Protein AF-0000000065868081 (afdb_homodimer)

Radius of gyration: 32.49 Å; Cα contacts (8 Å, |Δi|>4): 1751; chains: 2; bounding box: 80×86×56 Å

pLDDT: mean 94.83, std 5.91, range [45.38, 98.88]

InterPro domains:
  IPR001001 DNA polymerase III, beta sliding clamp [PTHR30478] (1-368)
  IPR001001 DNA polymerase III, beta sliding clamp [SM00480] (17-368)
  IPR022634 DNA polymerase III, beta sliding clamp, N-terminal [PF00712] (1-121)
  IPR022635 DNA polymerase III, beta sliding clamp, C-terminal [PF02768] (246-369)
  IPR022637 DNA polymerase III, beta sliding clamp, central [PF02767] (131-239)
  IPR046938 DNA clamp superfamily [SSF55979] (1-121)
  IPR046938 DNA clamp superfamily [SSF55979] (128-241)
  IPR046938 DNA clamp superfamily [SSF55979] (245-369)

Sequence (746 aa):
MKLFLEKSRFLRFLENTTKIIESNNSNYELRGAYFQVRQDKIILISSNEDISIKNEYLLDGIKNKTEGESDFLVLNSLLKNIIKKCSDSIILEKEKNTLKIFSDLQSYEINLLDHERFPDIKFGLNNSQLQLKTEQFKQALKNVVFAADLSNAQELLLNSVNLSLKNNILTLVATNRARIAMQKIKTEDSQEFNLTINSKVVKELISLSMSNTLILSPGTFELKIKSGNLEIKTKVIEIPYMNVENVFPNKFNFVIHIDKKELLSLIDKVSIVNDEKNGNKILIEYNPSKKEKKLKLSSYWPDLGFSEVFSDNFEVESEILLKFFINANYLKESINVFDGMISIFITENKDRMVISSETNLNNKQLIAALRGHMKLFLEKSRFLRFLENTTKIIESNNSNYELRGAYFQVRQDKIILISSNEDISIKNEYLLDGIKNKTEGESDFLVLNSLLKNIIKKCSDSIILEKEKNTLKIFSDLQSYEINLLDHERFPDIKFGLNNSQLQLKTEQFKQALKNVVFAADLSNAQELLLNSVNLSLKNNILTLVATNRARIAMQKIKTEDSQEFNLTINSKVVKELISLSMSNTLILSPGTFELKIKSGNLEIKTKVIEIPYMNVENVFPNKFNFVIHIDKKELLSLIDKVSIVNDEKNGNKILIEYNPSKKEKKLKLSSYWPDLGFSEVFSDNFEVESEILLKFFINANYLKESINVFDGMISIFITENKDRMVISSETNLNNKQLIAALRGH

Secondary structure (DSSP, 8-state):
-EEEEEHHHHHHHHHHHHTT--TT-SSGGGGEEEEEE-SSEEEEEEE-SSEEEEEEEE--SSSSEEES-EEEEEEHHHHHHHHHHS-SEEEEEEETTEEEEEETTEEEEEEEE-GGGS-----S--S--EEEEHHHHHHHHHHHHTTS-SS-TT-GGGGEEEEEEETTEEEEEEE-SSEEEEEEEE-S----EEEEEEHHHHHHHHHS---SEEEEEE-SSEEEEEETTEEEEEE---SPPP--TT-S----SEEEEEEHHHHHHHHHHH--S--GGGTTEEEEEE-TTSSS--EEEEEEETTTEEEEEEE--EEE---S-EEEEEEHHHHHHHHTT--SEEEEEE-TTS-EEEEE-TT-TTEEEEEEPP---/-EEEEEHHHHHHHHHHHHTT--TT-SSGGGGEEEEEE-SSEEEEEEE-SSEEEEEEEE--SSSSEEES-EEEEEEHHHHHHHHHHS-SEEEEEEETTEEEEEETTEEEEEEEE-GGGS-----S--S--EEEEHHHHHHHHHHHHTTS-SS-TT-GGGGEEEEEEETTEEEEEEE-SSEEEEEEEE-S----EEEEEEHHHHHHHHHS---SEEEEEE-SSEEEEEETTEEEEEE---SPPP--TT-S----SEEEEEEHHHHHHHHHHH--S--GGGTTEEEEEE-TTSSS--EEEEEEETTTEEEEEEE---EE---S-EEEEEEHHHHHHHHTT--SEEEEEE-TTS-EEEEE-GGGTTEEEEEEPP---

Foldseek 3Di:
DKKKAFLPVVLLVLCLQAVVQDCPQPPNLLQKWKWWDDFFWIWIWHDSPQKIKIFIGGAPCPRTGDDDTDIFIARSVVVSVVSVPADGMWMWDDDDQWIWIDHDPDIDIDGTDDNVPPDDDDFDADDDKFKDFLVVVLLQLLLALVQADCPDVPVQLSQKWKWWDAPQKTKIWHHNPQKIKIFIDGGPDHDTDIWIGGSVVSVSSSPHDFARMKMWHDDQFWIWMDGPRMIMIGGTDNDGHDDCPPVDDDAFQKKKKAWLVVVLVLLVQQQPDDCVVQLQKKKWWFALPDPQTWIWIKDADPPPGMDIDIDPGMDIPHNDIDIFIFRSVLVNSNSVSFGTMKMWTAHPVRFKIKIDDPRRRRIIMMGGTDDDD/DKKKAFLPVVLLVLCQQAVPQDCPQPPNLLQKWKWWDDFFWIWIWHDSPQKIKIFIGGAPCPRTGDDDTDIFIARSVVVSVVSVPADGMWMWDDDDQWIWIDHDPDIDIGGTDDNVPPDDDDFDADDDKFKDFLVLVLLQLLLALVQADPPDVPVQLRQKWKWWDAPQKTKIWHHNPQKIKIFIDGGPDHDTDIWIGGSVVSVSSSPHDFARMKMWHDDQFWIWMDGPRMIMIGGTDNDGHDDCPPVDDDAFQKKKKAWLVVVLVLLVQQQPDDCVVQLQKKKWWFALPDPQGWIKIKDADPPPGMDIDIDPGMDIPHNDIDIFIFRSVLVNSNSVSFGTMKMWTAHPVRFKIKIDDPRRRRIIMMGTTDDDD

Nearest PDB structures (foldseek):
  7azc-assembly2_C  TM=9.317E-01  e=1.656E-27  Escherichia coli 2-427-07_S4_C3
  7azd-assembly2_B  TM=9.111E-01  e=5.475E-27  Escherichia coli 2-427-07_S4_C3
  7azl-assembly2_C  TM=9.181E-01  e=1.809E-26  Escherichia coli 2-427-07_S4_C3
  4k3l-assembly1_A  TM=9.179E-01  e=2.647E-26  Escherichia coli K-12
  6p81-assembly1_A  TM=9.180E-01  e=1.427E-25  Saccharomyces cerevisiae S288C

Organism: Mycoplasmopsis pulmonis (strain UAB CTIP) (NCBI:txid272635)

Solvent-accessible surface area (backbone atoms only — not comparable to full-atom values): 38746 Å² total; per-residue (Å²): 65,36,37,37,35,44,35,71,66,48,50,53,55,48,51,56,48,45,62,69,45,39,89,79,45,87,54,63,62,38,30,22,39,36,37,40,39,41,85,56,30,35,38,41,36,26,32,62,84,52,43,34,34,37,34,58,46,77,39,80,66,72,64,24,35,53,53,61,59,49,71,47,17,33,50,35,71,60,50,52,49,48,58,71,61,43,52,62,50,35,35,42,33,53,51,95,63,31,38,34,36,40,26,91,57,34,38,35,37,33,47,47,51,67,50,83,71,41,81,89,76,85,77,74,74,49,88,47,72,44,79,43,51,33,67,60,52,40,49,44,49,65,57,14,51,79,34,22,32,82,83,46,75,84,45,56,75,29,23,16,33,35,42,33,31,51,92,24,30,36,37,36,37,13,27,51,84,54,31,38,18,33,29,52,42,86,50,92,50,77,61,72,52,77,48,29,33,46,39,70,58,49,52,52,59,56,71,46,84,69,43,71,42,31,34,41,14,61,54,95,60,30,36,21,37,39,24,83,61,34,35,36,41,30,52,41,52,82,66,80,72,80,87,62,90,78,64,70,81,90,61,64,63,38,43,38,38,37,38,42,68,60,52,48,50,49,51,55,58,30,54,68,64,91,37,71,92,64,50,36,48,30,38,38,37,35,45,64,84,42,89,73,68,40,43,34,37,29,25,72,40,88,94,42,36,38,27,37,29,54,44,74,75,64,48,67,81,46,83,56,77,42,76,43,36,30,39,47,65,63,52,50,61,56,51,64,69,54,54,59,54,31,40,39,35,26,29,73,84,55,47,39,36,38,40,39,28,84,75,40,73,50,37,44,30,37,38,43,45,48,83,76,128,65,36,36,35,36,44,35,72,66,47,50,53,53,49,50,56,49,45,63,71,45,40,89,78,45,87,54,62,60,38,33,22,39,36,39,39,38,41,83,54,32,34,38,42,37,27,30,61,84,53,42,34,33,37,35,58,46,78,39,80,67,72,64,25,36,54,54,60,60,50,73,47,16,32,50,34,72,60,50,52,49,48,58,71,60,44,52,63,50,38,36,42,34,54,51,96,63,30,39,35,36,41,26,90,58,32,38,36,37,35,49,46,50,67,50,84,70,41,80,87,74,85,78,74,75,50,87,46,72,42,80,43,50,32,67,60,53,40,48,42,48,65,55,14,50,78,33,22,32,83,83,45,78,83,44,55,75,30,24,16,33,37,43,32,30,51,91,25,31,38,37,36,37,12,25,49,82,52,31,38,18,33,29,53,43,85,49,92,49,77,62,71,52,78,47,29,32,47,40,70,58,49,53,51,57,57,71,47,84,68,42,72,40,32,34,43,14,61,52,94,60,30,39,20,37,40,22,83,61,34,36,36,42,30,53,41,52,83,66,81,72,78,87,62,90,79,64,69,81,89,61,64,62,37,43,37,38,36,39,43,68,60,52,47,50,48,51,55,58,30,52,68,65,90,37,71,90,65,51,37,49,30,37,40,35,34,45,64,83,42,87,71,69,40,42,35,37,30,25,73,40,88,94,41,35,38,27,37,30,53,44,75,76,62,45,69,81,45,85,56,76,42,76,43,36,32,40,48,65,62,52,49,60,56,50,62,70,54,55,58,54,30,39,40,35,26,29,74,84,57,49,40,38,38,39,38,30,84,74,40,74,50,38,44,31,36,39,45,44,46,84,76,128

Structure (mmCIF, N/CA/C/O backbone):
data_AF-0000000065868081-model_v1
#
loop_
_entity.id
_entity.type
_entity.pdbx_description
1 polymer 'Beta sliding clamp'
#
loop_
_atom_site.group_PDB
_atom_site.id
_atom_site.type_symbol
_atom_site.label_atom_id
_atom_site.label_alt_id
_atom_site.label_comp_id
_atom_site.label_asym_id
_atom_site.label_entity_id
_atom_site.label_seq_id
_atom_site.pdbx_PDB_ins_code
_atom_site.Cartn_x
_atom_site.Cartn_y
_atom_site.Cartn_z
_atom_site.occupancy
_atom_site.B_iso_or_equiv
_atom_site.auth_seq_id
_atom_site.auth_comp_id
_atom_site.auth_asym_id
_atom_site.auth_atom_id
_atom_site.pdbx_PDB_model_num
ATOM 1 N N . MET A 1 1 ? -33.312 -23.031 -2.191 1 93.5 1 MET A N 1
ATOM 2 C CA . MET A 1 1 ? -33.344 -21.688 -2.748 1 93.5 1 MET A CA 1
ATOM 3 C C . MET A 1 1 ? -32.281 -21.516 -3.836 1 93.5 1 MET A C 1
ATOM 5 O O . MET A 1 1 ? -31.156 -22 -3.689 1 93.5 1 MET A O 1
ATOM 9 N N . LYS A 1 2 ? -32.719 -20.766 -4.969 1 96.88 2 LYS A N 1
ATOM 10 C CA . LYS A 1 2 ? -31.812 -20.453 -6.055 1 96.88 2 LYS A CA 1
ATOM 11 C C . LYS A 1 2 ? -31.875 -18.969 -6.414 1 96.88 2 LYS A C 1
ATOM 13 O O . LYS A 1 2 ? -32.969 -18.438 -6.652 1 96.88 2 LYS A O 1
ATOM 18 N N . LEU A 1 3 ? -30.75 -18.344 -6.379 1 97.88 3 LEU A N 1
ATOM 19 C CA . LEU A 1 3 ? -30.641 -16.922 -6.684 1 97.88 3 LEU A CA 1
ATOM 20 C C . LEU A 1 3 ? -29.844 -16.703 -7.965 1 97.88 3 LEU A C 1
ATOM 22 O O . LEU A 1 3 ? -28.781 -17.281 -8.148 1 97.88 3 LEU A O 1
ATOM 26 N N . PHE A 1 4 ? -30.359 -15.969 -8.875 1 98 4 PHE A N 1
ATOM 27 C CA . PHE A 1 4 ? -29.688 -15.539 -10.094 1 98 4 PHE A CA 1
ATOM 28 C C . PHE A 1 4 ? -29.312 -14.062 -10.008 1 98 4 PHE A C 1
ATOM 30 O O . PHE A 1 4 ? -30.156 -13.211 -9.734 1 98 4 PHE A O 1
ATOM 37 N N . LEU A 1 5 ? -28.031 -13.766 -10.258 1 98.25 5 LEU A N 1
ATOM 38 C CA . LEU A 1 5 ? -27.562 -12.406 -10.031 1 98.25 5 LEU A CA 1
ATOM 39 C C . LEU A 1 5 ? -26.609 -11.961 -11.141 1 98.25 5 LEU A C 1
ATOM 41 O O . LEU A 1 5 ? -25.828 -12.766 -11.648 1 98.25 5 LEU A O 1
ATOM 45 N N . GLU A 1 6 ? -26.672 -10.719 -11.422 1 97.5 6 GLU A N 1
ATOM 46 C CA . GLU A 1 6 ? -25.641 -10.07 -12.227 1 97.5 6 GLU A CA 1
ATOM 47 C C . GLU A 1 6 ? -24.453 -9.633 -11.375 1 97.5 6 GLU A C 1
ATOM 49 O O . GLU A 1 6 ? -24.641 -8.961 -10.352 1 97.5 6 GLU A O 1
ATOM 54 N N . LYS A 1 7 ? -23.266 -9.891 -11.805 1 97.12 7 LYS A N 1
ATOM 55 C CA . LYS A 1 7 ? -22.062 -9.805 -11 1 97.12 7 LYS A CA 1
ATOM 56 C C . LYS A 1 7 ? -21.797 -8.367 -10.562 1 97.12 7 LYS A C 1
ATOM 58 O O . LYS A 1 7 ? -21.625 -8.094 -9.367 1 97.12 7 LYS A O 1
ATOM 63 N N . SER A 1 8 ? -21.703 -7.41 -11.477 1 97.12 8 SER A N 1
ATOM 64 C CA . SER A 1 8 ? -21.234 -6.055 -11.211 1 97.12 8 SER A CA 1
ATOM 65 C C . SER A 1 8 ? -22.094 -5.383 -10.133 1 97.12 8 SER A C 1
ATOM 67 O O . SER A 1 8 ? -21.547 -4.883 -9.141 1 97.12 8 SER A O 1
ATOM 69 N N . ARG A 1 9 ? -23.391 -5.434 -10.32 1 96.62 9 ARG A N 1
ATOM 70 C CA . ARG A 1 9 ? -24.297 -4.809 -9.367 1 96.62 9 ARG A CA 1
ATOM 71 C C . ARG A 1 9 ? -24.266 -5.512 -8.016 1 96.62 9 ARG A C 1
ATOM 73 O O . ARG A 1 9 ? -24.234 -4.859 -6.973 1 96.62 9 ARG A O 1
ATOM 80 N N . PHE A 1 10 ? -24.234 -6.75 -8.07 1 98.19 10 PHE A N 1
ATOM 81 C CA . PHE A 1 10 ? -24.25 -7.527 -6.84 1 98.19 10 PHE A CA 1
ATOM 82 C C . PHE A 1 10 ? -22.969 -7.328 -6.051 1 98.19 10 PHE A C 1
ATOM 84 O O . PHE A 1 10 ? -23 -7.191 -4.824 1 98.19 10 PHE A O 1
ATOM 91 N N . LEU A 1 11 ? -21.875 -7.375 -6.734 1 98.5 11 LEU A N 1
ATOM 92 C CA . LEU A 1 11 ? -20.594 -7.195 -6.066 1 98.5 11 LEU A CA 1
ATOM 93 C C . LEU A 1 11 ? -20.531 -5.84 -5.371 1 98.5 11 LEU A C 1
ATOM 95 O O . LEU A 1 11 ? -20.047 -5.742 -4.238 1 98.5 11 LEU A O 1
ATOM 99 N N . ARG A 1 12 ? -20.953 -4.801 -5.988 1 97.69 12 ARG A N 1
ATOM 100 C CA . ARG A 1 12 ? -20.969 -3.473 -5.387 1 97.69 12 ARG A CA 1
ATOM 101 C C . ARG A 1 12 ? -21.828 -3.461 -4.125 1 97.69 12 ARG A C 1
ATOM 103 O O . ARG A 1 12 ? -21.438 -2.887 -3.105 1 97.69 12 ARG A O 1
ATOM 110 N N . PHE A 1 13 ? -23.016 -4.078 -4.262 1 98.19 13 PHE A N 1
ATOM 111 C CA . PHE A 1 13 ? -23.953 -4.215 -3.156 1 98.19 13 PHE A CA 1
ATOM 112 C C . PHE A 1 13 ? -23.312 -4.965 -1.994 1 98.19 13 PHE A C 1
ATOM 114 O O . PHE A 1 13 ? -23.359 -4.504 -0.853 1 98.19 13 PHE A O 1
ATOM 121 N N . LEU A 1 14 ? -22.656 -6.039 -2.322 1 98.75 14 LEU A N 1
ATOM 122 C CA . LEU A 1 14 ? -22.016 -6.891 -1.329 1 98.75 14 LEU A CA 1
ATOM 123 C C . LEU A 1 14 ? -20.875 -6.148 -0.63 1 98.75 14 LEU A C 1
ATOM 125 O O . LEU A 1 14 ? -20.828 -6.113 0.601 1 98.75 14 LEU A O 1
ATOM 129 N N . GLU A 1 15 ? -20.031 -5.527 -1.381 1 98.56 15 GLU A N 1
ATOM 130 C CA . GLU A 1 15 ? -18.859 -4.848 -0.843 1 98.56 15 GLU A CA 1
ATOM 131 C C . GLU A 1 15 ? -19.25 -3.68 0.054 1 98.56 15 GLU A C 1
ATOM 133 O O . GLU A 1 15 ? -18.641 -3.457 1.102 1 98.56 15 GLU A O 1
ATOM 138 N N . ASN A 1 16 ? -20.203 -2.943 -0.333 1 98.38 16 ASN A N 1
ATOM 139 C CA . ASN A 1 16 ? -20.641 -1.79 0.451 1 98.38 16 ASN A CA 1
ATOM 140 C C . ASN A 1 16 ? -21.266 -2.215 1.777 1 98.38 16 ASN A C 1
ATOM 142 O O . ASN A 1 16 ? -21.078 -1.547 2.797 1 98.38 16 ASN A O 1
ATOM 146 N N . THR A 1 17 ? -21.984 -3.322 1.735 1 98.69 17 THR A N 1
ATOM 147 C CA . THR A 1 17 ? -22.734 -3.744 2.912 1 98.69 17 THR A CA 1
ATOM 148 C C . THR A 1 17 ? -21.828 -4.477 3.898 1 98.69 17 THR A C 1
ATOM 150 O O . THR A 1 17 ? -22.094 -4.473 5.105 1 98.69 17 THR A O 1
ATOM 153 N N . THR A 1 18 ? -20.797 -5.051 3.373 1 98.5 18 THR A N 1
ATOM 154 C CA . THR A 1 18 ? -20 -5.91 4.234 1 98.5 18 THR A CA 1
ATOM 155 C C . THR A 1 18 ? -18.656 -5.25 4.559 1 98.5 18 THR A C 1
ATOM 157 O O . THR A 1 18 ? -17.781 -5.883 5.141 1 98.5 18 THR A O 1
ATOM 160 N N . LYS A 1 19 ? -18.453 -4.047 4.258 1 96.44 19 LYS A N 1
ATOM 161 C CA . LYS A 1 19 ? -17.203 -3.305 4.395 1 96.44 19 LYS A CA 1
ATOM 162 C C . LYS A 1 19 ? -16.766 -3.238 5.855 1 96.44 19 LYS A C 1
ATOM 164 O O . LYS A 1 19 ? -15.57 -3.158 6.141 1 96.44 19 LYS A O 1
ATOM 169 N N . ILE A 1 20 ? -17.609 -3.32 6.75 1 98.12 20 ILE A N 1
ATOM 170 C CA . ILE A 1 20 ? -17.312 -3.092 8.164 1 98.12 20 ILE A CA 1
ATOM 171 C C . ILE A 1 20 ? -16.938 -4.41 8.828 1 98.12 20 ILE A C 1
ATOM 173 O O . ILE A 1 20 ? -16.531 -4.426 10 1 98.12 20 ILE A O 1
ATOM 177 N N . ILE A 1 21 ? -17.109 -5.512 8.133 1 98.44 21 ILE A N 1
ATOM 178 C CA . ILE A 1 21 ? -16.828 -6.82 8.711 1 98.44 21 ILE A CA 1
ATOM 179 C C . ILE A 1 21 ? -15.328 -6.969 8.969 1 98.44 21 ILE A C 1
ATOM 181 O O . ILE A 1 21 ? -14.516 -6.691 8.078 1 98.44 21 ILE A O 1
ATOM 185 N N . GLU A 1 22 ? -15.016 -7.398 10.133 1 96.56 22 GLU A N 1
ATOM 186 C CA . GLU A 1 22 ? -13.625 -7.664 10.508 1 96.56 22 GLU A CA 1
ATOM 187 C C . GLU A 1 22 ? -13.305 -9.148 10.406 1 96.56 22 GLU A C 1
ATOM 189 O O . GLU A 1 22 ? -13.922 -9.977 11.078 1 96.56 22 GLU A O 1
ATOM 194 N N . SER A 1 23 ? -12.32 -9.461 9.703 1 94.06 23 SER A N 1
ATOM 195 C CA . SER A 1 23 ? -11.984 -10.859 9.445 1 94.06 23 SER A CA 1
ATOM 196 C C . SER A 1 23 ? -11.477 -11.547 10.703 1 94.06 23 SER A C 1
ATOM 198 O O . SER A 1 23 ? -11.523 -12.781 10.805 1 94.06 23 SER A O 1
ATOM 200 N N . ASN A 1 24 ? -11.023 -10.828 11.641 1 94.94 24 ASN A N 1
ATOM 201 C CA . ASN A 1 24 ? -10.461 -11.406 12.859 1 94.94 24 ASN A CA 1
ATOM 202 C C . ASN A 1 24 ? -11.391 -11.195 14.055 1 94.94 24 ASN A C 1
ATOM 204 O O . ASN A 1 24 ? -10.945 -11.25 15.203 1 94.94 24 ASN A O 1
ATOM 208 N N . ASN A 1 25 ? -12.625 -10.961 13.812 1 96.31 25 ASN A N 1
ATOM 209 C CA . ASN A 1 25 ? -13.578 -10.82 14.906 1 96.31 25 ASN A CA 1
ATOM 210 C C . ASN A 1 25 ? -13.625 -12.07 15.773 1 96.31 25 ASN A C 1
ATOM 212 O O . ASN A 1 25 ? -13.625 -13.195 15.266 1 96.31 25 ASN A O 1
ATOM 216 N N . SER A 1 26 ? -13.633 -11.891 17.125 1 96 26 SER A N 1
ATOM 217 C CA . SER A 1 26 ? -13.664 -13.023 18.047 1 96 26 SER A CA 1
ATOM 218 C C . SER A 1 26 ? -14.977 -13.797 17.922 1 96 26 SER A C 1
ATOM 220 O O . SER A 1 26 ? -15 -15.008 18.125 1 96 26 SER A O 1
ATOM 222 N N . ASN A 1 27 ? -16.016 -13.023 17.703 1 96.81 27 ASN A N 1
ATOM 223 C CA . ASN A 1 27 ? -17.281 -13.664 17.375 1 96.81 27 ASN A CA 1
ATOM 224 C C . ASN A 1 27 ? -17.312 -14.141 15.922 1 96.81 27 ASN A C 1
ATOM 226 O O . ASN A 1 27 ? -17.469 -13.336 15.008 1 96.81 27 ASN A O 1
ATOM 230 N N . TYR A 1 28 ? -17.219 -15.359 15.734 1 96.75 28 TYR A N 1
ATOM 231 C CA . TYR A 1 28 ? -17.016 -15.945 14.414 1 96.75 28 TYR A CA 1
ATOM 232 C C . TYR A 1 28 ? -18.188 -15.633 13.5 1 96.75 28 TYR A C 1
ATOM 234 O O . TYR A 1 28 ? -18 -15.398 12.297 1 96.75 28 TYR A O 1
ATOM 242 N N . GLU A 1 29 ? -19.391 -15.656 13.992 1 97.88 29 GLU A N 1
ATOM 243 C CA . GLU A 1 29 ? -20.578 -15.398 13.188 1 97.88 29 GLU A CA 1
ATOM 244 C C . GLU A 1 29 ? -20.578 -13.977 12.625 1 97.88 29 GLU A C 1
ATOM 246 O O . GLU A 1 29 ? -21.172 -13.711 11.578 1 97.88 29 GLU A O 1
ATOM 251 N N . LEU A 1 30 ? -19.812 -13.109 13.312 1 98.44 30 LEU A N 1
ATOM 252 C CA . LEU A 1 30 ? -19.766 -11.719 12.875 1 98.44 30 LEU A CA 1
ATOM 253 C C . LEU A 1 30 ? -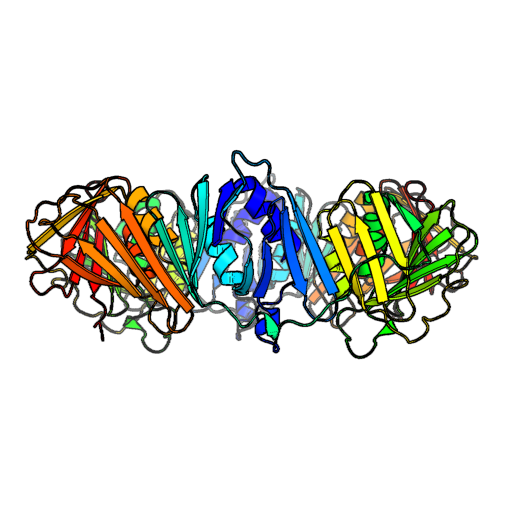18.766 -11.547 11.734 1 98.44 30 LEU A C 1
ATOM 255 O O . LEU A 1 30 ? -18.672 -10.469 11.133 1 98.44 30 LEU A O 1
ATOM 259 N N . ARG A 1 31 ? -18.109 -12.586 11.414 1 98.44 31 ARG A N 1
ATOM 260 C CA . ARG A 1 31 ? -17.234 -12.594 10.234 1 98.44 31 ARG A CA 1
ATOM 261 C C . ARG A 1 31 ? -18.031 -12.891 8.969 1 98.44 31 ARG A C 1
ATOM 263 O O . ARG A 1 31 ? -17.5 -12.805 7.863 1 98.44 31 ARG A O 1
ATOM 270 N N . GLY A 1 32 ? -19.266 -13.156 9.156 1 98.56 32 GLY A N 1
ATOM 271 C CA . GLY A 1 32 ? -20.109 -13.57 8.047 1 98.56 32 GLY A CA 1
ATOM 272 C C . GLY A 1 32 ? -21.016 -12.469 7.543 1 98.56 32 GLY A C 1
ATOM 273 O O . GLY A 1 32 ? -21.188 -11.445 8.211 1 98.56 32 GLY A O 1
ATOM 274 N N . ALA A 1 33 ? -21.547 -12.672 6.41 1 98.75 33 ALA A N 1
ATOM 275 C CA . ALA A 1 33 ? -22.625 -11.883 5.797 1 98.75 33 ALA A CA 1
ATOM 276 C C . ALA A 1 33 ? -23.969 -12.602 5.922 1 98.75 33 ALA A C 1
ATOM 278 O O . ALA A 1 33 ? -24.125 -13.719 5.438 1 98.75 33 ALA A O 1
ATOM 279 N N . TYR A 1 34 ? -24.906 -11.984 6.535 1 98.88 34 TYR A N 1
ATOM 280 C CA . TYR A 1 34 ? -26.203 -12.602 6.793 1 98.88 34 TYR A CA 1
ATOM 281 C C . TYR A 1 34 ? -27.219 -12.227 5.707 1 98.88 34 TYR A C 1
ATOM 283 O O . TYR A 1 34 ? -27.625 -11.07 5.605 1 98.88 34 TYR A O 1
ATOM 291 N N . PHE A 1 35 ? -27.672 -13.25 4.996 1 98.75 35 PHE A N 1
ATOM 292 C CA . PHE A 1 35 ? -28.609 -13.07 3.889 1 98.75 35 PHE A CA 1
ATOM 293 C C . PHE A 1 35 ? -30.016 -13.484 4.297 1 98.75 35 PHE A C 1
ATOM 295 O O . PHE A 1 35 ? -30.203 -14.531 4.914 1 98.75 35 PHE A O 1
ATOM 302 N N . GLN A 1 36 ? -30.922 -12.625 3.971 1 98.62 36 GLN A N 1
ATOM 303 C CA . GLN A 1 36 ? -32.344 -12.953 3.969 1 98.62 36 GLN A CA 1
ATOM 304 C C . GLN A 1 36 ? -32.938 -12.766 2.58 1 98.62 36 GLN A C 1
ATOM 306 O O . GLN A 1 36 ? -33.219 -11.641 2.162 1 98.62 36 GLN A O 1
ATOM 311 N N . VAL A 1 37 ? -33.156 -13.914 1.891 1 98.38 37 VAL A N 1
ATOM 312 C CA . VAL A 1 37 ? -33.656 -13.875 0.521 1 98.38 37 VAL A CA 1
ATOM 313 C C . VAL A 1 37 ? -35.188 -13.953 0.529 1 98.38 37 VAL A C 1
ATOM 315 O O . VAL A 1 37 ? -35.781 -14.875 1.11 1 98.38 37 VAL A O 1
ATOM 318 N N . ARG A 1 38 ? -35.781 -12.969 -0.036 1 97.88 38 ARG A N 1
ATOM 319 C CA . ARG A 1 38 ? -37.219 -12.898 -0.219 1 97.88 38 ARG A CA 1
ATOM 320 C C . ARG A 1 38 ? -37.594 -12.883 -1.699 1 97.88 38 ARG A C 1
ATOM 322 O O . ARG A 1 38 ? -36.719 -12.852 -2.561 1 97.88 38 ARG A O 1
ATOM 329 N N . GLN A 1 39 ? -38.844 -12.836 -2.016 1 95.81 39 GLN A N 1
ATOM 330 C CA . GLN A 1 39 ? -39.312 -12.969 -3.391 1 95.81 39 GLN A CA 1
ATOM 331 C C . GLN A 1 39 ? -38.875 -11.781 -4.238 1 95.81 39 GLN A C 1
ATOM 333 O O . GLN A 1 39 ? -38.5 -11.945 -5.402 1 95.81 39 GLN A O 1
ATOM 338 N N . ASP A 1 40 ? -38.812 -10.633 -3.59 1 96.5 40 ASP A N 1
ATOM 339 C CA . ASP A 1 40 ? -38.625 -9.445 -4.406 1 96.5 40 ASP A CA 1
ATOM 340 C C . ASP A 1 40 ? -37.312 -8.75 -4.047 1 96.5 40 ASP A C 1
ATOM 342 O O . ASP A 1 40 ? -36.906 -7.781 -4.699 1 96.5 40 ASP A O 1
ATOM 346 N N . LYS A 1 41 ? -36.625 -9.273 -3.043 1 98.19 41 LYS A N 1
ATOM 347 C CA . LYS A 1 41 ? -35.406 -8.578 -2.641 1 98.19 41 LYS A CA 1
ATOM 348 C C . LYS A 1 41 ? -34.5 -9.492 -1.832 1 98.19 41 LYS A C 1
ATOM 350 O O . LYS A 1 41 ? -34.938 -10.547 -1.356 1 98.19 41 LYS A O 1
ATOM 355 N N . ILE A 1 42 ? -33.312 -9.133 -1.73 1 98.62 42 ILE A N 1
ATOM 356 C CA . ILE A 1 42 ? -32.344 -9.695 -0.798 1 98.62 42 ILE A CA 1
ATOM 357 C C . ILE A 1 42 ? -32.031 -8.695 0.313 1 98.62 42 ILE A C 1
ATOM 359 O O . ILE A 1 42 ? -31.75 -7.523 0.042 1 98.62 42 ILE A O 1
ATOM 363 N N . ILE A 1 43 ? -32.156 -9.086 1.536 1 98.75 43 ILE A N 1
ATOM 364 C CA . ILE A 1 43 ? -31.719 -8.297 2.682 1 98.75 43 ILE A CA 1
ATOM 365 C C . ILE A 1 43 ? -30.359 -8.812 3.18 1 98.75 43 ILE A C 1
ATOM 367 O O . ILE A 1 43 ? -30.219 -10 3.482 1 98.75 43 ILE A O 1
ATOM 371 N N . LEU A 1 44 ? -29.422 -7.996 3.197 1 98.88 44 LEU A N 1
ATOM 372 C CA . LEU A 1 44 ? -28.094 -8.336 3.67 1 98.88 44 LEU A CA 1
ATOM 373 C C . LEU A 1 44 ? -27.734 -7.547 4.926 1 98.88 44 LEU A C 1
ATOM 375 O O . LEU A 1 44 ? -27.938 -6.328 4.973 1 98.88 44 LEU A O 1
ATOM 379 N N . ILE A 1 45 ? -27.234 -8.234 5.953 1 98.88 45 ILE A N 1
ATOM 380 C CA . ILE A 1 45 ? -26.906 -7.598 7.223 1 98.88 45 ILE A CA 1
ATOM 381 C C . ILE A 1 45 ? -25.469 -7.941 7.621 1 98.88 45 ILE A C 1
ATOM 383 O O . ILE A 1 45 ? -25.031 -9.086 7.488 1 98.88 45 ILE A O 1
ATOM 387 N N . SER A 1 46 ? -24.719 -7.016 8.039 1 98.75 46 SER A N 1
ATOM 388 C CA . SER A 1 46 ? -23.375 -7.18 8.594 1 98.75 46 SER A CA 1
ATOM 389 C C . SER A 1 46 ? -23.219 -6.387 9.883 1 98.75 46 SER A C 1
ATOM 391 O O . SER A 1 46 ? -23.969 -5.445 10.141 1 98.75 46 SER A O 1
ATOM 393 N N . SER A 1 47 ? -22.25 -6.809 10.695 1 98.5 47 SER A N 1
ATOM 394 C CA . SER A 1 47 ? -22.031 -6.133 11.969 1 98.5 47 SER A CA 1
ATOM 395 C C . SER A 1 47 ? -20.625 -6.398 12.5 1 98.5 47 SER A C 1
ATOM 397 O O . SER A 1 47 ? -20.031 -7.441 12.219 1 98.5 47 SER A O 1
ATOM 399 N N . ASN A 1 48 ? -20.078 -5.445 13.195 1 97.38 48 ASN A N 1
ATOM 400 C CA . ASN A 1 48 ? -18.859 -5.684 13.977 1 97.38 48 ASN A CA 1
ATOM 401 C C . ASN A 1 48 ? -19.062 -5.34 15.445 1 97.38 48 ASN A C 1
ATOM 403 O O . ASN A 1 48 ? -18.109 -5.074 16.172 1 97.38 48 ASN A O 1
ATOM 407 N N . GLU A 1 49 ? -20.359 -5.309 15.82 1 95.19 49 GLU A N 1
ATOM 408 C CA . GLU A 1 49 ? -20.797 -5.027 17.188 1 95.19 49 GLU A CA 1
ATOM 409 C C . GLU A 1 49 ? -20.922 -3.525 17.422 1 95.19 49 GLU A C 1
ATOM 411 O O . GLU A 1 49 ? -21.906 -3.068 18.016 1 95.19 49 GLU A O 1
ATOM 416 N N . ASP A 1 50 ? -20.031 -2.705 16.953 1 95.94 50 ASP A N 1
ATOM 417 C CA . ASP A 1 50 ? -20.094 -1.257 17.125 1 95.94 50 ASP A CA 1
ATOM 418 C C . ASP A 1 50 ? -20.984 -0.607 16.078 1 95.94 50 ASP A C 1
ATOM 420 O O . ASP A 1 50 ? -21.672 0.382 16.359 1 95.94 50 ASP A O 1
ATOM 424 N N . ILE A 1 51 ? -20.953 -1.135 14.93 1 98.19 51 ILE A N 1
ATOM 425 C CA . ILE A 1 51 ? -21.781 -0.65 13.82 1 98.19 51 ILE A CA 1
ATOM 426 C C . ILE A 1 51 ? -22.406 -1.833 13.086 1 98.19 51 ILE A C 1
ATOM 428 O O . ILE A 1 51 ? -21.766 -2.867 12.898 1 98.19 51 ILE A O 1
ATOM 432 N N . SER A 1 52 ? -23.641 -1.715 12.695 1 98.69 52 SER A N 1
ATOM 433 C CA . SER A 1 52 ? -24.391 -2.709 11.922 1 98.69 52 SER A CA 1
ATOM 434 C C . SER A 1 52 ? -25.031 -2.084 10.688 1 98.69 52 SER A C 1
ATOM 436 O O . SER A 1 52 ? -25.531 -0.959 10.75 1 98.69 52 SER A O 1
ATOM 438 N N . ILE A 1 53 ? -25.047 -2.791 9.625 1 98.81 53 ILE A N 1
ATOM 439 C CA . ILE A 1 53 ? -25.562 -2.289 8.367 1 98.81 53 ILE A CA 1
ATOM 440 C C . ILE A 1 53 ? -26.578 -3.279 7.797 1 98.81 53 ILE A C 1
ATOM 442 O O . ILE A 1 53 ? -26.344 -4.492 7.809 1 98.81 53 ILE A O 1
ATOM 446 N N . LYS A 1 54 ? -27.656 -2.828 7.418 1 98.81 54 LYS A N 1
ATOM 447 C CA . LYS A 1 54 ? -28.672 -3.561 6.656 1 98.81 54 LYS A CA 1
ATOM 448 C C . LYS A 1 54 ? -28.922 -2.902 5.301 1 98.81 54 LYS A C 1
ATOM 450 O O . LYS A 1 54 ? -29.156 -1.696 5.227 1 98.81 54 LYS A O 1
ATOM 455 N N . ASN A 1 55 ? -28.844 -3.594 4.293 1 98.69 55 ASN A N 1
ATOM 456 C CA . ASN A 1 55 ? -29.078 -3.104 2.939 1 98.69 55 ASN A CA 1
ATOM 457 C C . ASN A 1 55 ? -30.016 -4.031 2.16 1 98.69 55 ASN A C 1
ATOM 459 O O . ASN A 1 55 ? -30.125 -5.211 2.486 1 98.69 55 ASN A O 1
ATOM 463 N N . GLU A 1 56 ? -30.641 -3.465 1.18 1 98.44 56 GLU A N 1
ATOM 464 C CA . GLU A 1 56 ? -31.578 -4.25 0.387 1 98.44 56 GLU A CA 1
ATOM 465 C C . GLU A 1 56 ? -31.234 -4.211 -1.096 1 98.44 56 GLU A C 1
ATOM 467 O O . GLU A 1 56 ? -30.906 -3.148 -1.635 1 98.44 56 GLU A O 1
ATOM 472 N N . TYR A 1 57 ? -31.203 -5.344 -1.677 1 98.19 57 TYR A N 1
ATOM 473 C CA . TYR A 1 57 ? -30.984 -5.539 -3.107 1 98.19 57 TYR A CA 1
ATOM 474 C C . TYR A 1 57 ? -32.281 -5.969 -3.795 1 98.19 57 TYR A C 1
ATOM 476 O O . TYR A 1 57 ? -32.75 -7.102 -3.623 1 98.19 57 TYR A O 1
ATOM 484 N N . LEU A 1 58 ? -32.812 -5.055 -4.602 1 97.44 58 LEU A N 1
ATOM 485 C CA . LEU A 1 58 ? -34.094 -5.348 -5.258 1 97.44 58 LEU A CA 1
ATOM 486 C C . LEU A 1 58 ? -33.875 -6.285 -6.445 1 97.44 58 LEU A C 1
ATOM 488 O O . LEU A 1 58 ? -32.938 -6.105 -7.227 1 97.44 58 LEU A O 1
ATOM 492 N N . LEU A 1 59 ? -34.75 -7.254 -6.566 1 97.69 59 LEU A N 1
ATOM 493 C CA . LEU A 1 59 ? -34.719 -8.211 -7.668 1 97.69 59 LEU A CA 1
ATOM 494 C C . LEU A 1 59 ? -35.656 -7.781 -8.789 1 97.69 59 LEU A C 1
ATOM 496 O O . LEU A 1 59 ? -36.844 -7.559 -8.555 1 97.69 59 LEU A O 1
ATOM 500 N N . ASP A 1 60 ? -35.156 -7.66 -10.031 1 94.56 60 ASP A N 1
ATOM 501 C CA . ASP A 1 60 ? -35.969 -7.168 -11.148 1 94.56 60 ASP A CA 1
ATOM 502 C C . ASP A 1 60 ? -36.75 -8.297 -11.805 1 94.56 60 ASP A C 1
ATOM 504 O O . ASP A 1 60 ? -37.562 -8.062 -12.703 1 94.56 60 ASP A O 1
ATOM 508 N N . GLY A 1 61 ? -36.469 -9.531 -11.469 1 93.75 61 GLY A N 1
ATOM 509 C CA . GLY A 1 61 ? -37.188 -10.68 -12.008 1 93.75 61 GLY A CA 1
ATOM 510 C C . GLY A 1 61 ? -36.656 -11.125 -13.359 1 93.75 61 GLY A C 1
ATOM 511 O O . GLY A 1 61 ? -37.219 -12.039 -13.977 1 93.75 61 GLY A O 1
ATOM 512 N N . ILE A 1 62 ? -35.625 -10.516 -13.844 1 93.62 62 ILE A N 1
ATOM 513 C CA . ILE A 1 62 ? -35.062 -10.828 -15.148 1 93.62 62 ILE A CA 1
ATOM 514 C C . ILE A 1 62 ? -33.625 -11.32 -14.984 1 93.62 62 ILE A C 1
ATOM 516 O O . ILE A 1 62 ? -33.344 -12.523 -15.047 1 93.62 62 ILE A O 1
ATOM 520 N N . LYS A 1 63 ? -32.781 -10.398 -14.672 1 93.31 63 LYS A N 1
ATOM 521 C CA . LYS A 1 63 ? -31.391 -10.758 -14.484 1 93.31 63 LYS A CA 1
ATOM 522 C C . LYS A 1 63 ? -31.109 -11.141 -13.031 1 93.31 63 LYS A C 1
ATOM 524 O O . LYS A 1 63 ? -30.203 -11.922 -12.758 1 93.31 63 LYS A O 1
ATOM 529 N N . ASN A 1 64 ? -31.859 -10.539 -12.227 1 97.06 64 ASN A N 1
ATOM 530 C CA . ASN A 1 64 ? -31.812 -10.812 -10.797 1 97.06 64 ASN A CA 1
ATOM 531 C C . ASN A 1 64 ? -33.125 -11.383 -10.289 1 97.06 64 ASN A C 1
ATOM 533 O O . ASN A 1 64 ? -34.125 -10.68 -10.234 1 97.06 64 ASN A O 1
ATOM 537 N N . LYS A 1 65 ? -33.094 -12.594 -9.961 1 97.31 65 LYS A N 1
ATOM 538 C CA . LYS A 1 65 ? -34.344 -13.258 -9.547 1 97.31 65 LYS A CA 1
ATOM 539 C C . LYS A 1 65 ? -34.062 -14.422 -8.609 1 97.31 65 LYS A C 1
ATOM 541 O O . LYS A 1 65 ? -32.906 -14.852 -8.477 1 97.31 65 LYS A O 1
ATOM 546 N N . THR A 1 66 ? -35.094 -14.922 -7.93 1 97.56 66 THR A N 1
ATOM 547 C CA . THR A 1 66 ? -34.938 -16.031 -6.992 1 97.56 66 THR A CA 1
ATOM 548 C C . THR A 1 66 ? -36 -17.078 -7.211 1 97.56 66 THR A C 1
ATOM 550 O O . THR A 1 66 ? -37.125 -16.766 -7.656 1 97.56 66 THR A O 1
ATOM 553 N N . GLU A 1 67 ? -35.562 -18.266 -7.035 1 97.38 67 GLU A N 1
ATOM 554 C CA . GLU A 1 67 ? -36.5 -19.391 -6.895 1 97.38 67 GLU A CA 1
ATOM 555 C C . GLU A 1 67 ? -36.531 -19.875 -5.449 1 97.38 67 GLU A C 1
ATOM 557 O O . GLU A 1 67 ? -35.719 -20.688 -5.039 1 97.38 67 GLU A O 1
ATOM 562 N N . GLY A 1 68 ? -37.469 -19.328 -4.691 1 96.19 68 GLY A N 1
ATOM 563 C CA . GLY A 1 68 ? -37.625 -19.688 -3.289 1 96.19 68 GLY A CA 1
ATOM 564 C C . GLY A 1 68 ? -36.969 -18.672 -2.355 1 96.19 68 GLY A C 1
ATOM 565 O O . GLY A 1 68 ? -36.219 -17.828 -2.789 1 96.19 68 GLY A O 1
ATOM 566 N N . GLU A 1 69 ? -37.344 -18.75 -1.068 1 97.19 69 GLU A N 1
ATOM 567 C CA . GLU A 1 69 ? -36.812 -17.891 -0.019 1 97.19 69 GLU A CA 1
ATOM 568 C C . GLU A 1 69 ? -35.906 -18.672 0.948 1 97.19 69 GLU A C 1
ATOM 570 O O . GLU A 1 69 ? -36.031 -19.891 1.073 1 97.19 69 GLU A O 1
ATOM 575 N N . SER A 1 70 ? -34.969 -17.969 1.575 1 97.19 70 SER A N 1
ATOM 576 C CA . SER A 1 70 ? -34.125 -18.625 2.566 1 97.19 70 SER A CA 1
ATOM 577 C C . SER A 1 70 ? -33.25 -17.609 3.303 1 97.19 70 SER A C 1
ATOM 579 O O . SER A 1 70 ? -33 -16.516 2.787 1 97.19 70 SER A O 1
ATOM 581 N N . ASP A 1 71 ? -32.906 -17.953 4.531 1 97.75 71 ASP A N 1
ATOM 582 C CA . ASP A 1 71 ? -31.906 -17.234 5.301 1 97.75 71 ASP A CA 1
ATOM 583 C C . ASP A 1 71 ? -30.625 -18.031 5.43 1 97.75 71 ASP A C 1
ATOM 585 O O . ASP A 1 71 ? -30.656 -19.25 5.641 1 97.75 71 ASP A O 1
ATOM 589 N N . PHE A 1 72 ? -29.516 -17.375 5.289 1 98.38 72 PHE A N 1
ATOM 590 C CA . PHE A 1 72 ? -28.266 -18.094 5.512 1 98.38 72 PHE A CA 1
ATOM 591 C C . PHE A 1 72 ? -27.156 -17.125 5.867 1 98.38 72 PHE A C 1
ATOM 593 O O . PHE A 1 72 ? -27.266 -15.922 5.641 1 98.38 72 PHE A O 1
ATOM 600 N N . LEU A 1 73 ? -26.141 -17.625 6.531 1 98.56 73 LEU A N 1
ATOM 601 C CA . LEU A 1 73 ? -24.938 -16.906 6.961 1 98.56 73 LEU A CA 1
ATOM 602 C C . LEU A 1 73 ? -23.688 -17.531 6.352 1 98.56 73 LEU A C 1
ATOM 604 O O . LEU A 1 73 ? -23.469 -18.75 6.461 1 98.56 73 LEU A O 1
ATOM 608 N N . VAL A 1 74 ? -22.953 -16.656 5.684 1 98.44 74 VAL A N 1
ATOM 609 C CA . VAL A 1 74 ? -21.797 -17.203 4.984 1 98.44 74 VAL A CA 1
ATOM 610 C C . VAL A 1 74 ? -20.562 -16.344 5.277 1 98.44 74 VAL A C 1
ATOM 612 O O . VAL A 1 74 ? -20.656 -15.125 5.406 1 98.44 74 VAL A O 1
ATOM 615 N N . LEU A 1 75 ? -19.422 -16.984 5.363 1 98 75 LEU A N 1
ATOM 616 C CA . LEU A 1 75 ? -18.172 -16.25 5.586 1 98 75 LEU A CA 1
ATOM 617 C C . LEU A 1 75 ? -17.953 -15.211 4.488 1 98 75 LEU A C 1
ATOM 619 O O . LEU A 1 75 ? -17.891 -15.555 3.307 1 98 75 LEU A O 1
ATOM 623 N N . ASN A 1 76 ? -17.781 -13.977 4.914 1 98.19 76 ASN A N 1
ATOM 624 C CA . ASN A 1 76 ? -17.75 -12.867 3.963 1 98.19 76 ASN A CA 1
ATOM 625 C C . ASN A 1 76 ? -16.5 -12.93 3.088 1 98.19 76 ASN A C 1
ATOM 627 O O . ASN A 1 76 ? -16.578 -12.719 1.876 1 98.19 76 ASN A O 1
ATOM 631 N N . SER A 1 77 ? -15.352 -13.109 3.711 1 96.62 77 SER A N 1
ATOM 632 C CA . SER A 1 77 ? -14.094 -13.133 2.977 1 96.62 77 SER A CA 1
ATOM 633 C C . SER A 1 77 ? -14.133 -14.141 1.837 1 96.62 77 SER A C 1
ATOM 635 O O . SER A 1 77 ? -13.703 -13.844 0.719 1 96.62 77 SER A O 1
ATOM 637 N N . LEU A 1 78 ? -14.688 -15.258 2.09 1 96.81 78 LEU A N 1
ATOM 638 C CA . LEU A 1 78 ? -14.781 -16.312 1.09 1 96.81 78 LEU A CA 1
ATOM 639 C C . LEU A 1 78 ? -15.734 -15.93 -0.03 1 96.81 78 LEU A C 1
ATOM 641 O O . LEU A 1 78 ? -15.391 -16.031 -1.21 1 96.81 78 LEU A O 1
ATOM 645 N N . LEU A 1 79 ? -16.875 -15.508 0.349 1 98.25 79 LEU A N 1
ATOM 646 C CA . LEU A 1 79 ? -17.891 -15.148 -0.632 1 98.25 79 LEU A CA 1
ATOM 647 C C . LEU A 1 79 ? -17.391 -14.031 -1.54 1 98.25 79 LEU A C 1
ATOM 649 O O . LEU A 1 79 ? -17.516 -14.109 -2.764 1 98.25 79 LEU A O 1
ATOM 653 N N . LYS A 1 80 ? -16.906 -13.062 -0.931 1 97.75 80 LYS A N 1
ATOM 654 C CA . LYS A 1 80 ? -16.422 -11.906 -1.686 1 97.75 80 LYS A CA 1
ATOM 655 C C . LYS A 1 80 ? -15.359 -12.32 -2.697 1 97.75 80 LYS A C 1
ATOM 657 O O . LYS A 1 80 ? -15.406 -11.914 -3.857 1 97.75 80 LYS A O 1
ATOM 662 N N . ASN A 1 81 ? -14.414 -13.078 -2.273 1 97 81 ASN A N 1
ATOM 663 C CA . ASN A 1 81 ? -13.344 -13.531 -3.156 1 97 81 ASN A CA 1
ATOM 664 C C . ASN A 1 81 ? -13.891 -14.344 -4.328 1 97 81 ASN A C 1
ATOM 666 O O . ASN A 1 81 ? -13.398 -14.227 -5.453 1 97 81 ASN A O 1
ATOM 670 N N . ILE A 1 82 ? -14.844 -15.156 -4.047 1 98.06 82 ILE A N 1
ATOM 671 C CA . ILE A 1 82 ? -15.445 -15.992 -5.082 1 98.06 82 ILE A CA 1
ATOM 672 C C . ILE A 1 82 ? -16.172 -15.117 -6.094 1 98.06 82 ILE A C 1
ATOM 674 O O . ILE A 1 82 ? -15.977 -15.258 -7.301 1 98.06 82 ILE A O 1
ATOM 678 N N . ILE A 1 83 ? -16.984 -14.242 -5.582 1 98.31 83 ILE A N 1
ATOM 679 C CA . ILE A 1 83 ? -17.797 -13.398 -6.453 1 98.31 83 ILE A CA 1
ATOM 680 C C . ILE A 1 83 ? -16.875 -12.562 -7.352 1 98.31 83 ILE A C 1
ATOM 682 O O . ILE A 1 83 ? -17.172 -12.359 -8.531 1 98.31 83 ILE A O 1
ATOM 686 N N . LYS A 1 84 ? -15.828 -12.07 -6.852 1 97.56 84 LYS A N 1
ATOM 687 C CA . LYS A 1 84 ? -14.875 -11.273 -7.621 1 97.56 84 LYS A CA 1
ATOM 688 C C . LYS A 1 84 ? -14.328 -12.062 -8.805 1 97.56 84 LYS A C 1
ATOM 690 O O . LYS A 1 84 ? -13.992 -11.484 -9.844 1 97.56 84 LYS A O 1
ATOM 695 N N . LYS A 1 85 ? -14.234 -13.336 -8.688 1 96.19 85 LYS A N 1
ATOM 696 C CA . LYS A 1 85 ? -13.625 -14.18 -9.711 1 96.19 85 LYS A CA 1
ATOM 697 C C . LYS A 1 85 ? -14.68 -14.695 -10.695 1 96.19 85 LYS A C 1
ATOM 699 O O . LYS A 1 85 ? -14.336 -15.289 -11.719 1 96.19 85 LYS A O 1
ATOM 704 N N . CYS A 1 86 ? -15.867 -14.492 -10.406 1 96.56 86 CYS A N 1
ATOM 705 C CA . CYS A 1 86 ? -16.953 -14.984 -11.234 1 96.56 86 CYS A CA 1
ATOM 706 C C . CYS A 1 86 ? -17.094 -14.156 -12.508 1 96.56 86 CYS A C 1
ATOM 708 O O . CYS A 1 86 ? -16.547 -13.055 -12.602 1 96.56 86 CYS A O 1
ATOM 710 N N . SER A 1 87 ? -17.781 -14.797 -13.422 1 94.69 87 SER A N 1
ATOM 711 C CA . SER A 1 87 ? -18.156 -14.094 -14.633 1 94.69 87 SER A CA 1
ATOM 712 C C . SER A 1 87 ? -19.422 -13.258 -14.414 1 94.69 87 SER A C 1
ATOM 714 O O . SER A 1 87 ? -19.859 -13.086 -13.273 1 94.69 87 SER A O 1
ATOM 716 N N . ASP A 1 88 ? -20 -12.797 -15.414 1 95.62 88 ASP A N 1
ATOM 717 C CA . ASP A 1 88 ? -21.062 -11.797 -15.359 1 95.62 88 ASP A CA 1
ATOM 718 C C . ASP A 1 88 ? -22.312 -12.375 -14.719 1 95.62 88 ASP A C 1
ATOM 720 O O . ASP A 1 88 ? -23.062 -11.656 -14.047 1 95.62 88 ASP A O 1
ATOM 724 N N . SER A 1 89 ? -22.547 -13.656 -14.914 1 97 89 SER A N 1
ATOM 725 C CA . SER A 1 89 ? -23.75 -14.297 -14.367 1 97 89 SER A CA 1
ATOM 726 C C . SER A 1 89 ? -23.391 -15.242 -13.227 1 97 89 SER A C 1
ATOM 728 O O . SER A 1 89 ? -22.516 -16.094 -13.367 1 97 89 SER A O 1
ATOM 730 N N . ILE A 1 90 ? -24.156 -15.109 -12.117 1 98.31 90 ILE A N 1
ATOM 731 C CA . ILE A 1 90 ? -23.875 -15.898 -10.922 1 98.31 90 ILE A CA 1
ATOM 732 C C . ILE A 1 90 ? -25.141 -16.594 -10.453 1 98.31 90 ILE A C 1
ATOM 734 O O . ILE A 1 90 ? -26.219 -15.992 -10.445 1 98.31 90 ILE A O 1
ATOM 738 N N . ILE A 1 91 ? -25.016 -17.797 -10.062 1 98.25 91 ILE A N 1
ATOM 739 C CA . ILE A 1 91 ? -26.109 -18.547 -9.461 1 98.25 91 ILE A CA 1
ATOM 740 C C . ILE A 1 91 ? -25.719 -19 -8.055 1 98.25 91 ILE A C 1
ATOM 742 O O . ILE A 1 91 ? -24.688 -19.641 -7.875 1 98.25 91 ILE A O 1
ATOM 746 N N . LEU A 1 92 ? -26.484 -18.625 -7.062 1 98.5 92 LEU A N 1
ATOM 747 C CA . LEU A 1 92 ? -26.312 -19.109 -5.695 1 98.5 92 LEU A CA 1
ATOM 748 C C . LEU A 1 92 ? -27.422 -20.109 -5.336 1 98.5 92 LEU A C 1
ATOM 750 O O . LEU A 1 92 ? -28.609 -19.781 -5.441 1 98.5 92 LEU A O 1
ATOM 754 N N . GLU A 1 93 ? -26.969 -21.234 -4.922 1 98.25 93 GLU A N 1
ATOM 755 C CA . GLU A 1 93 ? -27.922 -22.281 -4.531 1 98.25 93 GLU A CA 1
ATOM 756 C C . GLU A 1 93 ? -27.656 -22.766 -3.111 1 98.25 93 GLU A C 1
ATOM 758 O O . GLU A 1 93 ? -26.578 -23.312 -2.83 1 98.25 93 GLU A O 1
ATOM 763 N N . LYS A 1 94 ? -28.578 -22.531 -2.26 1 97.56 94 LYS A N 1
ATOM 764 C CA . LYS A 1 94 ? -28.453 -23.016 -0.888 1 97.56 94 LYS A CA 1
ATOM 765 C C . LYS A 1 94 ? -29 -24.438 -0.755 1 97.56 94 LYS A C 1
ATOM 767 O O . LYS A 1 94 ? -30.141 -24.719 -1.136 1 97.56 94 LYS A O 1
ATOM 772 N N . GLU A 1 95 ? -28.141 -25.328 -0.272 1 91.94 95 GLU A N 1
ATOM 773 C CA . GLU A 1 95 ? -28.5 -26.703 0.018 1 91.94 95 GLU A CA 1
ATOM 774 C C . GLU A 1 95 ? -28.109 -27.094 1.439 1 91.94 95 GLU A C 1
ATOM 776 O O . GLU A 1 95 ? -26.938 -27.344 1.719 1 91.94 95 GLU A O 1
ATOM 781 N N . LYS A 1 96 ? -29.125 -27.219 2.293 1 90.94 96 LYS A N 1
ATOM 782 C CA . LYS A 1 96 ? -28.906 -27.594 3.688 1 90.94 96 LYS A CA 1
ATOM 783 C C . LYS A 1 96 ? -27.875 -26.672 4.344 1 90.94 96 LYS A C 1
ATOM 785 O O . LYS A 1 96 ? -28.172 -25.5 4.594 1 90.94 96 LYS A O 1
ATOM 790 N N . ASN A 1 97 ? -26.672 -27.188 4.523 1 94.81 97 ASN A N 1
ATOM 791 C CA . ASN A 1 97 ? -25.688 -26.391 5.258 1 94.81 97 ASN A CA 1
ATOM 792 C C . ASN A 1 97 ? -24.562 -25.906 4.348 1 94.81 97 ASN A C 1
ATOM 794 O O . ASN A 1 97 ? -23.484 -25.547 4.824 1 94.81 97 ASN A O 1
ATOM 798 N N . THR A 1 98 ? -24.875 -25.859 3.02 1 97.62 98 THR A N 1
ATOM 799 C CA . THR A 1 98 ? -23.859 -25.406 2.076 1 97.62 98 THR A CA 1
ATOM 800 C C . THR A 1 98 ? -24.469 -24.422 1.073 1 97.62 98 THR A C 1
ATOM 802 O O . THR A 1 98 ? -25.688 -24.391 0.883 1 97.62 98 THR A O 1
ATOM 805 N N . LEU A 1 99 ? -23.656 -23.594 0.57 1 98.31 99 LEU A N 1
ATOM 806 C CA . LEU A 1 99 ? -23.984 -22.688 -0.534 1 98.31 99 LEU A CA 1
ATOM 807 C C . LEU A 1 99 ? -23.188 -23.047 -1.778 1 98.31 99 LEU A C 1
ATOM 809 O O . LEU A 1 99 ? -21.953 -23.047 -1.745 1 98.31 99 LEU A O 1
ATOM 813 N N . LYS A 1 100 ? -23.844 -23.406 -2.76 1 98.44 100 LYS A N 1
ATOM 814 C CA . LYS A 1 100 ? -23.203 -23.656 -4.043 1 98.44 100 LYS A CA 1
ATOM 815 C C . LYS A 1 100 ? -23.25 -22.422 -4.941 1 98.44 100 LYS A C 1
ATOM 817 O O . LYS A 1 100 ? -24.266 -21.734 -5.016 1 98.44 100 LYS A O 1
ATOM 822 N N . ILE A 1 101 ? -22.203 -22.141 -5.547 1 98.5 101 ILE A N 1
ATOM 823 C CA . ILE A 1 101 ? -22.094 -20.984 -6.434 1 98.5 101 ILE A CA 1
ATOM 824 C C . ILE A 1 101 ? -21.656 -21.438 -7.824 1 98.5 101 ILE A C 1
ATOM 826 O O . ILE A 1 101 ? -20.672 -22.172 -7.969 1 98.5 101 ILE A O 1
ATOM 830 N N . PHE A 1 102 ? -22.375 -21.031 -8.805 1 98.12 102 PHE A N 1
ATOM 831 C CA . PHE A 1 102 ? -22.078 -21.391 -10.188 1 98.12 102 PHE A CA 1
ATOM 832 C C . PHE A 1 102 ? -21.891 -20.156 -11.047 1 98.12 102 PHE A C 1
ATOM 834 O O . PHE A 1 102 ? -22.625 -19.172 -10.906 1 98.12 102 PHE A O 1
ATOM 841 N N . SER A 1 103 ? -20.953 -20.172 -11.922 1 97.31 103 SER A N 1
ATOM 842 C CA . SER A 1 103 ? -20.703 -19.125 -12.906 1 97.31 103 SER A CA 1
ATOM 843 C C . SER A 1 103 ? -19.938 -19.672 -14.109 1 97.31 103 SER A C 1
ATOM 845 O O . SER A 1 103 ? -18.734 -19.922 -14.023 1 97.31 103 SER A O 1
ATOM 847 N N . ASP A 1 104 ? -20.562 -19.781 -15.242 1 93.94 104 ASP A N 1
ATOM 848 C CA . ASP A 1 104 ? -19.938 -20.344 -16.438 1 93.94 104 ASP A CA 1
ATOM 849 C C . ASP A 1 104 ? -19.328 -21.719 -16.156 1 93.94 104 ASP A C 1
ATOM 851 O O . ASP A 1 104 ? -20.031 -22.656 -15.812 1 93.94 104 ASP A O 1
ATOM 855 N N . LEU A 1 105 ? -17.984 -21.844 -16.25 1 95.19 105 LEU A N 1
ATOM 856 C CA . LEU A 1 105 ? -17.312 -23.125 -16.078 1 95.19 105 LEU A CA 1
ATOM 857 C C . LEU A 1 105 ? -16.625 -23.203 -14.727 1 95.19 105 LEU A C 1
ATOM 859 O O . LEU A 1 105 ? -15.523 -23.75 -14.609 1 95.19 105 LEU A O 1
ATOM 863 N N . GLN A 1 106 ? -17.266 -22.547 -13.75 1 97.06 106 GLN A N 1
ATOM 864 C CA . GLN A 1 106 ? -16.766 -22.562 -12.383 1 97.06 106 GLN A CA 1
ATOM 865 C C . GLN A 1 106 ? -17.859 -22.922 -11.391 1 97.06 106 GLN A C 1
ATOM 867 O O . GLN A 1 106 ? -19.016 -22.516 -11.555 1 97.06 106 GLN A O 1
ATOM 872 N N . SER A 1 107 ? -17.469 -23.625 -10.398 1 97.88 107 SER A N 1
ATOM 873 C CA . SER A 1 107 ? -18.391 -24 -9.336 1 97.88 107 SER A CA 1
ATOM 874 C C . SER A 1 107 ? -17.688 -24.016 -7.98 1 97.88 107 SER A C 1
ATOM 876 O O . SER A 1 107 ? -16.531 -24.438 -7.871 1 97.88 107 SER A O 1
ATOM 878 N N . TYR A 1 108 ? -18.375 -23.547 -7.012 1 98.12 108 TYR A N 1
ATOM 879 C CA . TYR A 1 108 ? -17.891 -23.5 -5.641 1 98.12 108 TYR A CA 1
ATOM 880 C C . TYR A 1 108 ? -18.938 -24.047 -4.672 1 98.12 108 TYR A C 1
ATOM 882 O O . TYR A 1 108 ? -20.141 -23.938 -4.918 1 98.12 108 TYR A O 1
ATOM 890 N N . GLU A 1 109 ? -18.516 -24.641 -3.676 1 97.94 109 GLU A N 1
ATOM 891 C CA . GLU A 1 109 ? -19.359 -25.031 -2.553 1 97.94 109 GLU A CA 1
ATOM 892 C C . GLU A 1 109 ? -18.734 -24.625 -1.223 1 97.94 109 GLU A C 1
ATOM 894 O O . GLU A 1 109 ? -17.609 -25.016 -0.903 1 97.94 109 GLU A O 1
ATOM 899 N N . ILE A 1 110 ? -19.469 -23.875 -0.466 1 97.69 110 ILE A N 1
ATOM 900 C CA . ILE A 1 110 ? -18.906 -23.391 0.789 1 97.69 110 ILE A CA 1
ATOM 901 C C . ILE A 1 110 ? -19.859 -23.719 1.94 1 97.69 110 ILE A C 1
ATOM 903 O O . ILE A 1 110 ? -21.078 -23.719 1.768 1 97.69 110 ILE A O 1
ATOM 907 N N . ASN A 1 111 ? -19.297 -23.969 3.076 1 97.94 111 ASN A N 1
ATOM 908 C CA . ASN A 1 111 ? -20.078 -24.25 4.273 1 97.94 111 ASN A CA 1
ATOM 909 C C . ASN A 1 111 ? -20.688 -22.984 4.867 1 97.94 111 ASN A C 1
ATOM 911 O O . ASN A 1 111 ? -20.031 -21.938 4.906 1 97.94 111 ASN A O 1
ATOM 915 N N . LEU A 1 112 ? -21.859 -23.156 5.328 1 98.25 112 LEU A N 1
ATOM 916 C CA . LEU A 1 112 ? -22.547 -22.016 5.922 1 98.25 112 LEU A CA 1
ATOM 917 C C . LEU A 1 112 ? -22.297 -21.953 7.422 1 98.25 112 LEU A C 1
ATOM 919 O O . LEU A 1 112 ? -22.016 -22.969 8.055 1 98.25 112 LEU A O 1
ATOM 923 N N . LEU A 1 113 ? -22.344 -20.781 7.902 1 97.62 113 LEU A N 1
ATOM 924 C CA . LEU A 1 113 ? -22.344 -20.562 9.344 1 97.62 113 LEU A CA 1
ATOM 925 C C . LEU A 1 113 ? -23.75 -20.656 9.906 1 97.62 113 LEU A C 1
ATOM 927 O O . LEU A 1 113 ? -24.734 -20.703 9.156 1 97.62 113 LEU A O 1
ATOM 931 N N . ASP A 1 114 ? -23.828 -20.75 11.219 1 97 114 ASP A N 1
ATOM 932 C CA . ASP A 1 114 ? -25.141 -20.812 11.875 1 97 114 ASP A CA 1
ATOM 933 C C . ASP A 1 114 ? -25.766 -19.422 11.961 1 97 114 ASP A C 1
ATOM 935 O O . ASP A 1 114 ? -25.422 -18.641 12.852 1 97 114 ASP A O 1
ATOM 939 N N . HIS A 1 115 ? -26.719 -19.203 11.117 1 96.56 115 HIS A N 1
ATOM 940 C CA . HIS A 1 115 ? -27.297 -17.859 11.062 1 96.56 115 HIS A CA 1
ATOM 941 C C . HIS A 1 115 ? -28.141 -17.578 12.305 1 96.56 115 HIS A C 1
ATOM 943 O O . HIS A 1 115 ? -28.438 -16.422 12.609 1 96.56 115 HIS A O 1
ATOM 949 N N . GLU A 1 116 ? -28.516 -18.547 13.039 1 96.75 116 GLU A N 1
ATOM 950 C CA . GLU A 1 116 ? -29.312 -18.359 14.258 1 96.75 116 GLU A CA 1
ATOM 951 C C . GLU A 1 116 ? -28.469 -17.734 15.367 1 96.75 116 GLU A C 1
ATOM 953 O O . GLU A 1 116 ? -29 -17.188 16.328 1 96.75 116 GLU A O 1
ATOM 958 N N . ARG A 1 117 ? -27.219 -17.891 15.172 1 97.19 117 ARG A N 1
ATOM 959 C CA . ARG A 1 117 ? -26.312 -17.344 16.188 1 97.19 117 ARG A CA 1
ATOM 960 C C . ARG A 1 117 ? -25.922 -15.906 15.852 1 97.19 117 ARG A C 1
ATOM 962 O O . ARG A 1 117 ? -25.234 -15.25 16.625 1 97.19 117 ARG A O 1
ATOM 969 N N . PHE A 1 118 ? -26.266 -15.484 14.758 1 98.19 118 PHE A N 1
ATOM 970 C CA . PHE A 1 118 ? -26.062 -14.078 14.422 1 98.19 118 PHE A CA 1
ATOM 971 C C . PHE A 1 118 ? -26.938 -13.188 15.289 1 98.19 118 PHE A C 1
ATOM 973 O O . PHE A 1 118 ? -28.109 -13.484 15.523 1 98.19 118 PHE A O 1
ATOM 980 N N . PRO A 1 119 ? -26.406 -12.141 15.766 1 97.19 119 PRO A N 1
ATOM 981 C CA . PRO A 1 119 ? -27.172 -11.297 16.688 1 97.19 119 PRO A CA 1
ATOM 982 C C . PRO A 1 119 ? -28.422 -10.711 16.031 1 97.19 119 PRO A C 1
ATOM 984 O O . PRO A 1 119 ? -28.406 -10.383 14.836 1 97.19 119 PRO A O 1
ATOM 987 N N . ASP A 1 120 ? -29.406 -10.633 16.828 1 96.5 120 ASP A N 1
ATOM 988 C CA . ASP A 1 120 ? -30.609 -9.945 16.375 1 96.5 120 ASP A CA 1
ATOM 989 C C . ASP A 1 120 ? -30.453 -8.43 16.5 1 96.5 120 ASP A C 1
ATOM 991 O O . ASP A 1 120 ? -30.391 -7.887 17.594 1 96.5 120 ASP A O 1
ATOM 995 N N . ILE A 1 121 ? -30.438 -7.801 15.43 1 97.19 121 ILE A N 1
ATOM 996 C CA . ILE A 1 121 ? -30.219 -6.359 15.398 1 97.19 121 ILE A CA 1
ATOM 997 C C . ILE A 1 121 ? -31.5 -5.645 14.984 1 97.19 121 ILE A C 1
ATOM 999 O O . ILE A 1 121 ? -32.094 -5.969 13.945 1 97.19 121 ILE A O 1
ATOM 1003 N N . LYS A 1 122 ? -31.875 -4.719 15.719 1 95.88 122 LYS A N 1
ATOM 1004 C CA . LYS A 1 122 ? -33.094 -3.957 15.438 1 95.88 122 LYS A CA 1
ATOM 1005 C C . LYS A 1 122 ? -32.781 -2.689 14.648 1 95.88 122 LYS A C 1
ATOM 1007 O O . LYS A 1 122 ? -32.125 -1.773 15.164 1 95.88 122 LYS A O 1
ATOM 1012 N N . PHE A 1 123 ? -33.281 -2.73 13.469 1 96.88 123 PHE A N 1
ATOM 1013 C CA . PHE A 1 123 ? -33.125 -1.546 12.633 1 96.88 123 PHE A CA 1
ATOM 1014 C C . PHE A 1 123 ? -34.375 -0.697 12.672 1 96.88 123 PHE A C 1
ATOM 1016 O O . PHE A 1 123 ? -35.281 -0.95 13.484 1 96.88 123 PHE A O 1
ATOM 1023 N N . GLY A 1 124 ? -34.406 0.337 11.781 1 93.12 124 GLY A N 1
ATOM 1024 C CA . GLY A 1 124 ? -35.531 1.259 11.789 1 93.12 124 GLY A CA 1
ATOM 1025 C C . GLY A 1 124 ? -35.188 2.611 12.391 1 93.12 124 GLY A C 1
ATOM 1026 O O . GLY A 1 124 ? -34.094 2.799 12.93 1 93.12 124 GLY A O 1
ATOM 1027 N N . LEU A 1 125 ? -36.125 3.492 12.273 1 92.62 125 LEU A N 1
ATOM 1028 C CA . LEU A 1 125 ? -35.875 4.852 12.734 1 92.62 125 LEU A CA 1
ATOM 1029 C C . LEU A 1 125 ? -36.531 5.082 14.102 1 92.62 125 LEU A C 1
ATOM 1031 O O . LEU A 1 125 ? -37.594 4.52 14.391 1 92.62 125 LEU A O 1
ATOM 1035 N N . ASN A 1 126 ? -35.875 5.812 14.82 1 90.56 126 ASN A N 1
ATOM 1036 C CA . ASN A 1 126 ? -36.438 6.281 16.078 1 90.56 126 ASN A CA 1
ATOM 1037 C C . ASN A 1 126 ? -37.406 7.453 15.852 1 90.56 126 ASN A C 1
ATOM 1039 O O . ASN A 1 126 ? -37.719 7.777 14.711 1 90.56 126 ASN A O 1
ATOM 1043 N N . ASN A 1 127 ? -37.812 7.977 16.969 1 87.69 127 ASN A N 1
ATOM 1044 C CA . ASN A 1 127 ? -38.781 9.07 16.875 1 87.69 127 ASN A CA 1
ATOM 1045 C C . ASN A 1 127 ? -38.125 10.352 16.359 1 87.69 127 ASN A C 1
ATOM 1047 O O . ASN A 1 127 ? -38.688 11.016 15.477 1 87.69 127 ASN A O 1
ATOM 1051 N N . SER A 1 128 ? -37.062 10.656 16.922 1 89.81 128 SER A N 1
ATOM 1052 C CA . SER A 1 128 ? -36.344 11.844 16.5 1 89.81 128 SER A CA 1
ATOM 1053 C C . SER A 1 128 ? -35.594 11.609 15.18 1 89.81 128 SER A C 1
ATOM 1055 O O . SER A 1 128 ? -34.906 10.609 15.016 1 89.81 128 SER A O 1
ATOM 1057 N N . GLN A 1 129 ? -35.875 12.586 14.25 1 93.94 129 GLN A N 1
ATOM 1058 C CA . GLN A 1 129 ? -35.281 12.406 12.93 1 93.94 129 GLN A CA 1
ATOM 1059 C C . GLN A 1 129 ? -34.781 13.734 12.383 1 93.94 129 GLN A C 1
ATOM 1061 O O . GLN A 1 129 ? -35.406 14.773 12.539 1 93.94 129 GLN A O 1
ATOM 1066 N N . LEU A 1 130 ? -33.656 13.664 11.812 1 95.69 130 LEU A N 1
ATOM 1067 C CA . LEU A 1 130 ? -33.031 14.805 11.141 1 95.69 130 LEU A CA 1
ATOM 1068 C C . LEU A 1 130 ? -32.625 14.438 9.711 1 95.69 130 LEU A C 1
ATOM 1070 O O . LEU A 1 130 ? -31.844 13.508 9.508 1 95.69 130 LEU A O 1
ATOM 1074 N N . GLN A 1 131 ? -33.125 15.125 8.766 1 95.69 131 GLN A N 1
ATOM 1075 C CA . GLN A 1 131 ? -32.75 14.883 7.371 1 95.69 131 GLN A CA 1
ATOM 1076 C C . GLN A 1 131 ? -31.594 15.766 6.938 1 95.69 131 GLN A C 1
ATOM 1078 O O . GLN A 1 131 ? -31.578 16.969 7.219 1 95.69 131 GLN A O 1
ATOM 1083 N N . LEU A 1 132 ? -30.688 15.188 6.281 1 96.56 132 LEU A N 1
ATOM 1084 C CA . LEU A 1 132 ? -29.516 15.906 5.797 1 96.56 132 LEU A CA 1
ATOM 1085 C C . LEU A 1 132 ? -29.141 15.438 4.395 1 96.56 132 LEU A C 1
ATOM 1087 O O . LEU A 1 132 ? -29.531 14.352 3.967 1 96.56 132 LEU A O 1
ATOM 1091 N N . LYS A 1 133 ? -28.422 16.312 3.707 1 97.62 133 LYS A N 1
ATOM 1092 C CA . LYS A 1 133 ? -27.703 15.844 2.525 1 97.62 133 LYS A CA 1
ATOM 1093 C C . LYS A 1 133 ? -26.516 14.977 2.914 1 97.62 133 LYS A C 1
ATOM 1095 O O . LYS A 1 133 ? -25.719 15.352 3.773 1 97.62 133 LYS A O 1
ATOM 1100 N N . THR A 1 134 ? -26.312 13.844 2.248 1 98.31 134 THR A N 1
ATOM 1101 C CA . THR A 1 134 ? -25.297 12.859 2.594 1 98.31 134 THR A CA 1
ATOM 1102 C C . THR A 1 134 ? -23.891 13.461 2.455 1 98.31 134 THR A C 1
ATOM 1104 O O . THR A 1 134 ? -23.062 13.312 3.346 1 98.31 134 THR A O 1
ATOM 1107 N N . GLU A 1 135 ? -23.672 14.117 1.376 1 97.75 135 GLU A N 1
ATOM 1108 C CA . GLU A 1 135 ? -22.359 14.695 1.116 1 97.75 135 GLU A CA 1
ATOM 1109 C C . GLU A 1 135 ? -21.969 15.695 2.203 1 97.75 135 GLU A C 1
ATOM 1111 O O . GLU A 1 135 ? -20.812 15.727 2.645 1 97.75 135 GLU A O 1
ATOM 1116 N N . GLN A 1 136 ? -22.938 16.469 2.615 1 97.12 136 GLN A N 1
ATOM 1117 C CA . GLN A 1 136 ? -22.688 17.453 3.652 1 97.12 136 GLN A CA 1
ATOM 1118 C C . GLN A 1 136 ? -22.328 16.797 4.98 1 97.12 136 GLN A C 1
ATOM 1120 O O . GLN A 1 136 ? -21.391 17.219 5.656 1 97.12 136 GLN A O 1
ATOM 1125 N N . PHE A 1 137 ? -23.062 15.836 5.273 1 98.12 137 PHE A N 1
ATOM 1126 C CA . PHE A 1 137 ? -22.828 15.117 6.523 1 98.12 137 PHE A CA 1
ATOM 1127 C C . PHE A 1 137 ? -21.484 14.422 6.512 1 98.12 137 PHE A C 1
ATOM 1129 O O . PHE A 1 137 ? -20.703 14.555 7.453 1 98.12 137 PHE A O 1
ATOM 1136 N N . LYS A 1 138 ? -21.172 13.719 5.508 1 98.25 138 LYS A N 1
ATOM 1137 C CA . LYS A 1 138 ? -19.906 13 5.395 1 98.25 138 LYS A CA 1
ATOM 1138 C C . LYS A 1 138 ? -18.734 13.961 5.418 1 98.25 138 LYS A C 1
ATOM 1140 O O . LYS A 1 138 ? -17.719 13.688 6.062 1 98.25 138 LYS A O 1
ATOM 1145 N N . GLN A 1 139 ? -18.875 15 4.676 1 97.75 139 GLN A N 1
ATOM 1146 C CA . GLN A 1 139 ? -17.812 16 4.668 1 97.75 139 GLN A CA 1
ATOM 1147 C C . GLN A 1 139 ? -17.578 16.562 6.066 1 97.75 139 GLN A C 1
ATOM 1149 O O . GLN A 1 139 ? -16.422 16.797 6.461 1 97.75 139 GLN A O 1
ATOM 1154 N N . ALA A 1 140 ? -18.656 16.828 6.742 1 98.38 140 ALA A N 1
ATOM 1155 C CA . ALA A 1 140 ? -18.531 17.344 8.109 1 98.38 140 ALA A CA 1
ATOM 1156 C C . ALA A 1 140 ? -17.781 16.359 8.992 1 98.38 140 ALA A C 1
ATOM 1158 O O . ALA A 1 140 ? -16.906 16.766 9.781 1 98.38 140 ALA A O 1
ATOM 1159 N N . LEU A 1 141 ? -18.109 15.102 8.852 1 98.62 141 LEU A N 1
ATOM 1160 C CA . LEU A 1 141 ? -17.391 14.078 9.609 1 98.62 141 LEU A CA 1
ATOM 1161 C C . LEU A 1 141 ? -15.914 14.078 9.266 1 98.62 141 LEU A C 1
ATOM 1163 O O . LEU A 1 141 ? -15.062 14.031 10.156 1 98.62 141 LEU A O 1
ATOM 1167 N N . LYS A 1 142 ? -15.625 14.148 8.008 1 98.06 142 LYS A N 1
ATOM 1168 C CA . LYS A 1 142 ? -14.242 14.148 7.527 1 98.06 142 LYS A CA 1
ATOM 1169 C C . LYS A 1 142 ? -13.477 15.352 8.062 1 98.06 142 LYS A C 1
ATOM 1171 O O . LYS A 1 142 ? -12.273 15.258 8.328 1 98.06 142 LYS A O 1
ATOM 1176 N N . ASN A 1 143 ? -14.172 16.391 8.219 1 98.06 143 ASN A N 1
ATOM 1177 C CA . ASN A 1 143 ? -13.547 17.672 8.57 1 98.06 143 ASN A CA 1
ATOM 1178 C C . ASN A 1 143 ? -13.195 17.719 10.062 1 98.06 143 ASN A C 1
ATOM 1180 O O . ASN A 1 143 ? -12.562 18.672 10.516 1 98.06 143 ASN A O 1
ATOM 1184 N N . VAL A 1 144 ? -13.57 16.656 10.836 1 97.81 144 VAL A N 1
ATOM 1185 C CA . VAL A 1 144 ? -13.312 16.812 12.258 1 97.81 144 VAL A CA 1
ATOM 1186 C C . VAL A 1 144 ? -12.672 15.531 12.805 1 97.81 144 VAL A C 1
ATOM 1188 O O . VAL A 1 144 ? -11.93 15.578 13.797 1 97.81 144 VAL A O 1
ATOM 1191 N N . VAL A 1 145 ? -12.914 14.398 12.203 1 97.56 145 VAL A N 1
ATOM 1192 C CA . VAL A 1 145 ? -12.594 13.102 12.797 1 97.56 145 VAL A CA 1
ATOM 1193 C C . VAL A 1 145 ? -11.094 12.984 13.023 1 97.56 145 VAL A C 1
ATOM 1195 O O . VAL A 1 145 ? -10.641 12.312 13.953 1 97.56 145 VAL A O 1
ATOM 1198 N N . PHE A 1 146 ? -10.273 13.586 12.266 1 96.69 146 PHE A N 1
ATOM 1199 C CA . PHE A 1 146 ? -8.828 13.477 12.359 1 96.69 146 PHE A CA 1
ATOM 1200 C C . PHE A 1 146 ? -8.328 14.062 13.672 1 96.69 146 PHE A C 1
ATOM 1202 O O . PHE A 1 146 ? -7.195 13.797 14.094 1 96.69 146 PHE A O 1
ATOM 1209 N N . ALA A 1 147 ? -9.07 14.906 14.32 1 96.44 147 ALA A N 1
ATOM 1210 C CA . ALA A 1 147 ? -8.633 15.578 15.547 1 96.44 147 ALA A CA 1
ATOM 1211 C C . ALA A 1 147 ? -8.805 14.672 16.766 1 96.44 147 ALA A C 1
ATOM 1213 O O . ALA A 1 147 ? -8.32 14.984 17.844 1 96.44 147 ALA A O 1
ATOM 1214 N N . ALA A 1 148 ? -9.484 13.562 16.516 1 94.62 148 ALA A N 1
ATOM 1215 C CA . ALA A 1 148 ? -9.641 12.594 17.609 1 94.62 148 ALA A CA 1
ATOM 1216 C C . ALA A 1 148 ? -8.352 11.805 17.812 1 94.62 148 ALA A C 1
ATOM 1218 O O . ALA A 1 148 ? -7.555 11.641 16.891 1 94.62 148 ALA A O 1
ATOM 1219 N N . ASP A 1 149 ? -8.125 11.336 19.016 1 86.38 149 ASP A N 1
ATOM 1220 C CA . ASP A 1 149 ? -6.945 10.555 19.359 1 86.38 149 ASP A CA 1
ATOM 1221 C C . ASP A 1 149 ? -7.16 9.07 19.047 1 86.38 149 ASP A C 1
ATOM 1223 O O . ASP A 1 149 ? -7.777 8.352 19.828 1 86.38 149 ASP A O 1
ATOM 1227 N N . LEU A 1 150 ? -6.59 8.594 18.016 1 76.31 150 LEU A N 1
ATOM 1228 C CA . LEU A 1 150 ? -6.832 7.223 17.594 1 76.31 150 LEU A CA 1
ATOM 1229 C C . LEU A 1 150 ? -5.984 6.242 18.391 1 76.31 150 LEU A C 1
ATOM 1231 O O . LEU A 1 150 ? -6.297 5.051 18.453 1 76.31 150 LEU A O 1
ATOM 1235 N N . SER A 1 151 ? -5.008 6.75 19 1 72.38 151 SER A N 1
ATOM 1236 C CA . SER A 1 151 ? -4 5.879 19.594 1 72.38 151 SER A CA 1
ATOM 1237 C C . SER A 1 151 ? -4.387 5.484 21.016 1 72.38 151 SER A C 1
ATOM 1239 O O . SER A 1 151 ? -3.924 4.465 21.531 1 72.38 151 SER A O 1
ATOM 1241 N N . ASN A 1 152 ? -5.18 6.297 21.656 1 70.06 152 ASN A N 1
ATOM 1242 C CA . ASN A 1 152 ? -5.5 6.012 23.047 1 70.06 152 ASN A CA 1
ATOM 1243 C C . ASN A 1 152 ? -6.922 5.48 23.203 1 70.06 152 ASN A C 1
ATOM 1245 O O . ASN A 1 152 ? -7.836 6.234 23.531 1 70.06 152 ASN A O 1
ATOM 1249 N N . ALA A 1 153 ? -7.086 4.27 23.203 1 65.62 153 ALA A N 1
ATOM 1250 C CA . ALA A 1 153 ? -8.391 3.621 23.25 1 65.62 153 ALA A CA 1
ATOM 1251 C C . ALA A 1 153 ? -9.039 3.77 24.625 1 65.62 153 ALA A C 1
ATOM 1253 O O . ALA A 1 153 ? -10.266 3.721 24.734 1 65.62 153 ALA A O 1
ATOM 1254 N N . GLN A 1 154 ? -8.258 4.074 25.609 1 71.5 154 GLN A N 1
ATOM 1255 C CA . GLN A 1 154 ? -8.766 4.133 26.969 1 71.5 154 GLN A CA 1
ATOM 1256 C C . GLN A 1 154 ? -9.492 5.449 27.234 1 71.5 154 GLN A C 1
ATOM 1258 O O . GLN A 1 154 ? -10.398 5.508 28.062 1 71.5 154 GLN A O 1
ATOM 1263 N N . GLU A 1 155 ? -9.016 6.406 26.469 1 80 155 GLU A N 1
ATOM 1264 C CA . GLU A 1 155 ? -9.711 7.684 26.609 1 80 155 GLU A CA 1
ATOM 1265 C C . GLU A 1 155 ? -10.852 7.801 25.609 1 80 155 GLU A C 1
ATOM 1267 O O . GLU A 1 155 ? -10.719 8.477 24.578 1 80 155 GLU A O 1
ATOM 1272 N N . LEU A 1 156 ? -11.977 7.309 25.969 1 80.06 156 LEU A N 1
ATOM 1273 C CA . LEU A 1 156 ? -13.102 7.117 25.062 1 80.06 156 LEU A CA 1
ATOM 1274 C C . LEU A 1 156 ? -13.547 8.445 24.453 1 80.06 156 LEU A C 1
ATOM 1276 O O . LEU A 1 156 ? -13.812 8.531 23.25 1 80.06 156 LEU A O 1
ATOM 1280 N N . LEU A 1 157 ? -13.5 9.445 25.297 1 85.12 157 LEU A N 1
ATOM 1281 C CA . LEU A 1 157 ? -14.039 10.719 24.828 1 85.12 157 LEU A CA 1
ATOM 1282 C C . LEU A 1 157 ? -13.086 11.398 23.859 1 85.12 157 LEU A C 1
ATOM 1284 O O . LEU A 1 157 ? -13.516 12.141 22.969 1 85.12 157 LEU A O 1
ATOM 1288 N N . LEU A 1 158 ? -11.852 11.047 24 1 90.06 158 LEU A N 1
ATOM 1289 C CA . LEU A 1 158 ? -10.859 11.664 23.125 1 90.06 158 LEU A CA 1
ATOM 1290 C C . LEU A 1 158 ? -10.758 10.914 21.797 1 90.06 158 LEU A C 1
ATOM 1292 O O . LEU A 1 158 ? -10.203 11.43 20.828 1 90.06 158 LEU A O 1
ATOM 1296 N N . ASN A 1 159 ? -11.258 9.82 21.719 1 93.81 159 ASN A N 1
ATOM 1297 C CA . ASN A 1 159 ? -11.273 9.016 20.516 1 93.81 159 ASN A CA 1
ATOM 1298 C C . ASN A 1 159 ? -12.664 8.961 19.891 1 93.81 159 ASN A C 1
ATOM 1300 O O . ASN A 1 159 ? -13.133 7.891 19.484 1 93.81 159 ASN A O 1
ATOM 1304 N N . SER A 1 160 ? -13.289 10.086 19.828 1 95.81 160 SER A N 1
ATOM 1305 C CA . SER A 1 160 ? -14.672 10.117 19.375 1 95.81 160 SER A CA 1
ATOM 1306 C C . SER A 1 160 ? -15.016 11.445 18.703 1 95.81 160 SER A C 1
ATOM 1308 O O . SER A 1 160 ? -14.219 12.383 18.75 1 95.81 160 SER A O 1
ATOM 1310 N N . VAL A 1 161 ? -16.172 11.438 18.094 1 96.94 161 VAL A N 1
ATOM 1311 C CA . VAL A 1 161 ? -16.75 12.648 17.516 1 96.94 161 VAL A CA 1
ATOM 1312 C C . VAL A 1 161 ? -18.094 12.93 18.172 1 96.94 161 VAL A C 1
ATOM 1314 O O . VAL A 1 161 ? -18.953 12.039 18.281 1 96.94 161 VAL A O 1
ATOM 1317 N N . ASN A 1 162 ? -18.266 14.109 18.609 1 96.94 162 ASN A N 1
ATOM 1318 C CA . ASN A 1 162 ? -19.516 14.531 19.203 1 96.94 162 ASN A CA 1
ATOM 1319 C C . ASN A 1 162 ? -20.438 15.188 18.172 1 96.94 162 ASN A C 1
ATOM 1321 O O . ASN A 1 162 ? -19.984 16 17.359 1 96.94 162 ASN A O 1
ATOM 1325 N N . LEU A 1 163 ? -21.656 14.805 18.172 1 96.62 163 LEU A N 1
ATOM 1326 C CA . LEU A 1 163 ? -22.719 15.398 17.375 1 96.62 163 LEU A CA 1
ATOM 1327 C C . LEU A 1 163 ? -23.797 16.031 18.266 1 96.62 163 LEU A C 1
ATOM 1329 O O . LEU A 1 163 ? -24.469 15.32 19 1 96.62 163 LEU A O 1
ATOM 1333 N N . SER A 1 164 ? -23.969 17.312 18.109 1 95.31 164 SER A N 1
ATOM 1334 C CA . SER A 1 164 ? -24.969 18 18.906 1 95.31 164 SER A CA 1
ATOM 1335 C C . SER A 1 164 ? -25.859 18.875 18.047 1 95.31 164 SER A C 1
ATOM 1337 O O . SER A 1 164 ? -25.359 19.656 17.219 1 95.31 164 SER A O 1
ATOM 1339 N N . LEU A 1 165 ? -27.141 18.719 18.188 1 95.69 165 LEU A N 1
ATOM 1340 C CA . LEU A 1 165 ? -28.109 19.562 17.5 1 95.69 165 LEU A CA 1
ATOM 1341 C C . LEU A 1 165 ? -28.812 20.484 18.484 1 95.69 165 LEU A C 1
ATOM 1343 O O . LEU A 1 165 ? -29.5 20.016 19.406 1 95.69 165 LEU A O 1
ATOM 1347 N N . LYS A 1 166 ? -28.609 21.719 18.281 1 92.94 166 LYS A N 1
ATOM 1348 C CA . LYS A 1 166 ? -29.234 22.75 19.078 1 92.94 166 LYS A CA 1
ATOM 1349 C C . LYS A 1 166 ? -29.516 24 18.25 1 92.94 166 LYS A C 1
ATOM 1351 O O . LYS A 1 166 ? -28.672 24.438 17.469 1 92.94 166 LYS A O 1
ATOM 1356 N N . ASN A 1 167 ? -30.688 24.594 18.375 1 93.12 167 ASN A N 1
ATOM 1357 C CA . ASN A 1 167 ? -31.062 25.828 17.688 1 93.12 167 ASN A CA 1
ATOM 1358 C C . ASN A 1 167 ? -30.875 25.703 16.172 1 93.12 167 ASN A C 1
ATOM 1360 O O . ASN A 1 167 ? -30.297 26.578 15.547 1 93.12 167 ASN A O 1
ATOM 1364 N N . ASN A 1 168 ? -31.188 24.578 15.648 1 94.69 168 ASN A N 1
ATOM 1365 C CA . ASN A 1 168 ? -31.188 24.297 14.219 1 94.69 168 ASN A CA 1
ATOM 1366 C C . ASN A 1 168 ? -29.781 24.234 13.656 1 94.69 168 ASN A C 1
ATOM 1368 O O . ASN A 1 168 ? -29.578 24.438 12.453 1 94.69 168 ASN A O 1
ATOM 1372 N N . ILE A 1 169 ? -28.844 24 14.555 1 95.56 169 ILE A N 1
ATOM 1373 C CA . ILE A 1 169 ? -27.469 23.875 14.109 1 95.56 169 ILE A CA 1
ATOM 1374 C C . ILE A 1 169 ? -26.891 22.547 14.602 1 95.56 169 ILE A C 1
ATOM 1376 O O . ILE A 1 169 ? -26.828 22.297 15.812 1 95.56 169 ILE A O 1
ATOM 1380 N N . LEU A 1 170 ? -26.531 21.734 13.672 1 96.75 170 LEU A N 1
ATOM 1381 C CA . LEU A 1 170 ? -25.797 20.516 14.008 1 96.75 170 LEU A CA 1
ATOM 1382 C C . LEU A 1 170 ? -24.297 20.797 14.094 1 96.75 170 LEU A C 1
ATOM 1384 O O . LEU A 1 170 ? -23.688 21.219 13.125 1 96.75 170 LEU A O 1
ATOM 1388 N N . THR A 1 171 ? -23.75 20.547 15.266 1 96.56 171 THR A N 1
ATOM 1389 C CA . THR A 1 171 ? -22.344 20.812 15.484 1 96.56 171 THR A CA 1
ATOM 1390 C C . THR A 1 171 ? -21.578 19.5 15.695 1 96.56 171 THR A C 1
ATOM 1392 O O . THR A 1 171 ? -21.953 18.672 16.531 1 96.56 171 THR A O 1
ATOM 1395 N N . LEU A 1 172 ? -20.625 19.25 14.891 1 97.69 172 LEU A N 1
ATOM 1396 C CA . LEU A 1 172 ? -19.703 18.109 15.062 1 97.69 172 LEU A CA 1
ATOM 1397 C C . LEU A 1 172 ? -18.359 18.578 15.617 1 97.69 172 LEU A C 1
ATOM 1399 O O . LEU A 1 172 ? -17.797 19.562 15.133 1 97.69 172 LEU A O 1
ATOM 1403 N N . VAL A 1 173 ? -17.891 17.844 16.609 1 97.12 173 VAL A N 1
ATOM 1404 C CA . VAL A 1 173 ? -16.641 18.266 17.266 1 97.12 173 VAL A CA 1
ATOM 1405 C C . VAL A 1 173 ? -15.797 17.031 17.578 1 97.12 173 VAL A C 1
ATOM 1407 O O . VAL A 1 173 ? -16.312 16 17.984 1 97.12 173 VAL A O 1
ATOM 1410 N N . ALA A 1 174 ? -14.516 17.125 17.391 1 96.44 174 ALA A N 1
ATOM 1411 C CA . ALA A 1 174 ? -13.539 16.141 17.859 1 96.44 174 ALA A CA 1
ATOM 1412 C C . ALA A 1 174 ? -12.305 16.828 18.438 1 96.44 174 ALA A C 1
ATOM 1414 O O . ALA A 1 174 ? -11.945 17.922 18.016 1 96.44 174 ALA A O 1
ATOM 1415 N N . THR A 1 175 ? -11.68 16.203 19.438 1 94.69 175 THR A N 1
ATOM 1416 C CA . THR A 1 175 ? -10.516 16.797 20.094 1 94.69 175 THR A CA 1
ATOM 1417 C C . THR A 1 175 ? -9.625 15.719 20.688 1 94.69 175 THR A C 1
ATOM 1419 O O . THR A 1 175 ? -10.102 14.641 21.062 1 94.69 175 THR A O 1
ATOM 1422 N N . ASN A 1 176 ? -8.367 15.961 20.656 1 92.19 176 ASN A N 1
ATOM 1423 C CA . ASN A 1 176 ? -7.422 15.164 21.422 1 92.19 176 ASN A CA 1
ATOM 1424 C C . ASN A 1 176 ? -6.758 15.984 22.531 1 92.19 176 ASN A C 1
ATOM 1426 O O . ASN A 1 176 ? -5.652 15.664 22.969 1 92.19 176 ASN A O 1
ATOM 1430 N N . ARG A 1 177 ? -7.359 17.031 22.938 1 89.44 177 ARG A N 1
ATOM 1431 C CA . ARG A 1 177 ? -6.918 17.969 23.984 1 89.44 177 ARG A CA 1
ATOM 1432 C C . ARG A 1 177 ? -5.957 19 23.406 1 89.44 177 ARG A C 1
ATOM 1434 O O . ARG A 1 177 ? -6.062 20.188 23.703 1 89.44 177 ARG A O 1
ATOM 1441 N N . ALA A 1 178 ? -5.09 18.594 22.547 1 92.5 178 ALA A N 1
ATOM 1442 C CA . ALA A 1 178 ? -4.113 19.516 21.953 1 92.5 178 ALA A CA 1
ATOM 1443 C C . ALA A 1 178 ? -4.703 20.266 20.766 1 92.5 178 ALA A C 1
ATOM 1445 O O . ALA A 1 178 ? -4.16 21.281 20.344 1 92.5 178 ALA A O 1
ATOM 1446 N N . ARG A 1 179 ? -5.762 19.75 20.281 1 95.88 179 ARG A N 1
ATOM 1447 C CA . ARG A 1 179 ? -6.426 20.375 19.156 1 95.88 179 ARG A CA 1
ATOM 1448 C C . ARG A 1 179 ? -7.926 20.109 19.172 1 95.88 179 ARG A C 1
ATOM 1450 O O . ARG A 1 179 ? -8.383 19.188 19.844 1 95.88 179 ARG A O 1
ATOM 1457 N N . ILE A 1 180 ? -8.633 20.984 18.484 1 96.62 180 ILE A N 1
ATOM 1458 C CA . ILE A 1 180 ? -10.078 20.844 18.344 1 96.62 180 ILE A CA 1
ATOM 1459 C C . ILE A 1 180 ? -10.508 21.156 16.922 1 96.62 180 ILE A C 1
ATOM 1461 O O . ILE A 1 180 ? -10.023 22.125 16.328 1 96.62 180 ILE A O 1
ATOM 1465 N N . ALA A 1 181 ? -11.273 20.312 16.375 1 97.56 181 ALA A N 1
ATOM 1466 C CA . ALA A 1 181 ? -11.922 20.562 15.094 1 97.56 181 ALA A CA 1
ATOM 1467 C C . ALA A 1 181 ? -13.438 20.641 15.242 1 97.56 181 ALA A C 1
ATOM 1469 O O . ALA A 1 181 ? -14.039 19.828 15.945 1 97.56 181 ALA A O 1
ATOM 1470 N N . MET A 1 182 ? -14.031 21.625 14.57 1 97.38 182 MET A N 1
ATOM 1471 C CA . MET A 1 182 ? -15.477 21.812 14.656 1 97.38 182 MET A CA 1
ATOM 1472 C C . MET A 1 182 ? -16.062 22.141 13.289 1 97.38 182 MET A C 1
ATOM 1474 O O . MET A 1 182 ? -15.492 22.906 12.523 1 97.38 182 MET A O 1
ATOM 1478 N N . GLN A 1 183 ? -17.156 21.547 12.984 1 97.5 183 GLN A N 1
ATOM 1479 C CA . GLN A 1 183 ? -17.922 21.812 11.773 1 97.5 183 GLN A CA 1
ATOM 1480 C C . GLN A 1 183 ? -19.406 21.969 12.102 1 97.5 183 GLN A C 1
ATOM 1482 O O . GLN A 1 183 ? -19.984 21.141 12.812 1 97.5 183 GLN A O 1
ATOM 1487 N N . LYS A 1 184 ? -20 23.016 11.602 1 96.62 184 LYS A N 1
ATOM 1488 C CA . LYS A 1 184 ? -21.422 23.25 11.812 1 96.62 184 LYS A CA 1
ATOM 1489 C C . LYS A 1 184 ? -22.203 23.047 10.516 1 96.62 184 LYS A C 1
ATOM 1491 O O . LYS A 1 184 ? -21.703 23.312 9.43 1 96.62 184 LYS A O 1
ATOM 1496 N N . ILE A 1 185 ? -23.375 22.531 10.695 1 96.88 185 ILE A N 1
ATOM 1497 C CA . ILE A 1 185 ? -24.344 22.391 9.609 1 96.88 185 ILE A CA 1
ATOM 1498 C C . ILE A 1 185 ? -25.672 23.031 10 1 96.88 185 ILE A C 1
ATOM 1500 O O . ILE A 1 185 ? -26.266 22.656 11.016 1 96.88 185 ILE A O 1
ATOM 1504 N N . LYS A 1 186 ? -26.125 23.984 9.18 1 95.69 186 LYS A N 1
ATOM 1505 C CA . LYS A 1 186 ? -27.453 24.547 9.414 1 95.69 186 LYS A CA 1
ATOM 1506 C C . LYS A 1 186 ? -28.547 23.578 8.984 1 95.69 186 LYS A C 1
ATOM 1508 O O . LYS A 1 186 ? -28.469 22.984 7.918 1 95.69 186 LYS A O 1
ATOM 1513 N N . THR A 1 187 ? -29.484 23.438 9.914 1 94.44 187 THR A N 1
ATOM 1514 C CA . THR A 1 187 ? -30.594 22.531 9.633 1 94.44 187 THR A CA 1
ATOM 1515 C C . THR A 1 187 ? -31.922 23.234 9.852 1 94.44 187 THR A C 1
ATOM 1517 O O . THR A 1 187 ? -31.969 24.359 10.344 1 94.44 187 THR A O 1
ATOM 1520 N N . GLU A 1 188 ? -33.062 22.688 9.352 1 88 188 GLU A N 1
ATOM 1521 C CA . GLU A 1 188 ? -34.375 23.234 9.555 1 88 188 GLU A CA 1
ATOM 1522 C C . GLU A 1 188 ? -35.094 22.531 10.703 1 88 188 GLU A C 1
ATOM 1524 O O . GLU A 1 188 ? -36.219 22.938 11.086 1 88 188 GLU A O 1
ATOM 1529 N N . ASP A 1 189 ? -34.438 21.703 11.258 1 81.94 189 ASP A N 1
ATOM 1530 C CA . ASP A 1 189 ? -35.094 20.875 12.281 1 81.94 189 ASP A CA 1
ATOM 1531 C C . ASP A 1 189 ? -34.844 21.453 13.672 1 81.94 189 ASP A C 1
ATOM 1533 O O . ASP A 1 189 ? -33.719 21.859 14 1 81.94 189 ASP A O 1
ATOM 1537 N N . SER A 1 190 ? -35.844 21.391 14.516 1 80.31 190 SER A N 1
ATOM 1538 C CA . SER A 1 190 ? -35.781 22.031 15.828 1 80.31 190 SER A CA 1
ATOM 1539 C C . SER A 1 190 ? -35.5 21 16.922 1 80.31 190 SER A C 1
ATOM 1541 O O . SER A 1 190 ? -35.312 21.359 18.078 1 80.31 190 SER A O 1
ATOM 1543 N N . GLN A 1 191 ? -35.375 19.797 16.547 1 88.19 191 GLN A N 1
ATOM 1544 C CA . GLN A 1 191 ? -35.062 18.797 17.562 1 88.19 191 GLN A CA 1
ATOM 1545 C C . GLN A 1 191 ? -33.688 19.016 18.156 1 88.19 191 GLN A C 1
ATOM 1547 O O . GLN A 1 191 ? -32.844 19.719 17.562 1 88.19 191 GLN A O 1
ATOM 1552 N N . GLU A 1 192 ? -33.562 18.484 19.453 1 92.75 192 GLU A N 1
ATOM 1553 C CA . GLU A 1 192 ? -32.25 18.594 20.125 1 92.75 192 GLU A CA 1
ATOM 1554 C C . GLU A 1 192 ? -31.703 17.219 20.5 1 92.75 192 GLU A C 1
ATOM 1556 O O . GLU A 1 192 ? -32.469 16.344 20.938 1 92.75 192 GLU A O 1
ATOM 1561 N N . PHE A 1 193 ? -30.516 17 20.25 1 93.19 193 PHE A N 1
ATOM 1562 C CA . PHE A 1 193 ? -29.828 15.812 20.734 1 93.19 193 PHE A CA 1
ATOM 1563 C C . PHE A 1 193 ? -28.344 16.062 20.891 1 93.19 193 PHE A C 1
ATOM 1565 O O . PHE A 1 193 ? -27.828 17.094 20.422 1 93.19 193 PHE A O 1
ATOM 1572 N N . ASN A 1 194 ? -27.656 15.219 21.672 1 94.25 194 ASN A N 1
ATOM 1573 C CA . ASN A 1 194 ? -26.219 15.227 21.922 1 94.25 194 ASN A CA 1
ATOM 1574 C C . ASN A 1 194 ? -25.672 13.805 22.062 1 94.25 194 ASN A C 1
ATOM 1576 O O . ASN A 1 194 ? -25.953 13.125 23.062 1 94.25 194 ASN A O 1
ATOM 1580 N N . LEU A 1 195 ? -24.938 13.398 21.062 1 95 195 LEU A N 1
ATOM 1581 C CA . LEU A 1 195 ? -24.422 12.039 21.141 1 95 195 LEU A CA 1
ATOM 1582 C C . LEU A 1 195 ? -22.984 11.977 20.672 1 95 195 LEU A C 1
ATOM 1584 O O . LEU A 1 195 ? -22.5 12.891 20 1 95 195 LEU A O 1
ATOM 1588 N N . THR A 1 196 ? -22.328 10.961 21.094 1 96.44 196 THR A N 1
ATOM 1589 C CA . THR A 1 196 ? -20.906 10.773 20.797 1 96.44 196 THR A CA 1
ATOM 1590 C C . THR A 1 196 ? -20.672 9.398 20.172 1 96.44 196 THR A C 1
ATOM 1592 O O . THR A 1 196 ? -21.172 8.391 20.656 1 96.44 196 THR A O 1
ATOM 1595 N N . ILE A 1 197 ? -19.922 9.461 19.078 1 96.31 197 ILE A N 1
ATOM 1596 C CA . ILE A 1 197 ? -19.672 8.234 18.344 1 96.31 197 ILE A CA 1
ATOM 1597 C C . ILE A 1 197 ? -18.156 7.988 18.266 1 96.31 197 ILE A C 1
ATOM 1599 O O . ILE A 1 197 ? -17.375 8.922 18.047 1 96.31 197 ILE A O 1
ATOM 1603 N N . ASN A 1 198 ? -17.812 6.762 18.344 1 95.25 198 ASN A N 1
ATOM 1604 C CA . ASN A 1 198 ? -16.406 6.395 18.266 1 95.25 198 ASN A CA 1
ATOM 1605 C C . ASN A 1 198 ? -15.812 6.754 16.906 1 95.25 198 ASN A C 1
ATOM 1607 O O . ASN A 1 198 ? -16.469 6.582 15.875 1 95.25 198 ASN A O 1
ATOM 1611 N N . SER A 1 199 ? -14.523 7.121 16.906 1 95.62 199 SER A N 1
ATOM 1612 C CA . SER A 1 199 ? -13.875 7.609 15.688 1 95.62 199 SER A CA 1
ATOM 1613 C C . SER A 1 199 ? -13.766 6.504 14.641 1 95.62 199 SER A C 1
ATOM 1615 O O . SER A 1 199 ? -13.859 6.766 13.438 1 95.62 199 SER A O 1
ATOM 1617 N N . LYS A 1 200 ? -13.508 5.34 15.039 1 94.31 200 LYS A N 1
ATOM 1618 C CA . LYS A 1 200 ? -13.445 4.223 14.102 1 94.31 200 LYS A CA 1
ATOM 1619 C C . LYS A 1 200 ? -14.766 4.047 13.359 1 94.31 200 LYS A C 1
ATOM 1621 O O . LYS A 1 200 ? -14.781 3.807 12.148 1 94.31 200 LYS A O 1
ATOM 1626 N N . VAL A 1 201 ? -15.805 4.133 14.062 1 96.56 201 VAL A N 1
ATOM 1627 C CA . VAL A 1 201 ? -17.141 4.016 13.484 1 96.56 201 VAL A CA 1
ATOM 1628 C C . VAL A 1 201 ? -17.375 5.156 12.492 1 96.56 201 VAL A C 1
ATOM 1630 O O . VAL A 1 201 ? -17.953 4.949 11.422 1 96.56 201 VAL A O 1
ATOM 1633 N N . VAL A 1 202 ? -16.922 6.281 12.883 1 97.69 202 VAL A N 1
ATOM 1634 C CA . VAL A 1 202 ? -17.078 7.457 12.031 1 97.69 202 VAL A CA 1
ATOM 1635 C C . VAL A 1 202 ? -16.359 7.223 10.703 1 97.69 202 VAL A C 1
ATOM 1637 O O . VAL A 1 202 ? -16.891 7.539 9.641 1 97.69 202 VAL A O 1
ATOM 1640 N N . LYS A 1 203 ? -15.234 6.715 10.773 1 97.25 203 LYS A N 1
ATOM 1641 C CA . LYS A 1 203 ? -14.484 6.434 9.555 1 97.25 203 LYS A CA 1
ATOM 1642 C C . LYS A 1 203 ? -15.219 5.43 8.672 1 97.25 203 LYS A C 1
ATOM 1644 O O . LYS A 1 203 ? -15.203 5.551 7.441 1 97.25 203 LYS A O 1
ATOM 1649 N N . GLU A 1 204 ? -15.805 4.473 9.234 1 97.5 204 GLU A N 1
ATOM 1650 C CA . GLU A 1 204 ? -16.625 3.529 8.484 1 97.5 204 GLU A CA 1
ATOM 1651 C C . GLU A 1 204 ? -17.781 4.238 7.785 1 97.5 204 GLU A C 1
ATOM 1653 O O . GLU A 1 204 ? -18.062 3.973 6.613 1 97.5 204 GLU A O 1
ATOM 1658 N N . LEU A 1 205 ? -18.406 5.082 8.539 1 98.25 205 LEU A N 1
ATOM 1659 C CA . LEU A 1 205 ? -19.531 5.824 7.984 1 98.25 205 LEU A CA 1
ATOM 1660 C C . LEU A 1 205 ? -19.109 6.625 6.758 1 98.25 205 LEU A C 1
ATOM 1662 O O . LEU A 1 205 ? -19.828 6.66 5.754 1 98.25 205 LEU A O 1
ATOM 1666 N N . ILE A 1 206 ? -18 7.25 6.891 1 98.06 206 ILE A N 1
ATOM 1667 C CA . ILE A 1 206 ? -17.484 8.078 5.805 1 98.06 206 ILE A CA 1
ATOM 1668 C C . ILE A 1 206 ? -17.25 7.215 4.566 1 98.06 206 ILE A C 1
ATOM 1670 O O . ILE A 1 206 ? -17.516 7.656 3.441 1 98.06 206 ILE A O 1
ATOM 1674 N N . SER A 1 207 ? -16.828 6.012 4.688 1 97.31 207 SER A N 1
ATOM 1675 C CA . SER A 1 207 ? -16.391 5.152 3.588 1 97.31 207 SER A CA 1
ATOM 1676 C C . SER A 1 207 ? -17.594 4.535 2.871 1 97.31 207 SER A C 1
ATOM 1678 O O . SER A 1 207 ? -17.469 4.078 1.732 1 97.31 207 SER A O 1
ATOM 1680 N N . LEU A 1 208 ? -18.75 4.473 3.471 1 98.12 208 LEU A N 1
ATOM 1681 C CA . LEU A 1 208 ? -19.922 3.799 2.922 1 98.12 208 LEU A CA 1
ATOM 1682 C C . LEU A 1 208 ? -20.516 4.602 1.776 1 98.12 208 LEU A C 1
ATOM 1684 O O . LEU A 1 208 ? -20.562 5.836 1.833 1 98.12 208 LEU A O 1
ATOM 1688 N N . SER A 1 209 ? -20.969 3.922 0.772 1 98 209 SER A N 1
ATOM 1689 C CA . SER A 1 209 ? -21.766 4.555 -0.276 1 98 209 SER A CA 1
ATOM 1690 C C . SER A 1 209 ? -23.219 4.699 0.146 1 98 209 SER A C 1
ATOM 1692 O O . SER A 1 209 ? -23.859 3.721 0.536 1 98 209 SER A O 1
ATOM 1694 N N . MET A 1 210 ? -23.672 5.895 0.032 1 98 210 MET A N 1
ATOM 1695 C CA . MET A 1 210 ? -25.031 6.211 0.437 1 98 210 MET A CA 1
ATOM 1696 C C . MET A 1 210 ? -25.766 6.98 -0.659 1 98 210 MET A C 1
ATOM 1698 O O . MET A 1 210 ? -25.156 7.406 -1.638 1 98 210 MET A O 1
ATOM 1702 N N . SER A 1 211 ? -27.094 7.062 -0.483 1 98.06 211 SER A N 1
ATOM 1703 C CA . SER A 1 211 ? -27.875 7.891 -1.386 1 98.06 211 SER A CA 1
ATOM 1704 C C . SER A 1 211 ? -27.609 9.375 -1.152 1 98.06 211 SER A C 1
ATOM 1706 O O . SER A 1 211 ? -26.828 9.742 -0.273 1 98.06 211 SER A O 1
ATOM 1708 N N . ASN A 1 212 ? -28.25 10.195 -1.848 1 98.06 212 ASN A N 1
ATOM 1709 C CA . ASN A 1 212 ? -27.984 11.633 -1.837 1 98.06 212 ASN A CA 1
ATOM 1710 C C . ASN A 1 212 ? -28.406 12.266 -0.514 1 98.06 212 ASN A C 1
ATOM 1712 O O . ASN A 1 212 ? -27.875 13.305 -0.124 1 98.06 212 ASN A O 1
ATOM 1716 N N . THR A 1 213 ? -29.406 11.648 0.125 1 98.06 213 THR A N 1
ATOM 1717 C CA . THR A 1 213 ? -29.891 12.156 1.405 1 98.06 213 THR A CA 1
ATOM 1718 C C . THR A 1 213 ? -29.891 11.055 2.461 1 98.06 213 THR A C 1
ATOM 1720 O O . THR A 1 213 ? -29.844 9.867 2.127 1 98.06 213 THR A O 1
ATOM 1723 N N . LEU A 1 214 ? -29.859 11.5 3.695 1 97.94 214 LEU A N 1
ATOM 1724 C CA . LEU A 1 214 ? -29.953 10.539 4.789 1 97.94 214 LEU A CA 1
ATOM 1725 C C . LEU A 1 214 ? -30.766 11.117 5.949 1 97.94 214 LEU A C 1
ATOM 1727 O O . LEU A 1 214 ? -30.984 12.32 6.012 1 97.94 214 LEU A O 1
ATOM 1731 N N . ILE A 1 215 ? -31.234 10.195 6.754 1 97.44 215 ILE A N 1
ATOM 1732 C CA . ILE A 1 215 ? -31.953 10.547 7.973 1 97.44 215 ILE A CA 1
ATOM 1733 C C . ILE A 1 215 ? -31.156 10.078 9.195 1 97.44 215 ILE A C 1
ATOM 1735 O O . ILE A 1 215 ? -30.812 8.906 9.305 1 97.44 215 ILE A O 1
ATOM 1739 N N . LEU A 1 216 ? -30.828 11.016 10.031 1 97.38 216 LEU A N 1
ATOM 1740 C CA . LEU A 1 216 ? -30.266 10.695 11.336 1 97.38 216 LEU A CA 1
ATOM 1741 C C . LEU A 1 216 ? -31.359 10.531 12.383 1 97.38 216 LEU A C 1
ATOM 1743 O O . LEU A 1 216 ? -32.25 11.391 12.508 1 97.38 216 LEU A O 1
ATOM 1747 N N . SER A 1 217 ? -31.281 9.453 13.055 1 97.12 217 SER A N 1
ATOM 1748 C CA . SER A 1 217 ? -32.281 9.164 14.086 1 97.12 217 SER A CA 1
ATOM 1749 C C . SER A 1 217 ? -31.609 8.773 15.398 1 97.12 217 SER A C 1
ATOM 1751 O O . SER A 1 217 ? -31.406 7.59 15.672 1 97.12 217 SER A O 1
ATOM 1753 N N . PRO A 1 218 ? -31.344 9.812 16.266 1 95.81 218 PRO A N 1
ATOM 1754 C CA . PRO A 1 218 ? -30.672 9.539 17.531 1 95.81 218 PRO A CA 1
ATOM 1755 C C . PRO A 1 218 ? -31.594 8.828 18.531 1 95.81 218 PRO A C 1
ATOM 1757 O O . PRO A 1 218 ? -32.781 9.125 18.594 1 95.81 218 PRO A O 1
ATOM 1760 N N . GLY A 1 219 ? -30.969 7.84 19.156 1 91.81 219 GLY A N 1
ATOM 1761 C CA . GLY A 1 219 ? -31.594 7.195 20.297 1 91.81 219 GLY A CA 1
ATOM 1762 C C . GLY A 1 219 ? -30.812 7.379 21.594 1 91.81 219 GLY A C 1
ATOM 1763 O O . GLY A 1 219 ? -29.859 8.164 21.641 1 91.81 219 GLY A O 1
ATOM 1764 N N . THR A 1 220 ? -31.281 6.73 22.672 1 88.19 220 THR A N 1
ATOM 1765 C CA . THR A 1 220 ? -30.625 6.852 23.969 1 88.19 220 THR A CA 1
ATOM 1766 C C . THR A 1 220 ? -29.234 6.215 23.938 1 88.19 220 THR A C 1
ATOM 1768 O O . THR A 1 220 ? -28.281 6.793 24.438 1 88.19 220 THR A O 1
ATOM 1771 N N . PHE A 1 221 ? -29.188 5.094 23.297 1 91.06 221 PHE A N 1
ATOM 1772 C CA . PHE A 1 221 ? -27.922 4.359 23.344 1 91.06 221 PHE A CA 1
ATOM 1773 C C . PHE A 1 221 ? -27.422 4.047 21.938 1 91.06 221 PHE A C 1
ATOM 1775 O O . PHE A 1 221 ? -26.484 3.264 21.766 1 91.06 221 PHE A O 1
ATOM 1782 N N . GLU A 1 222 ? -28.062 4.633 20.969 1 96.19 222 GLU A N 1
ATOM 1783 C CA . GLU A 1 222 ? -27.719 4.285 19.594 1 96.19 222 GLU A CA 1
ATOM 1784 C C . GLU A 1 222 ? -28.031 5.438 18.641 1 96.19 222 GLU A C 1
ATOM 1786 O O . GLU A 1 222 ? -28.75 6.371 19 1 96.19 222 GLU A O 1
ATOM 1791 N N . LEU A 1 223 ? -27.422 5.395 17.547 1 97.44 223 LEU A N 1
ATOM 1792 C CA . LEU A 1 223 ? -27.75 6.25 16.422 1 97.44 223 LEU A CA 1
ATOM 1793 C C . LEU A 1 223 ? -28.156 5.418 15.203 1 97.44 223 LEU A C 1
ATOM 1795 O O . LEU A 1 223 ? -27.438 4.492 14.82 1 97.44 223 LEU A O 1
ATOM 1799 N N . LYS A 1 224 ? -29.281 5.727 14.688 1 98.19 224 LYS A N 1
ATOM 1800 C CA . LYS A 1 224 ? -29.75 5.078 13.469 1 98.19 224 LYS A CA 1
ATOM 1801 C C . LYS A 1 224 ? -29.656 6.027 12.273 1 98.19 224 LYS A C 1
ATOM 1803 O O . LYS A 1 224 ? -29.938 7.219 12.398 1 98.19 224 LYS A O 1
ATOM 1808 N N . ILE A 1 225 ? -29.266 5.504 11.188 1 98.5 225 ILE A N 1
ATOM 1809 C CA . ILE A 1 225 ? -29.156 6.266 9.945 1 98.5 225 ILE A CA 1
ATOM 1810 C C . ILE A 1 225 ? -29.859 5.508 8.82 1 98.5 225 ILE A C 1
ATOM 1812 O O . ILE A 1 225 ? -29.688 4.297 8.68 1 98.5 225 ILE A O 1
ATOM 1816 N N . LYS A 1 226 ? -30.609 6.184 8.07 1 98.5 226 LYS A N 1
ATOM 1817 C CA . LYS A 1 226 ? -31.266 5.598 6.902 1 98.5 226 LYS A CA 1
ATOM 1818 C C . LYS A 1 226 ? -30.953 6.406 5.645 1 98.5 226 LYS A C 1
ATOM 1820 O O . LYS A 1 226 ? -31.078 7.633 5.641 1 98.5 226 LYS A O 1
ATOM 1825 N N . SER A 1 227 ? -30.562 5.832 4.617 1 98.31 227 SER A N 1
ATOM 1826 C CA . SER A 1 227 ? -30.297 6.422 3.311 1 98.31 227 SER A CA 1
ATOM 1827 C C . SER A 1 227 ? -30.719 5.484 2.186 1 98.31 227 SER A C 1
ATOM 1829 O O . SER A 1 227 ? -29.984 4.562 1.833 1 98.31 227 SER A O 1
ATOM 1831 N N . GLY A 1 228 ? -31.812 5.793 1.533 1 97.12 228 GLY A N 1
ATOM 1832 C CA . GLY A 1 228 ? -32.344 4.84 0.575 1 97.12 228 GLY A CA 1
ATOM 1833 C C . GLY A 1 228 ? -32.656 3.484 1.186 1 97.12 228 GLY A C 1
ATOM 1834 O O . GLY A 1 228 ? -33.375 3.391 2.182 1 97.12 228 GLY A O 1
ATOM 1835 N N . ASN A 1 229 ? -32.031 2.432 0.656 1 96.75 229 ASN A N 1
ATOM 1836 C CA . ASN A 1 229 ? -32.25 1.068 1.128 1 96.75 229 ASN A CA 1
ATOM 1837 C C . ASN A 1 229 ? -31.234 0.676 2.201 1 96.75 229 ASN A C 1
ATOM 1839 O O . ASN A 1 229 ? -31.266 -0.442 2.719 1 96.75 229 ASN A O 1
ATOM 1843 N N . LEU A 1 230 ? -30.422 1.589 2.547 1 98.25 230 LEU A N 1
ATOM 1844 C CA . LEU A 1 230 ? -29.375 1.34 3.525 1 98.25 230 LEU A CA 1
ATOM 1845 C C . LEU A 1 230 ? -29.797 1.808 4.914 1 98.25 230 LEU A C 1
ATOM 1847 O O . LEU A 1 230 ? -30.281 2.93 5.07 1 98.25 230 LEU A O 1
ATOM 1851 N N . GLU A 1 231 ? -29.688 0.944 5.832 1 98.62 231 GLU A N 1
ATOM 1852 C CA . GLU A 1 231 ? -29.906 1.269 7.234 1 98.62 231 GLU A CA 1
ATOM 1853 C C . GLU A 1 231 ? -28.672 0.956 8.078 1 98.62 231 GLU A C 1
ATOM 1855 O O . GLU A 1 231 ? -28.062 -0.104 7.926 1 98.62 231 GLU A O 1
ATOM 1860 N N . ILE A 1 232 ? -28.359 1.868 8.961 1 98.69 232 ILE A N 1
ATOM 1861 C CA . ILE A 1 232 ? -27.172 1.725 9.805 1 98.69 232 ILE A CA 1
ATOM 1862 C C . ILE A 1 232 ? -27.547 1.943 11.266 1 98.69 232 ILE A C 1
ATOM 1864 O O . ILE A 1 232 ? -28.344 2.822 11.586 1 98.69 232 ILE A O 1
ATOM 1868 N N . LYS A 1 233 ? -27.047 1.154 12.094 1 98.38 233 LYS A N 1
ATOM 1869 C CA . LYS A 1 233 ? -27.156 1.308 13.539 1 98.38 233 LYS A CA 1
ATOM 1870 C C . LYS A 1 233 ? -25.781 1.35 14.203 1 98.38 233 LYS A C 1
ATOM 1872 O O . LYS A 1 233 ? -24.953 0.475 13.961 1 98.38 233 LYS A O 1
ATOM 1877 N N . THR A 1 234 ? -25.5 2.346 14.977 1 97.75 234 THR A N 1
ATOM 1878 C CA . THR A 1 234 ? -24.219 2.443 15.656 1 97.75 234 THR A CA 1
ATOM 1879 C C . THR A 1 234 ? -24.422 2.627 17.156 1 97.75 234 THR A C 1
ATOM 1881 O O . THR A 1 234 ? -25.438 3.168 17.594 1 97.75 234 THR A O 1
ATOM 1884 N N . LYS A 1 235 ? -23.453 2.195 17.875 1 96.19 235 LYS A N 1
ATOM 1885 C CA . LYS A 1 235 ? -23.438 2.473 19.312 1 96.19 235 LYS A CA 1
ATOM 1886 C C . LYS A 1 235 ? -23 3.91 19.578 1 96.19 235 LYS A C 1
ATOM 1888 O O . LYS A 1 235 ? -22.297 4.516 18.781 1 96.19 235 LYS A O 1
ATOM 1893 N N . VAL A 1 236 ? -23.484 4.426 20.688 1 95.94 236 VAL A N 1
ATOM 1894 C CA . VAL A 1 236 ? -23.078 5.758 21.125 1 95.94 236 VAL A CA 1
ATOM 1895 C C . VAL A 1 236 ? -22.406 5.672 22.484 1 95.94 236 VAL A C 1
ATOM 1897 O O . VAL A 1 236 ? -22.719 4.777 23.281 1 95.94 236 VAL A O 1
ATOM 1900 N N . ILE A 1 237 ? -21.516 6.512 22.703 1 92.88 237 ILE A N 1
ATOM 1901 C CA . ILE A 1 237 ? -20.844 6.598 24 1 92.88 237 ILE A CA 1
ATOM 1902 C C . ILE A 1 237 ? -21.734 7.34 25 1 92.88 237 ILE A C 1
ATOM 1904 O O . ILE A 1 237 ? -22.188 8.461 24.719 1 92.88 237 ILE A O 1
ATOM 1908 N N . GLU A 1 238 ? -21.938 6.797 26.125 1 89 238 GLU A N 1
ATOM 1909 C CA . GLU A 1 238 ? -22.922 7.305 27.078 1 89 238 GLU A CA 1
ATOM 1910 C C . GLU A 1 238 ? -22.312 8.406 27.953 1 89 238 GLU A C 1
ATOM 1912 O O . GLU A 1 238 ? -23.047 9.188 28.547 1 89 238 GLU A O 1
ATOM 1917 N N . ILE A 1 239 ? -21.109 8.547 27.906 1 87.56 239 ILE A N 1
ATOM 1918 C CA . ILE A 1 239 ? -20.453 9.562 28.719 1 87.56 239 ILE A CA 1
ATOM 1919 C C . ILE A 1 239 ? -20.594 10.93 28.062 1 87.56 239 ILE A C 1
ATOM 1921 O O . ILE A 1 239 ? -20.344 11.07 26.859 1 87.56 239 ILE A O 1
ATOM 1925 N N . PRO A 1 240 ? -21.062 11.828 28.828 1 88.19 240 PRO A N 1
ATOM 1926 C CA . PRO A 1 240 ? -21.203 13.164 28.25 1 88.19 240 PRO A CA 1
ATOM 1927 C C . PRO A 1 240 ? -19.875 13.711 27.703 1 88.19 240 PRO A C 1
ATOM 1929 O O . PRO A 1 240 ? -18.828 13.547 28.344 1 88.19 240 PRO A O 1
ATOM 1932 N N . TYR A 1 241 ? -20.031 14.297 26.641 1 90.06 241 TYR A N 1
ATOM 1933 C CA . TYR A 1 241 ? -18.859 14.906 26 1 90.06 241 TYR A CA 1
ATOM 1934 C C . TYR A 1 241 ? -18.469 16.203 26.719 1 90.06 241 TYR A C 1
ATOM 1936 O O . TYR A 1 241 ? -19.312 16.844 27.344 1 90.06 241 TYR A O 1
ATOM 1944 N N . MET A 1 242 ? -17.281 16.547 26.625 1 85.38 242 MET A N 1
ATOM 1945 C CA . MET A 1 242 ? -16.812 17.797 27.234 1 85.38 242 MET A CA 1
ATOM 1946 C C . MET A 1 242 ? -17.516 19 26.609 1 85.38 242 MET A C 1
ATOM 1948 O O . MET A 1 242 ? -17.969 18.922 25.469 1 85.38 242 MET A O 1
ATOM 1952 N N . ASN A 1 243 ? -17.594 20 27.375 1 82.88 243 ASN A N 1
ATOM 1953 C CA . ASN A 1 243 ? -18.203 21.234 26.875 1 82.88 243 ASN A CA 1
ATOM 1954 C C . ASN A 1 243 ? -17.25 22 25.953 1 82.88 243 ASN A C 1
ATOM 1956 O O . ASN A 1 243 ? -16.188 22.453 26.391 1 82.88 243 ASN A O 1
ATOM 1960 N N . VAL A 1 244 ? -17.672 22.094 24.688 1 77.69 244 VAL A N 1
ATOM 1961 C CA . VAL A 1 244 ? -16.781 22.719 23.719 1 77.69 244 VAL A CA 1
ATOM 1962 C C . VAL A 1 244 ? -17.406 24.016 23.219 1 77.69 244 VAL A C 1
ATOM 1964 O O . VAL A 1 244 ? -16.938 24.594 22.234 1 77.69 244 VAL A O 1
ATOM 1967 N N . GLU A 1 245 ? -18.516 24.594 23.672 1 73.19 245 GLU A N 1
ATOM 1968 C CA . GLU A 1 245 ? -19.203 25.781 23.203 1 73.19 245 GLU A CA 1
ATOM 1969 C C . GLU A 1 245 ? -18.297 27 23.234 1 73.19 245 GLU A C 1
ATOM 1971 O O . GLU A 1 245 ? -18.297 27.828 22.312 1 73.19 245 GLU A O 1
ATOM 1976 N N . ASN A 1 246 ? -17.406 27.094 24.281 1 81.5 246 ASN A N 1
ATOM 1977 C CA . ASN A 1 246 ? -16.562 28.281 24.422 1 81.5 246 ASN A CA 1
ATOM 1978 C C . ASN A 1 246 ? -15.086 27.938 24.375 1 81.5 246 ASN A C 1
ATOM 1980 O O . ASN A 1 246 ? -14.281 28.516 25.109 1 81.5 246 ASN A O 1
ATOM 1984 N N . VAL A 1 247 ? -14.875 27.078 23.438 1 87.19 247 VAL A N 1
ATOM 1985 C CA . VAL A 1 247 ? -13.5 26.609 23.438 1 87.19 247 VAL A CA 1
ATOM 1986 C C . VAL A 1 247 ? -12.656 27.5 22.531 1 87.19 247 VAL A C 1
ATOM 1988 O O . VAL A 1 247 ? -11.438 27.609 22.703 1 87.19 247 VAL A O 1
ATOM 1991 N N . PHE A 1 248 ? -13.266 28.156 21.688 1 93.38 248 PHE A N 1
ATOM 1992 C CA . PHE A 1 248 ? -12.531 28.984 20.734 1 93.38 248 PHE A CA 1
ATOM 1993 C C . PHE A 1 248 ? -12.328 30.391 21.312 1 93.38 248 PHE A C 1
ATOM 1995 O O . PHE A 1 248 ? -13.289 31.062 21.703 1 93.38 248 PHE A O 1
ATOM 2002 N N . PRO A 1 249 ? -11.141 30.844 21.297 1 93.88 249 PRO A N 1
ATOM 2003 C CA . PRO A 1 249 ? -10.875 32.219 21.734 1 93.88 249 PRO A CA 1
ATOM 2004 C C . PRO A 1 249 ? -11.445 33.25 20.766 1 93.88 249 PRO A C 1
ATOM 2006 O O . PRO A 1 249 ? -11.727 32.938 19.609 1 93.88 249 PRO A O 1
ATOM 2009 N N . ASN A 1 250 ? -11.594 34.469 21.328 1 91 250 ASN A N 1
ATOM 2010 C CA . ASN A 1 250 ? -12.156 35.531 20.5 1 91 250 ASN A CA 1
ATOM 2011 C C . ASN A 1 250 ? -11.242 36.75 20.453 1 91 250 ASN A C 1
ATOM 2013 O O . ASN A 1 250 ? -11.586 37.781 19.844 1 91 250 ASN A O 1
ATOM 2017 N N . LYS A 1 251 ? -10.133 36.656 21.125 1 94.5 251 LYS A N 1
ATOM 2018 C CA . LYS A 1 251 ? -9.156 37.719 21.094 1 94.5 251 LYS A CA 1
ATOM 2019 C C . LYS A 1 251 ? -7.836 37.25 20.484 1 94.5 251 LYS A C 1
ATOM 2021 O O . LYS A 1 251 ? -7.27 36.25 20.938 1 94.5 251 LYS A O 1
ATOM 2026 N N . PHE A 1 252 ? -7.434 38.031 19.562 1 95.06 252 PHE A N 1
ATOM 2027 C CA . PHE A 1 252 ? -6.223 37.688 18.828 1 95.06 252 PHE A CA 1
ATOM 2028 C C . PHE A 1 252 ? -5.312 38.875 18.656 1 95.06 252 PHE A C 1
ATOM 2030 O O . PHE A 1 252 ? -5.793 40 18.5 1 95.06 252 PHE A O 1
ATOM 2037 N N . ASN A 1 253 ? -4.047 38.656 18.719 1 93.12 253 ASN A N 1
ATOM 2038 C CA . ASN A 1 253 ? -3.125 39.75 18.5 1 93.12 253 ASN A CA 1
ATOM 2039 C C . ASN A 1 253 ? -2.311 39.562 17.234 1 93.12 253 ASN A C 1
ATOM 2041 O O . ASN A 1 253 ? -1.551 40.469 16.844 1 93.12 253 ASN A O 1
ATOM 2045 N N . PHE A 1 254 ? -2.402 38.438 16.625 1 95.69 254 PHE A N 1
ATOM 2046 C CA . PHE A 1 254 ? -1.685 38.156 15.375 1 95.69 254 PHE A CA 1
ATOM 2047 C C . PHE A 1 254 ? -2.592 37.469 14.367 1 95.69 254 PHE A C 1
ATOM 2049 O O . PHE A 1 254 ? -3.25 36.469 14.68 1 95.69 254 PHE A O 1
ATOM 2056 N N . VAL A 1 255 ? -2.639 38.031 13.125 1 96.31 255 VAL A N 1
ATOM 2057 C CA . VAL A 1 255 ? -3.461 37.5 12.055 1 96.31 255 VAL A CA 1
ATOM 2058 C C . VAL A 1 255 ? -2.645 37.406 10.773 1 96.31 255 VAL A C 1
ATOM 2060 O O . VAL A 1 255 ? -2.02 38.375 10.352 1 96.31 255 VAL A O 1
ATOM 2063 N N . ILE A 1 256 ? -2.658 36.281 10.18 1 96.38 256 ILE A N 1
ATOM 2064 C CA . ILE A 1 256 ? -1.975 36.062 8.906 1 96.38 256 ILE A CA 1
ATOM 2065 C C . ILE A 1 256 ? -2.922 35.406 7.906 1 96.38 256 ILE A C 1
ATOM 2067 O O . ILE A 1 256 ? -3.699 34.531 8.273 1 96.38 256 ILE A O 1
ATOM 2071 N N . HIS A 1 257 ? -2.924 35.844 6.672 1 97.75 257 HIS A N 1
ATOM 2072 C CA . HIS A 1 257 ? -3.65 35.25 5.555 1 97.75 257 HIS A CA 1
ATOM 2073 C C . HIS A 1 257 ? -2.693 34.594 4.559 1 97.75 257 HIS A C 1
ATOM 2075 O O . HIS A 1 257 ? -1.771 35.25 4.062 1 97.75 2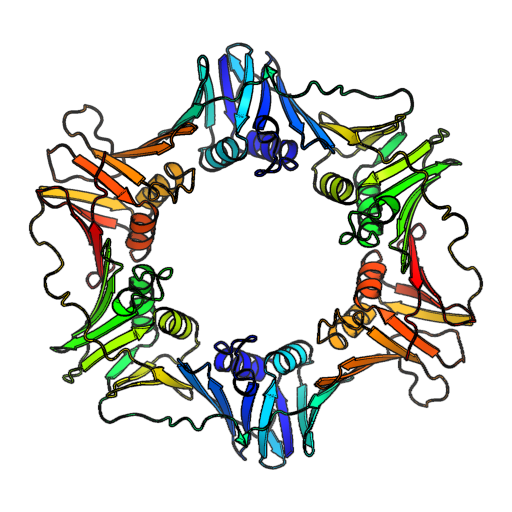57 HIS A O 1
ATOM 2081 N N . ILE A 1 258 ? -2.918 33.375 4.262 1 98.06 258 ILE A N 1
ATOM 2082 C CA . ILE A 1 258 ? -2.008 32.625 3.391 1 98.06 258 ILE A CA 1
ATOM 2083 C C . ILE A 1 258 ? -2.781 31.562 2.617 1 98.06 258 ILE A C 1
ATOM 2085 O O . ILE A 1 258 ? -3.75 31 3.129 1 98.06 258 ILE A O 1
ATOM 2089 N N . ASP A 1 259 ? -2.4 31.312 1.393 1 98.25 259 ASP A N 1
ATOM 2090 C CA . ASP A 1 259 ? -3.023 30.25 0.603 1 98.25 259 ASP A CA 1
ATOM 2091 C C . ASP A 1 259 ? -2.717 28.875 1.19 1 98.25 259 ASP A C 1
ATOM 2093 O O . ASP A 1 259 ? -1.582 28.609 1.589 1 98.25 259 ASP A O 1
ATOM 2097 N N . LYS A 1 260 ? -3.699 28.031 1.23 1 97.31 260 LYS A N 1
ATOM 2098 C CA . LYS A 1 260 ? -3.547 26.703 1.827 1 97.31 260 LYS A CA 1
ATOM 2099 C C . LYS A 1 260 ? -2.424 25.922 1.153 1 97.31 260 LYS A C 1
ATOM 2101 O O . LYS A 1 260 ? -1.638 25.25 1.824 1 97.31 260 LYS A O 1
ATOM 2106 N N . LYS A 1 261 ? -2.33 25.969 -0.138 1 97.88 261 LYS A N 1
ATOM 2107 C CA . LYS A 1 261 ? -1.312 25.219 -0.874 1 97.88 261 LYS A CA 1
ATOM 2108 C C . LYS A 1 261 ? 0.091 25.703 -0.508 1 97.88 261 LYS A C 1
ATOM 2110 O O . LYS A 1 261 ? 1.015 24.891 -0.385 1 97.88 261 LYS A O 1
ATOM 2115 N N . GLU A 1 262 ? 0.213 27.016 -0.404 1 97.88 262 GLU A N 1
ATOM 2116 C CA . GLU A 1 262 ? 1.49 27.594 -0.006 1 97.88 262 GLU A CA 1
ATOM 2117 C C . GLU A 1 262 ? 1.918 27.109 1.373 1 97.88 262 GLU A C 1
ATOM 2119 O O . GLU A 1 262 ? 3.059 26.672 1.559 1 97.88 262 GLU A O 1
ATOM 2124 N N . LEU A 1 263 ? 1.002 27.156 2.252 1 98.38 263 LEU A N 1
ATOM 2125 C CA . LEU A 1 263 ? 1.314 26.75 3.615 1 98.38 263 LEU A CA 1
ATOM 2126 C C . LEU A 1 263 ? 1.607 25.25 3.676 1 98.38 263 LEU A C 1
ATOM 2128 O O . LEU A 1 263 ? 2.527 24.828 4.379 1 98.38 263 LEU A O 1
ATOM 2132 N N . LEU A 1 264 ? 0.844 24.469 3.012 1 98.12 264 LEU A N 1
ATOM 2133 C CA . LEU A 1 264 ? 1.074 23.031 2.963 1 98.12 264 LEU A CA 1
ATOM 2134 C C . LEU A 1 264 ? 2.469 22.719 2.428 1 98.12 264 LEU A C 1
ATOM 2136 O O . LEU A 1 264 ? 3.16 21.844 2.953 1 98.12 264 LEU A O 1
ATOM 2140 N N . SER A 1 265 ? 2.803 23.391 1.402 1 97.38 265 SER A N 1
ATOM 2141 C CA . SER A 1 265 ? 4.129 23.203 0.82 1 97.38 265 SER A CA 1
ATOM 2142 C C . SER A 1 265 ? 5.223 23.516 1.836 1 97.38 265 SER A C 1
ATOM 2144 O O . SER A 1 265 ? 6.199 22.766 1.948 1 97.38 265 SER A O 1
ATOM 2146 N N . LEU A 1 266 ? 5.07 24.578 2.561 1 98.12 266 LEU A N 1
ATOM 2147 C CA . LEU A 1 266 ? 6.043 24.969 3.578 1 98.12 266 LEU A CA 1
ATOM 2148 C C . LEU A 1 266 ? 6.152 23.891 4.66 1 98.12 266 LEU A C 1
ATOM 2150 O O . LEU A 1 266 ? 7.258 23.516 5.059 1 98.12 266 LEU A O 1
ATOM 2154 N N . ILE A 1 267 ? 5.012 23.438 5.059 1 98.12 267 ILE A N 1
ATOM 2155 C CA . ILE A 1 267 ? 4.98 22.422 6.105 1 98.12 267 ILE A CA 1
ATOM 2156 C C . ILE A 1 267 ? 5.684 21.156 5.621 1 98.12 267 ILE A C 1
ATOM 2158 O O . ILE A 1 267 ? 6.473 20.562 6.352 1 98.12 267 ILE A O 1
ATOM 2162 N N . ASP A 1 268 ? 5.414 20.734 4.453 1 96.56 268 ASP A N 1
ATOM 2163 C CA . ASP A 1 268 ? 6.016 19.531 3.869 1 96.56 268 ASP A CA 1
ATOM 2164 C C . ASP A 1 268 ? 7.535 19.672 3.781 1 96.56 268 ASP A C 1
ATOM 2166 O O . ASP A 1 268 ? 8.266 18.719 4.078 1 96.56 268 ASP A O 1
ATOM 2170 N N . LYS A 1 269 ? 7.973 20.812 3.342 1 97.62 269 LYS A N 1
ATOM 2171 C CA . LYS A 1 269 ? 9.398 21.062 3.137 1 97.62 269 LYS A CA 1
ATOM 2172 C C . LYS A 1 269 ? 10.141 21.109 4.469 1 97.62 269 LYS A C 1
ATOM 2174 O O . LYS A 1 269 ? 11.289 20.672 4.559 1 97.62 269 LYS A O 1
ATOM 2179 N N . VAL A 1 270 ? 9.5 21.641 5.418 1 97.5 270 VAL A N 1
ATOM 2180 C CA . VAL A 1 270 ? 10.195 21.828 6.684 1 97.5 270 VAL A CA 1
ATOM 2181 C C . VAL A 1 270 ? 10.188 20.531 7.477 1 97.5 270 VAL A C 1
ATOM 2183 O O . VAL A 1 270 ? 11.07 20.297 8.305 1 97.5 270 VAL A O 1
ATOM 2186 N N . SER A 1 271 ? 9.188 19.703 7.195 1 95.94 271 SER A N 1
ATOM 2187 C CA . SER A 1 271 ? 9 18.453 7.934 1 95.94 271 SER A CA 1
ATOM 2188 C C . SER A 1 271 ? 9.688 17.281 7.23 1 95.94 271 SER A C 1
ATOM 2190 O O . SER A 1 271 ? 9.023 16.406 6.691 1 95.94 271 SER A O 1
ATOM 2192 N N . ILE A 1 272 ? 10.945 17.156 7.418 1 94.44 272 ILE A N 1
ATOM 2193 C CA . ILE A 1 272 ? 11.742 16.156 6.715 1 94.44 272 ILE A CA 1
ATOM 2194 C C . ILE A 1 272 ? 11.703 14.828 7.48 1 94.44 272 ILE A C 1
ATOM 2196 O O . ILE A 1 272 ? 11.719 13.758 6.879 1 94.44 272 ILE A O 1
ATOM 2200 N N . VAL A 1 273 ? 11.734 14.93 8.719 1 92.44 273 VAL A N 1
ATOM 2201 C CA . VAL A 1 273 ? 11.797 13.773 9.602 1 92.44 273 VAL A CA 1
ATOM 2202 C C . VAL A 1 273 ? 10.492 13.641 10.383 1 92.44 273 VAL A C 1
ATOM 2204 O O . VAL A 1 273 ? 9.945 14.641 10.859 1 92.44 273 VAL A O 1
ATOM 2207 N N . ASN A 1 274 ? 10.055 12.438 10.352 1 88.75 274 ASN A N 1
ATOM 2208 C CA . ASN A 1 274 ? 8.945 12.188 11.258 1 88.75 274 ASN A CA 1
ATOM 2209 C C . ASN A 1 274 ? 9.422 11.992 12.695 1 88.75 274 ASN A C 1
ATOM 2211 O O . ASN A 1 274 ? 9.766 10.883 13.094 1 88.75 274 ASN A O 1
ATOM 2215 N N . ASP A 1 275 ? 9.383 13 13.453 1 88.06 275 ASP A N 1
ATOM 2216 C CA . ASP A 1 275 ? 9.875 13.016 14.828 1 88.06 275 ASP A CA 1
ATOM 2217 C C . ASP A 1 275 ? 8.727 12.891 15.828 1 88.06 275 ASP A C 1
ATOM 2219 O O . ASP A 1 275 ? 8.43 13.844 16.547 1 88.06 275 ASP A O 1
ATOM 2223 N N . GLU A 1 276 ? 8.25 11.758 15.898 1 83.75 276 GLU A N 1
ATOM 2224 C CA . GLU A 1 276 ? 7.117 11.547 16.797 1 83.75 276 GLU A CA 1
ATOM 2225 C C . GLU A 1 276 ? 7.516 11.766 18.25 1 83.75 276 GLU A C 1
ATOM 2227 O O . GLU A 1 276 ? 6.707 12.234 19.047 1 83.75 276 GLU A O 1
ATOM 2232 N N . LYS A 1 277 ? 8.766 11.602 18.594 1 81.38 277 LYS A N 1
ATOM 2233 C CA . LYS A 1 277 ? 9.266 11.742 19.953 1 81.38 277 LYS A CA 1
ATOM 2234 C C . LYS A 1 277 ? 9.188 13.195 20.422 1 81.38 277 LYS A C 1
ATOM 2236 O O . LYS A 1 277 ? 8.828 13.461 21.578 1 81.38 277 LYS A O 1
ATOM 2241 N N . ASN A 1 278 ? 9.367 14.07 19.438 1 82.06 278 ASN A N 1
ATOM 2242 C CA . ASN A 1 278 ? 9.336 15.484 19.797 1 82.06 278 ASN A CA 1
ATOM 2243 C C . ASN A 1 278 ? 8.078 16.172 19.281 1 82.06 278 ASN A C 1
ATOM 2245 O O . ASN A 1 278 ? 8.078 17.375 19.031 1 82.06 278 ASN A O 1
ATOM 2249 N N . GLY A 1 279 ? 7.098 15.391 18.859 1 86 279 GLY A N 1
ATOM 2250 C CA . GLY A 1 279 ? 5.789 15.898 18.484 1 86 279 GLY A CA 1
ATOM 2251 C C . GLY A 1 279 ? 5.777 16.562 17.125 1 86 279 GLY A C 1
ATOM 2252 O O . GLY A 1 279 ? 5.016 17.5 16.891 1 86 279 GLY A O 1
ATOM 2253 N N . ASN A 1 280 ? 6.727 16.109 16.328 1 92.81 280 ASN A N 1
ATOM 2254 C CA . ASN A 1 280 ? 6.809 16.734 15.023 1 92.81 280 ASN A CA 1
ATOM 2255 C C . ASN A 1 280 ? 6.766 18.266 15.117 1 92.81 280 ASN A C 1
ATOM 2257 O O . ASN A 1 280 ? 6.02 18.922 14.391 1 92.81 280 ASN A O 1
ATOM 2261 N N . LYS A 1 281 ? 7.574 18.844 15.977 1 95.88 281 LYS A N 1
ATOM 2262 C CA . LYS A 1 281 ? 7.559 20.25 16.359 1 95.88 281 LYS A CA 1
ATOM 2263 C C . LYS A 1 281 ? 8.172 21.125 15.273 1 95.88 281 LYS A C 1
ATOM 2265 O O . LYS A 1 281 ? 9.258 20.844 14.781 1 95.88 281 LYS A O 1
ATOM 2270 N N . ILE A 1 282 ? 7.402 22.188 14.891 1 97.31 282 ILE A N 1
ATOM 2271 C CA . ILE A 1 282 ? 7.957 23.219 14.016 1 97.31 282 ILE A CA 1
ATOM 2272 C C . ILE A 1 282 ? 7.754 24.594 14.641 1 97.31 282 ILE A C 1
ATOM 2274 O O . ILE A 1 282 ? 6.867 24.781 15.477 1 97.31 282 ILE A O 1
ATOM 2278 N N . LEU A 1 283 ? 8.617 25.516 14.281 1 97.56 283 LEU A N 1
ATOM 2279 C CA . LEU A 1 283 ? 8.539 26.906 14.719 1 97.56 283 LEU A CA 1
ATOM 2280 C C . LEU A 1 283 ? 8.102 27.812 13.57 1 97.56 283 LEU A C 1
ATOM 2282 O O . LEU A 1 283 ? 8.719 27.797 12.508 1 97.56 283 LEU A O 1
ATOM 2286 N N . ILE A 1 284 ? 7 28.5 13.82 1 97.75 284 ILE A N 1
ATOM 2287 C CA . ILE A 1 284 ? 6.555 29.531 12.883 1 97.75 284 ILE A CA 1
ATOM 2288 C C . ILE A 1 284 ? 7.012 30.906 13.383 1 97.75 284 ILE A C 1
ATOM 2290 O O . ILE A 1 284 ? 6.699 31.297 14.508 1 97.75 284 ILE A O 1
ATOM 2294 N N . GLU A 1 285 ? 7.664 31.578 12.438 1 96.88 285 GLU A N 1
ATOM 2295 C CA . GLU A 1 285 ? 8.211 32.875 12.836 1 96.88 285 GLU A CA 1
ATOM 2296 C C . GLU A 1 285 ? 7.898 33.938 11.797 1 96.88 285 GLU A C 1
ATOM 2298 O O . GLU A 1 285 ? 7.941 33.688 10.594 1 96.88 285 GLU A O 1
ATOM 2303 N N . TYR A 1 286 ? 7.602 35.094 12.305 1 95.94 286 TYR A N 1
ATOM 2304 C CA . TYR A 1 286 ? 7.43 36.312 11.508 1 95.94 286 TYR A CA 1
ATOM 2305 C C . TYR A 1 286 ? 7.977 37.531 12.25 1 95.94 286 TYR A C 1
ATOM 2307 O O . TYR A 1 286 ? 7.688 37.719 13.438 1 95.94 286 TYR A O 1
ATOM 2315 N N . ASN A 1 287 ? 8.828 38.25 11.609 1 94.25 287 ASN A N 1
ATOM 2316 C CA . ASN A 1 287 ? 9.43 39.438 12.172 1 94.25 287 ASN A CA 1
ATOM 2317 C C . ASN A 1 287 ? 9.172 40.656 11.289 1 94.25 287 ASN A C 1
ATOM 2319 O O . ASN A 1 287 ? 9.789 40.812 10.234 1 94.25 287 ASN A O 1
ATOM 2323 N N . PRO A 1 288 ? 8.367 41.625 11.797 1 90.81 288 PRO A N 1
ATOM 2324 C CA . PRO A 1 288 ? 8.016 42.812 10.984 1 90.81 288 PRO A CA 1
ATOM 2325 C C . PRO A 1 288 ? 9.164 43.781 10.859 1 90.81 288 PRO A C 1
ATOM 2327 O O . PRO A 1 288 ? 9.133 44.688 9.992 1 90.81 288 PRO A O 1
ATOM 2330 N N . SER A 1 289 ? 10.109 43.688 11.664 1 89.38 289 SER A N 1
ATOM 2331 C CA . SER A 1 289 ? 11.203 44.656 11.68 1 89.38 289 SER A CA 1
ATOM 2332 C C . SER A 1 289 ? 12.242 44.312 10.609 1 89.38 289 SER A C 1
ATOM 2334 O O . SER A 1 289 ? 13.102 45.156 10.305 1 89.38 289 SER A O 1
ATOM 2336 N N . LYS A 1 290 ? 12.141 43.188 10.242 1 87.5 290 LYS A N 1
ATOM 2337 C CA . LYS A 1 290 ? 13.109 42.812 9.219 1 87.5 290 LYS A CA 1
ATOM 2338 C C . LYS A 1 290 ? 12.789 43.469 7.879 1 87.5 290 LYS A C 1
ATOM 2340 O O . LYS A 1 290 ? 11.625 43.719 7.578 1 87.5 290 LYS A O 1
ATOM 2345 N N . LYS A 1 291 ? 13.781 43.688 7.176 1 84.88 291 LYS A N 1
ATOM 2346 C CA . LYS A 1 291 ? 13.633 44.312 5.863 1 84.88 291 LYS A CA 1
ATOM 2347 C C . LYS A 1 291 ? 12.797 43.438 4.938 1 84.88 291 LYS A C 1
ATOM 2349 O O . LYS A 1 291 ? 11.844 43.906 4.316 1 84.88 291 LYS A O 1
ATOM 2354 N N . GLU A 1 292 ? 13.219 42.156 4.938 1 79.62 292 GLU A N 1
ATOM 2355 C CA . GLU A 1 292 ? 12.422 41.219 4.164 1 79.62 292 GLU A CA 1
ATOM 2356 C C . GLU A 1 292 ? 11.391 40.5 5.039 1 79.62 292 GLU A C 1
ATOM 2358 O O . GLU A 1 292 ? 11.75 39.75 5.957 1 79.62 292 GLU A O 1
ATOM 2363 N N . LYS A 1 293 ? 10.133 41 4.832 1 88.12 293 LYS A N 1
ATOM 2364 C CA . LYS A 1 293 ? 9.047 40.375 5.602 1 88.12 293 LYS A CA 1
ATOM 2365 C C . LYS A 1 293 ? 8.695 39 5.07 1 88.12 293 LYS A C 1
ATOM 2367 O O . LYS A 1 293 ? 8.008 38.875 4.055 1 88.12 293 LYS A O 1
ATOM 2372 N N . LYS A 1 294 ? 9.344 37.969 5.629 1 93.25 294 LYS A N 1
ATOM 2373 C CA . LYS A 1 294 ? 9.094 36.594 5.223 1 93.25 294 LYS A CA 1
ATOM 2374 C C . LYS A 1 294 ? 8.5 35.781 6.371 1 93.25 294 LYS A C 1
ATOM 2376 O O . LYS A 1 294 ? 8.742 36.062 7.539 1 93.25 294 LYS A O 1
ATOM 2381 N N . LEU A 1 295 ? 7.703 34.906 5.977 1 96.75 295 LEU A N 1
ATOM 2382 C CA . LEU A 1 295 ? 7.262 33.875 6.914 1 96.75 295 LEU A CA 1
ATOM 2383 C C . LEU A 1 295 ? 8.258 32.719 6.969 1 96.75 295 LEU A C 1
ATOM 2385 O O . LEU A 1 295 ? 8.641 32.188 5.93 1 96.75 295 LEU A O 1
ATOM 2389 N N . LYS A 1 296 ? 8.664 32.438 8.141 1 97.62 296 LYS A N 1
ATOM 2390 C CA . LYS A 1 296 ? 9.672 31.406 8.305 1 97.62 296 LYS A CA 1
ATOM 2391 C C . LYS A 1 296 ? 9.125 30.219 9.094 1 97.62 296 LYS A C 1
ATOM 2393 O O . LYS A 1 296 ? 8.516 30.406 10.148 1 97.62 296 LYS A O 1
ATOM 2398 N N . LEU A 1 297 ? 9.266 29.047 8.562 1 98.31 297 LEU A N 1
ATOM 2399 C CA . LEU A 1 297 ? 9.062 27.812 9.312 1 98.31 297 LEU A CA 1
ATOM 2400 C C . LEU A 1 297 ? 10.391 27.078 9.516 1 98.31 297 LEU A C 1
ATOM 2402 O O . LEU A 1 297 ? 11.211 27.016 8.602 1 98.31 297 LEU A O 1
ATOM 2406 N N . SER A 1 298 ? 10.586 26.562 10.672 1 98.06 298 SER A N 1
ATOM 2407 C CA . SER A 1 298 ? 11.82 25.844 10.945 1 98.06 298 SER A CA 1
ATOM 2408 C C . SER A 1 298 ? 11.57 24.625 11.836 1 98.06 298 SER A C 1
ATOM 2410 O O . SER A 1 298 ? 10.562 24.562 12.539 1 98.06 298 SER A O 1
ATOM 2412 N N . SER A 1 299 ? 12.383 23.688 11.695 1 96.88 299 SER A N 1
ATOM 2413 C CA . SER A 1 299 ? 12.352 22.484 12.508 1 96.88 299 SER A CA 1
ATOM 2414 C C . SER A 1 299 ? 13.758 22.031 12.891 1 96.88 299 SER A C 1
ATOM 2416 O O . SER A 1 299 ? 14.688 22.125 12.086 1 96.88 299 SER A O 1
ATOM 2418 N N . TYR A 1 300 ? 13.867 21.562 14.117 1 95.19 300 TYR A N 1
ATOM 2419 C CA . TYR A 1 300 ? 15.133 21.078 14.648 1 95.19 300 TYR A CA 1
ATOM 2420 C C . TYR A 1 300 ? 15.039 19.609 15.031 1 95.19 300 TYR A C 1
ATOM 2422 O O . TYR A 1 300 ? 14.102 19.203 15.719 1 95.19 300 TYR A O 1
ATOM 2430 N N . TRP A 1 301 ? 15.984 18.844 14.555 1 92.62 301 TRP A N 1
ATOM 2431 C CA . TRP A 1 301 ? 16.078 17.422 14.891 1 92.62 301 TRP A CA 1
ATOM 2432 C C . TRP A 1 301 ? 17.359 17.125 15.648 1 92.62 301 TRP A C 1
ATOM 2434 O O . TRP A 1 301 ? 18.453 17.172 15.078 1 92.62 301 TRP A O 1
ATOM 2444 N N . PRO A 1 302 ? 17.219 16.75 16.844 1 91.06 302 PRO A N 1
ATOM 2445 C CA . PRO A 1 302 ? 18.406 16.516 17.656 1 91.06 302 PRO A CA 1
ATOM 2446 C C . PRO A 1 302 ? 19.375 15.516 17.016 1 91.06 302 PRO A C 1
ATOM 2448 O O . PRO A 1 302 ? 18.953 14.469 16.531 1 91.06 302 PRO A O 1
ATOM 2451 N N . ASP A 1 303 ? 20.625 15.867 16.938 1 91.06 303 ASP A N 1
ATOM 2452 C CA . ASP A 1 303 ? 21.75 15.055 16.5 1 91.06 303 ASP A CA 1
ATOM 2453 C C . ASP A 1 303 ? 21.688 14.812 14.984 1 91.06 303 ASP A C 1
ATOM 2455 O O . ASP A 1 303 ? 22.516 14.078 14.438 1 91.06 303 ASP A O 1
ATOM 2459 N N . LEU A 1 304 ? 20.656 15.398 14.414 1 94.31 304 LEU A N 1
ATOM 2460 C CA . LEU A 1 304 ? 20.531 15.195 12.969 1 94.31 304 LEU A CA 1
ATOM 2461 C C . LEU A 1 304 ? 20.734 16.5 12.219 1 94.31 304 LEU A C 1
ATOM 2463 O O . LEU A 1 304 ? 21.5 16.547 11.242 1 94.31 304 LEU A O 1
ATOM 2467 N N . GLY A 1 305 ? 19.984 17.547 12.625 1 95.38 305 GLY A N 1
ATOM 2468 C CA . GLY A 1 305 ? 20.109 18.797 11.906 1 95.38 305 GLY A CA 1
ATOM 2469 C C . GLY A 1 305 ? 18.875 19.688 12.047 1 95.38 305 GLY A C 1
ATOM 2470 O O . GLY A 1 305 ? 18.188 19.641 13.07 1 95.38 305 GLY A O 1
ATOM 2471 N N . PHE A 1 306 ? 18.766 20.641 11.125 1 95.44 306 PHE A N 1
ATOM 2472 C CA . PHE A 1 306 ? 17.594 21.516 11.172 1 95.44 306 PHE A CA 1
ATOM 2473 C C . PHE A 1 306 ? 17.203 21.969 9.766 1 95.44 306 PHE A C 1
ATOM 2475 O O . PHE A 1 306 ? 17.969 21.781 8.812 1 95.44 306 PHE A O 1
ATOM 2482 N N . SER A 1 307 ? 16.016 22.469 9.633 1 97.44 307 SER A N 1
ATOM 2483 C CA . SER A 1 307 ? 15.469 22.969 8.383 1 97.44 307 SER A CA 1
ATOM 2484 C C . SER A 1 307 ? 14.859 24.359 8.562 1 97.44 307 SER A C 1
ATOM 2486 O O . SER A 1 307 ? 14.336 24.688 9.633 1 97.44 307 SER A O 1
ATOM 2488 N N . GLU A 1 308 ? 14.961 25.141 7.531 1 98.06 308 GLU A N 1
ATOM 2489 C CA . GLU A 1 308 ? 14.312 26.453 7.441 1 98.06 308 GLU A CA 1
ATOM 2490 C C . GLU A 1 308 ? 13.719 26.688 6.055 1 98.06 308 GLU A C 1
ATOM 2492 O O . GLU A 1 308 ? 14.391 26.469 5.043 1 98.06 308 GLU A O 1
ATOM 2497 N N . VAL A 1 309 ? 12.531 27.062 6.051 1 98 309 VAL A N 1
ATOM 2498 C CA . VAL A 1 309 ? 11.867 27.375 4.789 1 98 309 VAL A CA 1
ATOM 2499 C C . VAL A 1 309 ? 11.164 28.734 4.906 1 98 309 VAL A C 1
ATOM 2501 O O . VAL A 1 309 ? 10.672 29.094 5.977 1 98 309 VAL A O 1
ATOM 2504 N N . PHE A 1 310 ? 11.055 29.453 3.799 1 97.19 310 PHE A N 1
ATOM 2505 C CA . PHE A 1 310 ? 10.539 30.812 3.805 1 97.19 310 PHE A CA 1
ATOM 2506 C C . PHE A 1 310 ? 9.461 30.984 2.738 1 97.19 310 PHE A C 1
ATOM 2508 O O . PHE A 1 310 ? 9.438 30.25 1.752 1 97.19 310 PHE A O 1
ATOM 2515 N N . SER A 1 311 ? 8.586 31.875 2.99 1 97 311 SER A N 1
ATOM 2516 C CA . SER A 1 311 ? 7.625 32.312 1.986 1 97 311 SER A CA 1
ATOM 2517 C C . SER A 1 311 ? 7.438 33.812 2.023 1 97 311 SER A C 1
ATOM 2519 O O . SER A 1 311 ? 7.426 34.438 3.098 1 97 311 SER A O 1
ATOM 2521 N N . ASP A 1 312 ? 7.262 34.344 0.771 1 95.5 312 ASP A N 1
ATOM 2522 C CA . ASP A 1 312 ? 6.914 35.75 0.656 1 95.5 312 ASP A CA 1
ATOM 2523 C C . ASP A 1 312 ? 5.477 35.938 0.173 1 95.5 312 ASP A C 1
ATOM 2525 O O . ASP A 1 312 ? 5.035 37.062 -0.084 1 95.5 312 ASP A O 1
ATOM 2529 N N . ASN A 1 313 ? 4.805 34.844 0.109 1 96.44 313 ASN A N 1
ATOM 2530 C CA . ASN A 1 313 ? 3.441 34.906 -0.411 1 96.44 313 ASN A CA 1
ATOM 2531 C C . ASN A 1 313 ? 2.412 34.75 0.706 1 96.44 313 ASN A C 1
ATOM 2533 O O . ASN A 1 313 ? 1.795 33.688 0.86 1 96.44 313 ASN A O 1
ATOM 2537 N N . PHE A 1 314 ? 2.205 35.812 1.427 1 96.75 314 PHE A N 1
ATOM 2538 C CA . PHE A 1 314 ? 1.262 35.875 2.537 1 96.75 314 PHE A CA 1
ATOM 2539 C C . PHE A 1 314 ? 0.946 37.344 2.873 1 96.75 314 PHE A C 1
ATOM 2541 O O . PHE A 1 314 ? 1.586 38.25 2.352 1 96.75 314 PHE A O 1
ATOM 2548 N N . GLU A 1 315 ? -0.099 37.531 3.686 1 95.94 315 GLU A N 1
ATOM 2549 C CA . GLU A 1 315 ? -0.458 38.844 4.195 1 95.94 315 GLU A CA 1
ATOM 2550 C C . GLU A 1 315 ? -0.601 38.812 5.715 1 95.94 315 GLU A C 1
ATOM 2552 O O . GLU A 1 315 ? -1.212 37.906 6.277 1 95.94 315 GLU A O 1
ATOM 2557 N N . VAL A 1 316 ? 0.061 39.781 6.371 1 94.5 316 VAL A N 1
ATOM 2558 C CA . VAL A 1 316 ? -0.012 39.875 7.824 1 94.5 316 VAL A CA 1
ATOM 2559 C C . VAL A 1 316 ? -0.658 41.219 8.211 1 94.5 316 VAL A C 1
ATOM 2561 O O . VAL A 1 316 ? -0.363 42.25 7.609 1 94.5 316 VAL A O 1
ATOM 2564 N N . GLU A 1 317 ? -1.496 41.125 9.211 1 90.38 317 GLU A N 1
ATOM 2565 C CA . GLU A 1 317 ? -2.176 42.344 9.688 1 90.38 317 GLU A CA 1
ATOM 2566 C C . GLU A 1 317 ? -1.509 42.875 10.945 1 90.38 317 GLU A C 1
ATOM 2568 O O . GLU A 1 317 ? -1.854 43.969 11.414 1 90.38 317 GLU A O 1
ATOM 2573 N N . SER A 1 318 ? -0.513 42.25 11.438 1 83.75 318 SER A N 1
ATOM 2574 C CA . SER A 1 318 ? 0.065 42.594 12.734 1 83.75 318 SER A CA 1
ATOM 2575 C C . SER A 1 318 ? 1.498 43.094 12.586 1 83.75 318 SER A C 1
ATOM 2577 O O . SER A 1 318 ? 2.186 42.75 11.625 1 83.75 318 SER A O 1
ATOM 2579 N N . GLU A 1 319 ? 1.889 43.906 13.547 1 86 319 GLU A N 1
ATOM 2580 C CA . GLU A 1 319 ? 3.25 44.438 13.547 1 86 319 GLU A CA 1
ATOM 2581 C C . GLU A 1 319 ? 4.039 43.906 14.75 1 86 319 GLU A C 1
ATOM 2583 O O . GLU A 1 319 ? 4.852 44.625 15.328 1 86 319 GLU A O 1
ATOM 2588 N N . ILE A 1 320 ? 3.666 42.656 15.07 1 90.56 320 ILE A N 1
ATOM 2589 C CA . ILE A 1 320 ? 4.344 42.094 16.234 1 90.56 320 ILE A CA 1
ATOM 2590 C C . ILE A 1 320 ? 5.156 40.875 15.797 1 90.56 320 ILE A C 1
ATOM 2592 O O . ILE A 1 320 ? 4.855 40.25 14.781 1 90.56 320 ILE A O 1
ATOM 2596 N N . LEU A 1 321 ? 6.125 40.625 16.656 1 92.25 321 LEU A N 1
ATOM 2597 C CA . LEU A 1 321 ? 6.941 39.438 16.469 1 92.25 321 LEU A CA 1
ATOM 2598 C C . LEU A 1 321 ? 6.152 38.188 16.797 1 92.25 321 LEU A C 1
ATOM 2600 O O . LEU A 1 321 ? 5.438 38.125 17.797 1 92.25 321 LEU A O 1
ATOM 2604 N N . LEU A 1 322 ? 6.23 37.281 15.867 1 94.5 322 LEU A N 1
ATOM 2605 C CA . LEU A 1 322 ? 5.57 36 16.109 1 94.5 322 LEU A CA 1
ATOM 2606 C C . LEU A 1 322 ? 6.598 34.906 16.25 1 94.5 322 LEU A C 1
ATOM 2608 O O . LEU A 1 322 ? 7.484 34.75 15.406 1 94.5 322 LEU A O 1
ATOM 2612 N N . LYS A 1 323 ? 6.473 34.156 17.266 1 95.62 323 LYS A N 1
ATOM 2613 C CA . LYS A 1 323 ? 7.113 32.844 17.484 1 95.62 323 LYS A CA 1
ATOM 2614 C C . LYS A 1 323 ? 6.125 31.828 18.031 1 95.62 323 LYS A C 1
ATOM 2616 O O . LYS A 1 323 ? 5.633 31.984 19.156 1 95.62 323 LYS A O 1
ATOM 2621 N N . PHE A 1 324 ? 5.871 30.891 17.234 1 96.75 324 PHE A N 1
ATOM 2622 C CA . PHE A 1 324 ? 4.82 29.953 17.625 1 96.75 324 PHE A CA 1
ATOM 2623 C C . PHE A 1 324 ? 5.238 28.516 17.328 1 96.75 324 PHE A C 1
ATOM 2625 O O . PHE A 1 324 ? 5.414 28.141 16.156 1 96.75 324 PHE A O 1
ATOM 2632 N N . PHE A 1 325 ? 5.383 27.641 18.391 1 97.12 325 PHE A N 1
ATOM 2633 C CA . PHE A 1 325 ? 5.695 26.234 18.234 1 97.12 325 PHE A CA 1
ATOM 2634 C C . PHE A 1 325 ? 4.426 25.406 18.062 1 97.12 325 PHE A C 1
ATOM 2636 O O . PHE A 1 325 ? 3.494 25.531 18.859 1 97.12 325 PHE A O 1
ATOM 2643 N N . ILE A 1 326 ? 4.445 24.562 17.031 1 97.56 326 ILE A N 1
ATOM 2644 C CA . ILE A 1 326 ? 3.213 23.828 16.75 1 97.56 326 ILE A CA 1
ATOM 2645 C C . ILE A 1 326 ? 3.543 22.469 16.172 1 97.56 326 ILE A C 1
ATOM 2647 O O . ILE A 1 326 ? 4.637 22.25 15.648 1 97.56 326 ILE A O 1
ATOM 2651 N N . ASN A 1 327 ? 2.646 21.484 16.359 1 96.75 327 ASN A N 1
ATOM 2652 C CA . ASN A 1 327 ? 2.762 20.172 15.711 1 96.75 327 ASN A CA 1
ATOM 2653 C C . ASN A 1 327 ? 2.465 20.25 14.219 1 96.75 327 ASN A C 1
ATOM 2655 O O . ASN A 1 327 ? 1.366 20.641 13.82 1 96.75 327 ASN A O 1
ATOM 2659 N N . ALA A 1 328 ? 3.375 19.828 13.445 1 97 328 ALA A N 1
ATOM 2660 C CA . ALA A 1 328 ? 3.273 19.953 11.992 1 97 328 ALA A CA 1
ATOM 2661 C C . ALA A 1 328 ? 2.1 19.141 11.453 1 97 328 ALA A C 1
ATOM 2663 O O . ALA A 1 328 ? 1.375 19.609 10.562 1 97 328 ALA A O 1
ATOM 2664 N N . ASN A 1 329 ? 1.908 18 11.953 1 96.31 329 ASN A N 1
ATOM 2665 C CA . ASN A 1 329 ? 0.82 17.141 11.477 1 96.31 329 ASN A CA 1
ATOM 2666 C C . ASN A 1 329 ? -0.543 17.75 11.797 1 96.31 329 ASN A C 1
ATOM 2668 O O . ASN A 1 329 ? -1.45 17.719 10.969 1 96.31 329 ASN A O 1
ATOM 2672 N N . TYR A 1 330 ? -0.64 18.281 13 1 97.19 330 TYR A N 1
ATOM 2673 C CA . TYR A 1 330 ? -1.895 18.922 13.383 1 97.19 330 TYR A CA 1
ATOM 2674 C C . TYR A 1 330 ? -2.217 20.094 12.453 1 97.19 330 TYR A C 1
ATOM 2676 O O . TYR A 1 330 ? -3.357 20.234 12.008 1 97.19 330 TYR A O 1
ATOM 2684 N N . LEU A 1 331 ? -1.221 20.844 12.18 1 98.06 331 LEU A N 1
ATOM 2685 C CA . LEU A 1 331 ? -1.409 21.984 11.305 1 98.06 331 LEU A CA 1
ATOM 2686 C C . LEU A 1 331 ? -1.816 21.547 9.906 1 98.06 331 LEU A C 1
ATOM 2688 O O . LEU A 1 331 ? -2.777 22.078 9.344 1 98.06 331 LEU A O 1
ATOM 2692 N N . LYS A 1 332 ? -1.168 20.594 9.43 1 97.88 332 LYS A N 1
ATOM 2693 C CA . LYS A 1 332 ? -1.438 20.094 8.094 1 97.88 332 LYS A CA 1
ATOM 2694 C C . LYS A 1 332 ? -2.871 19.578 7.977 1 97.88 332 LYS A C 1
ATOM 2696 O O . LYS A 1 332 ? -3.596 19.953 7.051 1 97.88 332 LYS A O 1
ATOM 2701 N N . GLU A 1 333 ? -3.244 18.766 8.836 1 97.38 333 GLU A N 1
ATOM 2702 C CA . GLU A 1 333 ? -4.586 18.188 8.82 1 97.38 333 GLU A CA 1
ATOM 2703 C C . GLU A 1 333 ? -5.652 19.266 8.961 1 97.38 333 GLU A C 1
ATOM 2705 O O . GLU A 1 333 ? -6.695 19.219 8.305 1 97.38 333 GLU A O 1
ATOM 2710 N N . SER A 1 334 ? -5.418 20.25 9.766 1 97.88 334 SER A N 1
ATOM 2711 C CA . SER A 1 334 ? -6.371 21.328 10.039 1 97.88 334 SER A CA 1
ATOM 2712 C C . SER A 1 334 ? -6.602 22.172 8.797 1 97.88 334 SER A C 1
ATOM 2714 O O . SER A 1 334 ? -7.727 22.609 8.539 1 97.88 334 SER A O 1
ATOM 2716 N N . ILE A 1 335 ? -5.562 22.391 8.094 1 97.56 335 ILE A N 1
ATOM 2717 C CA . ILE A 1 335 ? -5.723 23.312 6.977 1 97.56 335 ILE A CA 1
ATOM 2718 C C . ILE A 1 335 ? -6.297 22.578 5.773 1 97.56 335 ILE A C 1
ATOM 2720 O O . ILE A 1 335 ? -6.852 23.188 4.863 1 97.56 335 ILE A O 1
ATOM 2724 N N . ASN A 1 336 ? -6.18 21.266 5.77 1 96.31 336 ASN A N 1
ATOM 2725 C CA . ASN A 1 336 ? -6.641 20.453 4.641 1 96.31 336 ASN A CA 1
ATOM 2726 C C . ASN A 1 336 ? -8.156 20.531 4.477 1 96.31 336 ASN A C 1
ATOM 2728 O O . ASN A 1 336 ? -8.688 20.188 3.42 1 96.31 336 ASN A O 1
ATOM 2732 N N . VAL A 1 337 ? -8.875 20.984 5.43 1 96.5 337 VAL A N 1
ATOM 2733 C CA . VAL A 1 337 ? -10.328 21.031 5.379 1 96.5 337 VAL A CA 1
ATOM 2734 C C . VAL A 1 337 ? -10.789 22.25 4.582 1 96.5 337 VAL A C 1
ATOM 2736 O O . VAL A 1 337 ? -11.961 22.359 4.219 1 96.5 337 VAL A O 1
ATOM 2739 N N . PHE A 1 338 ? -9.875 23.109 4.32 1 97.44 338 PHE A N 1
ATOM 2740 C CA . PHE A 1 338 ? -10.195 24.359 3.629 1 97.44 338 PHE A CA 1
ATOM 2741 C C . PHE A 1 338 ? -9.664 24.328 2.199 1 97.44 338 PHE A C 1
ATOM 2743 O O . PHE A 1 338 ? -8.984 23.375 1.799 1 97.44 338 PHE A O 1
ATOM 2750 N N . ASP A 1 339 ? -10.117 25.375 1.481 1 95.62 339 ASP A N 1
ATOM 2751 C CA . ASP A 1 339 ? -9.586 25.609 0.143 1 95.62 339 ASP A CA 1
ATOM 2752 C C . ASP A 1 339 ? -9.164 27.062 -0.03 1 95.62 339 ASP A C 1
ATOM 2754 O O . ASP A 1 339 ? -9.703 27.953 0.629 1 95.62 339 ASP A O 1
ATOM 2758 N N . GLY A 1 340 ? -8.195 27.281 -0.825 1 96.12 340 GLY A N 1
ATOM 2759 C CA . GLY A 1 340 ? -7.789 28.625 -1.163 1 96.12 340 GLY A CA 1
ATOM 2760 C C . GLY A 1 340 ? -7.148 29.375 -0.002 1 96.12 340 GLY A C 1
ATOM 2761 O O . GLY A 1 340 ? -6.25 28.844 0.657 1 96.12 340 GLY A O 1
ATOM 2762 N N . MET A 1 341 ? -7.633 30.578 0.266 1 97.38 341 MET A N 1
ATOM 2763 C CA . MET A 1 341 ? -7.062 31.453 1.288 1 97.38 341 MET A CA 1
ATOM 2764 C C . MET A 1 341 ? -7.57 31.078 2.674 1 97.38 341 MET A C 1
ATOM 2766 O O . MET A 1 341 ? -8.758 30.812 2.857 1 97.38 341 MET A O 1
ATOM 2770 N N . ILE A 1 342 ? -6.629 31.031 3.594 1 97.88 342 ILE A N 1
ATOM 2771 C CA . ILE A 1 342 ? -7.016 30.75 4.973 1 97.88 342 ILE A CA 1
ATOM 2772 C C . ILE A 1 342 ? -6.527 31.875 5.883 1 97.88 342 ILE A C 1
ATOM 2774 O O . ILE A 1 342 ? -5.574 32.594 5.547 1 97.88 342 ILE A O 1
ATOM 2778 N N . SER A 1 343 ? -7.219 32.031 6.988 1 97.69 343 SER A N 1
ATOM 2779 C CA . SER A 1 343 ? -6.852 33 8.023 1 97.69 343 SER A CA 1
ATOM 2780 C C . SER A 1 343 ? -6.422 32.281 9.305 1 97.69 343 SER A C 1
ATOM 2782 O O . SER A 1 343 ? -7.145 31.438 9.82 1 97.69 343 SER A O 1
ATOM 2784 N N . ILE A 1 344 ? -5.293 32.656 9.742 1 97.94 344 ILE A N 1
ATOM 2785 C CA . ILE A 1 344 ? -4.742 32.094 10.977 1 97.94 344 ILE A CA 1
ATOM 2786 C C . ILE A 1 344 ? -4.699 33.156 12.055 1 97.94 344 ILE A C 1
ATOM 2788 O O . ILE A 1 344 ? -4.133 34.25 11.844 1 97.94 344 ILE A O 1
ATOM 2792 N N . PHE A 1 345 ? -5.289 32.844 13.188 1 97.56 345 PHE A N 1
ATOM 2793 C CA . PHE A 1 345 ? -5.359 33.75 14.328 1 97.56 345 PHE A CA 1
ATOM 2794 C C . PHE A 1 345 ? -4.574 33.188 15.516 1 97.56 345 PHE A C 1
ATOM 2796 O O . PHE A 1 345 ? -4.746 32.031 15.891 1 97.56 345 PHE A O 1
ATOM 2803 N N . ILE A 1 346 ? -3.742 34.031 16.078 1 97.44 346 ILE A N 1
ATOM 2804 C CA . ILE A 1 346 ? -2.98 33.625 17.25 1 97.44 346 ILE A CA 1
ATOM 2805 C C . ILE A 1 346 ? -3.4 34.469 18.453 1 97.44 346 ILE A C 1
ATOM 2807 O O . ILE A 1 346 ? -3.533 35.688 18.328 1 97.44 346 ILE A O 1
ATOM 2811 N N . THR A 1 347 ? -3.592 33.812 19.516 1 96.25 347 THR A N 1
ATOM 2812 C CA . THR A 1 347 ? -4.035 34.5 20.719 1 96.25 347 THR A CA 1
ATOM 2813 C C . THR A 1 347 ? -2.936 35.438 21.25 1 96.25 347 THR A C 1
ATOM 2815 O O . THR A 1 347 ? -1.775 35.312 20.859 1 96.25 347 THR A O 1
ATOM 2818 N N . GLU A 1 348 ? -3.297 36.281 22.203 1 92.94 348 GLU A N 1
ATOM 2819 C CA . GLU A 1 348 ? -2.377 37.25 22.766 1 92.94 348 GLU A CA 1
ATOM 2820 C C . GLU A 1 348 ? -1.237 36.594 23.516 1 92.94 348 GLU A C 1
ATOM 2822 O O . GLU A 1 348 ? -0.084 37 23.438 1 92.94 348 GLU A O 1
ATOM 2827 N N . ASN A 1 349 ? -1.586 35.562 24.219 1 92.44 349 ASN A N 1
ATOM 2828 C CA . ASN A 1 349 ? -0.584 34.844 25 1 92.44 349 ASN A CA 1
ATOM 2829 C C . ASN A 1 349 ? 0.177 33.812 24.156 1 92.44 349 ASN A C 1
ATOM 2831 O O . ASN A 1 349 ? 1.016 33.094 24.688 1 92.44 349 ASN A O 1
ATOM 2835 N N . LYS A 1 350 ? -0.141 33.75 22.922 1 93.81 350 LYS A N 1
ATOM 2836 C CA . LYS A 1 350 ? 0.52 32.875 21.953 1 93.81 350 LYS A CA 1
ATOM 2837 C C . LYS A 1 350 ? 0.417 31.422 22.359 1 93.81 350 LYS A C 1
ATOM 2839 O O . LYS A 1 350 ? 1.395 30.672 22.266 1 93.81 350 LYS A O 1
ATOM 2844 N N . ASP A 1 351 ? -0.71 31.047 22.828 1 95.19 351 ASP A N 1
ATOM 2845 C CA . ASP A 1 351 ? -0.862 29.672 23.297 1 95.19 351 ASP A CA 1
ATOM 2846 C C . ASP A 1 351 ? -1.826 28.891 22.406 1 95.19 351 ASP A C 1
ATOM 2848 O O . ASP A 1 351 ? -1.889 27.672 22.484 1 95.19 351 ASP A O 1
ATOM 2852 N N . ARG A 1 352 ? -2.559 29.641 21.578 1 96.75 352 ARG A N 1
ATOM 2853 C CA . ARG A 1 352 ? -3.525 28.969 20.719 1 96.75 352 ARG A CA 1
ATOM 2854 C C . ARG A 1 352 ? -3.521 29.562 19.328 1 96.75 352 ARG A C 1
ATOM 2856 O O . ARG A 1 352 ? -3.324 30.766 19.156 1 96.75 352 ARG A O 1
ATOM 2863 N N . MET A 1 353 ? -3.77 28.688 18.406 1 98.06 353 MET A N 1
ATOM 2864 C CA . MET A 1 353 ? -3.953 29.062 17 1 98.06 353 MET A CA 1
ATOM 2865 C C . MET A 1 353 ? -5.336 28.656 16.5 1 98.06 353 MET A C 1
ATOM 2867 O O . MET A 1 353 ? -5.762 27.516 16.703 1 98.06 353 MET A O 1
ATOM 2871 N N . VAL A 1 354 ? -6.055 29.562 15.93 1 98 354 VAL A N 1
ATOM 2872 C CA . VAL A 1 354 ? -7.348 29.281 15.32 1 98 354 VAL A CA 1
ATOM 2873 C C . VAL A 1 354 ? -7.266 29.484 13.812 1 98 354 VAL A C 1
ATOM 2875 O O . VAL A 1 354 ? -6.691 30.469 13.344 1 98 354 VAL A O 1
ATOM 2878 N N . ILE A 1 355 ? -7.773 28.562 13.086 1 98.25 355 ILE A N 1
ATOM 2879 C CA . ILE A 1 355 ? -7.742 28.656 11.633 1 98.25 355 ILE A CA 1
ATOM 2880 C C . ILE A 1 355 ? -9.164 28.656 11.078 1 98.25 355 ILE A C 1
ATOM 2882 O O . ILE A 1 355 ? -10.008 27.859 11.508 1 98.25 355 ILE A O 1
ATOM 2886 N N . SER A 1 356 ? -9.453 29.516 10.18 1 96.81 356 SER A N 1
ATOM 2887 C CA . SER A 1 356 ? -10.727 29.609 9.477 1 96.81 356 SER A CA 1
ATOM 2888 C C . SER A 1 356 ? -10.539 30.062 8.039 1 96.81 356 SER A C 1
ATOM 2890 O O . SER A 1 356 ? -9.438 30.469 7.645 1 96.81 356 SER A O 1
ATOM 2892 N N . SER A 1 357 ? -11.539 29.938 7.254 1 96.81 357 SER A N 1
ATOM 2893 C CA . SER A 1 357 ? -11.508 30.344 5.852 1 96.81 357 SER A CA 1
ATOM 2894 C C . SER A 1 357 ? -12.891 30.75 5.363 1 96.81 357 SER A C 1
ATOM 2896 O O . SER A 1 357 ? -13.898 30.25 5.859 1 96.81 357 SER A O 1
ATOM 2898 N N . GLU A 1 358 ? -12.875 31.641 4.363 1 93.56 358 GLU A N 1
ATOM 2899 C CA . GLU A 1 358 ? -14.133 32.031 3.756 1 93.56 358 GLU A CA 1
ATOM 2900 C C . GLU A 1 358 ? -14.734 30.922 2.912 1 93.56 358 GLU A C 1
ATOM 2902 O O . GLU A 1 358 ? -15.93 30.938 2.617 1 93.56 358 GLU A O 1
ATOM 2907 N N . THR A 1 359 ? -13.906 30.047 2.518 1 91.62 359 THR A N 1
ATOM 2908 C CA . THR A 1 359 ? -14.367 28.953 1.681 1 91.62 359 THR A CA 1
ATOM 2909 C C . THR A 1 359 ? -15.234 27.984 2.486 1 91.62 359 THR A C 1
ATOM 2911 O O . THR A 1 359 ? -15.992 27.203 1.914 1 91.62 359 THR A O 1
ATOM 2914 N N . ASN A 1 360 ? -15.094 27.969 3.791 1 92.88 360 ASN A N 1
ATOM 2915 C CA . ASN A 1 360 ? -15.898 27.172 4.711 1 92.88 360 ASN A CA 1
ATOM 2916 C C . ASN A 1 360 ? -16.109 27.891 6.043 1 92.88 360 ASN A C 1
ATOM 2918 O O . ASN A 1 360 ? -15.438 27.578 7.031 1 92.88 360 ASN A O 1
ATOM 2922 N N . LEU A 1 361 ? -17.078 28.656 6.148 1 93.12 361 LEU A N 1
ATOM 2923 C CA . LEU A 1 361 ? -17.328 29.531 7.289 1 93.12 361 LEU A CA 1
ATOM 2924 C C . LEU A 1 361 ? -17.812 28.734 8.492 1 93.12 361 LEU A C 1
ATOM 2926 O O . LEU A 1 361 ? -17.719 29.203 9.633 1 93.12 361 LEU A O 1
ATOM 2930 N N . ASN A 1 362 ? -18.266 27.594 8.203 1 95.19 362 ASN A N 1
ATOM 2931 C CA . ASN A 1 362 ? -18.859 26.797 9.266 1 95.19 362 ASN A CA 1
ATOM 2932 C C . ASN A 1 362 ? -17.828 25.859 9.906 1 95.19 362 ASN A C 1
ATOM 2934 O O . ASN A 1 362 ? -18.172 25.016 10.734 1 95.19 362 ASN A O 1
ATOM 2938 N N . ASN A 1 363 ? -16.578 25.953 9.523 1 96.88 363 ASN A N 1
ATOM 2939 C CA . ASN A 1 363 ? -15.508 25.141 10.086 1 96.88 363 ASN A CA 1
ATOM 2940 C C . ASN A 1 363 ? -14.5 26 10.844 1 96.88 363 ASN A C 1
ATOM 2942 O O . ASN A 1 363 ? -14.141 27.094 10.398 1 96.88 363 ASN A O 1
ATOM 2946 N N . LYS A 1 364 ? -14.07 25.5 11.938 1 96.69 364 LYS A N 1
ATOM 2947 C CA . LYS A 1 364 ? -13.023 26.125 12.734 1 96.69 364 LYS A CA 1
ATOM 2948 C C . LYS A 1 364 ? -12.062 25.078 13.305 1 96.69 364 LYS A C 1
ATOM 2950 O O . LYS A 1 364 ? -12.492 24 13.734 1 96.69 364 LYS A O 1
ATOM 2955 N N . GLN A 1 365 ? -10.875 25.406 13.258 1 97.88 365 GLN A N 1
ATOM 2956 C CA . GLN A 1 365 ? -9.82 24.562 13.797 1 97.88 365 GLN A CA 1
ATOM 2957 C C . GLN A 1 365 ? -9.016 25.281 14.867 1 97.88 365 GLN A C 1
ATOM 2959 O O . GLN A 1 365 ? -8.695 26.469 14.727 1 97.88 365 GLN A O 1
ATOM 2964 N N . LEU A 1 366 ? -8.773 24.609 15.914 1 97.94 366 LEU A N 1
ATOM 2965 C CA . LEU A 1 366 ? -7.969 25.141 17.016 1 97.94 366 LEU A CA 1
ATOM 2966 C C . LEU A 1 366 ? -6.816 24.203 17.359 1 97.94 366 LEU A C 1
ATOM 2968 O O . LEU A 1 366 ? -7.012 23 17.469 1 97.94 366 LEU A O 1
ATOM 2972 N N . ILE A 1 367 ? -5.602 24.75 17.438 1 97.75 367 ILE A N 1
ATOM 2973 C CA . ILE A 1 367 ? -4.422 23.969 17.812 1 97.75 367 ILE A CA 1
ATOM 2974 C C . ILE A 1 367 ? -3.678 24.688 18.953 1 97.75 367 ILE A C 1
ATOM 2976 O O . ILE A 1 367 ? -3.434 25.891 18.875 1 97.75 367 ILE A O 1
ATOM 2980 N N . ALA A 1 368 ? -3.355 23.969 19.938 1 96.56 368 ALA A N 1
ATOM 2981 C CA . ALA A 1 368 ? -2.578 24.516 21.047 1 96.56 368 ALA A CA 1
ATOM 2982 C C . ALA A 1 368 ? -1.096 24.594 20.688 1 96.56 368 ALA A C 1
ATOM 2984 O O . ALA A 1 368 ? -0.582 23.75 19.953 1 96.56 368 ALA A O 1
ATOM 2985 N N . ALA A 1 369 ? -0.414 25.594 21.234 1 96.31 369 ALA A N 1
ATOM 2986 C CA . ALA A 1 369 ? 1.033 25.703 21.078 1 96.31 369 ALA A CA 1
ATOM 2987 C C . ALA A 1 369 ? 1.755 24.594 21.828 1 96.31 369 ALA A C 1
ATOM 2989 O O . ALA A 1 369 ? 1.27 24.109 22.844 1 96.31 369 ALA A O 1
ATOM 2990 N N . LEU A 1 370 ? 2.844 24.203 21.188 1 94.31 370 LEU A N 1
ATOM 2991 C CA . LEU A 1 370 ? 3.715 23.281 21.922 1 94.31 370 LEU A CA 1
ATOM 2992 C C . LEU A 1 370 ? 4.637 24.047 22.859 1 94.31 370 LEU A C 1
ATOM 2994 O O . LEU A 1 370 ? 5.066 25.156 22.562 1 94.31 370 LEU A O 1
ATOM 2998 N N . ARG A 1 371 ? 4.785 23.625 24.172 1 77.5 371 ARG A N 1
ATOM 2999 C CA . ARG A 1 371 ? 5.613 24.312 25.156 1 77.5 371 ARG A CA 1
ATOM 3000 C C . ARG A 1 371 ? 7.094 24.109 24.859 1 77.5 371 ARG A C 1
ATOM 3002 O O . ARG A 1 371 ? 7.52 23.031 24.469 1 77.5 371 ARG A O 1
ATOM 3009 N N . GLY A 1 372 ? 7.742 25.031 24.203 1 59.28 372 GLY A N 1
ATOM 3010 C CA . GLY A 1 372 ? 9.133 25.109 23.797 1 59.28 372 GLY A CA 1
ATOM 3011 C C . GLY A 1 372 ? 10.109 24.922 24.938 1 59.28 372 GLY A C 1
ATOM 3012 O O . GLY A 1 372 ? 9.836 25.328 26.062 1 59.28 372 GLY A O 1
ATOM 3013 N N . HIS A 1 373 ? 10.68 23.781 25.297 1 45.38 373 HIS A N 1
ATOM 3014 C CA . HIS A 1 373 ? 11.922 24.016 26.031 1 45.38 373 HIS A CA 1
ATOM 3015 C C . HIS A 1 373 ? 12.961 24.688 25.141 1 45.38 373 HIS A C 1
ATOM 3017 O O . HIS A 1 373 ? 12.945 24.516 23.922 1 45.38 373 HIS A O 1
ATOM 3023 N N . MET B 1 1 ? 33.781 22.859 0.445 1 93.38 1 MET B N 1
ATOM 3024 C CA . MET B 1 1 ? 33.281 22.359 -0.837 1 93.38 1 MET B CA 1
ATOM 3025 C C . MET B 1 1 ? 31.859 22.828 -1.093 1 93.38 1 MET B C 1
ATOM 3027 O O . MET B 1 1 ? 31.031 22.828 -0.182 1 93.38 1 MET B O 1
ATOM 3031 N N . LYS B 1 2 ? 31.609 23.219 -2.443 1 96.88 2 LYS B N 1
ATOM 3032 C CA . LYS B 1 2 ? 30.266 23.609 -2.875 1 96.88 2 LYS B CA 1
ATOM 3033 C C . LYS B 1 2 ? 29.875 22.891 -4.168 1 96.88 2 LYS B C 1
ATOM 3035 O O . LYS B 1 2 ? 30.625 22.922 -5.152 1 96.88 2 LYS B O 1
ATOM 3040 N N . LEU B 1 3 ? 28.781 22.219 -4.094 1 97.81 3 LEU B N 1
ATOM 3041 C CA . LEU B 1 3 ? 28.266 21.469 -5.238 1 97.81 3 LEU B CA 1
ATOM 3042 C C . LEU B 1 3 ? 26.969 22.078 -5.754 1 97.81 3 LEU B C 1
ATOM 3044 O O . LEU B 1 3 ? 26.062 22.391 -4.969 1 97.81 3 LEU B O 1
ATOM 3048 N N . PHE B 1 4 ? 26.891 22.344 -7.008 1 98 4 PHE B N 1
ATOM 3049 C CA . PHE B 1 4 ? 25.688 22.797 -7.699 1 98 4 PHE B CA 1
ATOM 3050 C C . PHE B 1 4 ? 25.094 21.672 -8.539 1 98 4 PHE B C 1
ATOM 3052 O O . PHE B 1 4 ? 25.797 21.078 -9.367 1 98 4 PHE B O 1
ATOM 3059 N N . LEU B 1 5 ? 23.797 21.406 -8.336 1 98.25 5 LEU B N 1
ATOM 3060 C CA . LEU B 1 5 ? 23.219 20.234 -8.984 1 98.25 5 LEU B CA 1
ATOM 3061 C C . LEU B 1 5 ? 21.812 20.547 -9.5 1 98.25 5 LEU B C 1
ATOM 3063 O O . LEU B 1 5 ? 21.062 21.281 -8.867 1 98.25 5 LEU B O 1
ATOM 3067 N N . GLU B 1 6 ? 21.5 19.938 -10.578 1 97.5 6 GLU B N 1
ATOM 3068 C CA . GLU B 1 6 ? 20.125 19.875 -11.047 1 97.5 6 GLU B CA 1
ATOM 3069 C C . GLU B 1 6 ? 19.359 18.734 -10.383 1 97.5 6 GLU B C 1
ATOM 3071 O O . GLU B 1 6 ? 19.812 17.594 -10.383 1 97.5 6 GLU B O 1
ATOM 3076 N N . LYS B 1 7 ? 18.188 18.984 -9.922 1 97.12 7 LYS B N 1
ATOM 3077 C CA . LYS B 1 7 ? 17.453 18.109 -9.016 1 97.12 7 LYS B CA 1
ATOM 3078 C C . LYS B 1 7 ? 17.125 16.781 -9.695 1 97.12 7 LYS B C 1
ATOM 3080 O O . LYS B 1 7 ? 17.422 15.711 -9.164 1 97.12 7 LYS B O 1
ATOM 3085 N N . SER B 1 8 ? 16.453 16.781 -10.844 1 97.06 8 SER B N 1
ATOM 3086 C CA . SER B 1 8 ? 15.891 15.594 -11.477 1 97.06 8 SER B CA 1
ATOM 3087 C C . SER B 1 8 ? 16.969 14.547 -11.734 1 97.06 8 SER B C 1
ATOM 3089 O O . SER B 1 8 ? 16.828 13.391 -11.312 1 97.06 8 SER B O 1
ATOM 3091 N N . ARG B 1 9 ? 18.031 14.977 -12.352 1 96.56 9 ARG B N 1
ATOM 3092 C CA . ARG B 1 9 ? 19.125 14.062 -12.68 1 96.56 9 ARG B CA 1
ATOM 3093 C C . ARG B 1 9 ? 19.812 13.547 -11.414 1 96.56 9 ARG B C 1
ATOM 3095 O O . ARG B 1 9 ? 20.109 12.359 -11.297 1 96.56 9 ARG B O 1
ATOM 3102 N N . PHE B 1 10 ? 20 14.406 -10.539 1 98.12 10 PHE B N 1
ATOM 3103 C CA . PHE B 1 10 ? 20.719 14.039 -9.32 1 98.12 10 PHE B CA 1
ATOM 3104 C C . PHE B 1 10 ? 19.875 13.078 -8.477 1 98.12 10 PHE B C 1
ATOM 3106 O O . PHE B 1 10 ? 20.406 12.117 -7.918 1 98.12 10 PHE B O 1
ATOM 3113 N N . LEU B 1 11 ? 18.641 13.383 -8.352 1 98.5 11 LEU B N 1
ATOM 3114 C CA . LEU B 1 11 ? 17.75 12.531 -7.559 1 98.5 11 LEU B CA 1
ATOM 3115 C C . LEU B 1 11 ? 17.719 11.109 -8.125 1 98.5 11 LEU B C 1
ATOM 3117 O O . LEU B 1 11 ? 17.781 10.141 -7.371 1 98.5 11 LEU B O 1
ATOM 3121 N N . ARG B 1 12 ? 17.625 10.953 -9.391 1 97.62 12 ARG B N 1
ATOM 3122 C CA . ARG B 1 12 ? 17.641 9.641 -10.023 1 97.62 12 ARG B CA 1
ATOM 3123 C C . ARG B 1 12 ? 18.938 8.898 -9.711 1 97.62 12 ARG B C 1
ATOM 3125 O O . ARG B 1 12 ? 18.922 7.703 -9.398 1 97.62 12 ARG B O 1
ATOM 3132 N N . PHE B 1 13 ? 20.047 9.641 -9.859 1 98.19 13 PHE B N 1
ATOM 3133 C CA . PHE B 1 13 ? 21.375 9.125 -9.555 1 98.19 13 PHE B CA 1
ATOM 3134 C C . PHE B 1 13 ? 21.469 8.664 -8.109 1 98.19 13 PHE B C 1
ATOM 3136 O O . PHE B 1 13 ? 21.891 7.547 -7.828 1 98.19 13 PHE B O 1
ATOM 3143 N N . LEU B 1 14 ? 20.953 9.484 -7.227 1 98.75 14 LEU B N 1
ATOM 3144 C CA . LEU B 1 14 ? 20.984 9.211 -5.793 1 98.75 14 LEU B CA 1
ATOM 3145 C C . LEU B 1 14 ? 20.141 7.988 -5.453 1 98.75 14 LEU B C 1
ATOM 3147 O O . LEU B 1 14 ? 20.609 7.07 -4.781 1 98.75 14 LEU B O 1
ATOM 3151 N N . GLU B 1 15 ? 18.938 7.945 -5.949 1 98.56 15 GLU B N 1
ATOM 3152 C CA . GLU B 1 15 ? 18 6.875 -5.633 1 98.56 15 GLU B CA 1
ATOM 3153 C C . GLU B 1 15 ? 18.5 5.527 -6.152 1 98.56 15 GLU B C 1
ATOM 3155 O O . GLU B 1 15 ? 18.375 4.508 -5.473 1 98.56 15 GLU B O 1
ATOM 3160 N N . ASN B 1 16 ? 19.031 5.508 -7.301 1 98.38 16 ASN B N 1
ATOM 3161 C CA . ASN B 1 16 ? 19.516 4.262 -7.883 1 98.38 16 ASN B CA 1
ATOM 3162 C C . ASN B 1 16 ? 20.719 3.717 -7.117 1 98.38 16 ASN B C 1
ATOM 3164 O O . ASN B 1 16 ? 20.844 2.504 -6.941 1 98.38 16 ASN B O 1
ATOM 3168 N N . THR B 1 17 ? 21.562 4.625 -6.668 1 98.69 17 THR B N 1
ATOM 3169 C CA . THR B 1 17 ? 22.812 4.215 -6.047 1 98.69 17 THR B CA 1
ATOM 3170 C C . THR B 1 17 ? 22.594 3.812 -4.59 1 98.69 17 THR B C 1
ATOM 3172 O O . THR B 1 17 ? 23.344 2.994 -4.047 1 98.69 17 THR B O 1
ATOM 3175 N N . THR B 1 18 ? 21.562 4.363 -4.02 1 98.5 18 THR B N 1
ATOM 3176 C CA . THR B 1 18 ? 21.406 4.156 -2.586 1 98.5 18 THR B CA 1
ATOM 3177 C C . THR B 1 18 ? 20.234 3.217 -2.305 1 98.5 18 THR B C 1
ATOM 3179 O O . THR B 1 18 ? 19.828 3.049 -1.152 1 98.5 18 THR B O 1
ATOM 3182 N N . LYS B 1 19 ? 19.688 2.604 -3.254 1 96.5 19 LYS B N 1
ATOM 3183 C CA . LYS B 1 19 ? 18.5 1.762 -3.176 1 96.5 19 LYS B CA 1
ATOM 3184 C C . LYS B 1 19 ? 18.719 0.583 -2.232 1 96.5 19 LYS B C 1
ATOM 3186 O O . LYS B 1 19 ? 17.766 0.09 -1.613 1 96.5 19 LYS B O 1
ATOM 3191 N N . ILE B 1 20 ? 19.859 0.159 -2.037 1 98.12 20 ILE B N 1
ATOM 3192 C CA . ILE B 1 20 ? 20.172 -1.065 -1.308 1 98.12 20 ILE B CA 1
ATOM 3193 C C . ILE B 1 20 ? 20.375 -0.747 0.171 1 98.12 20 ILE B C 1
ATOM 3195 O O . ILE B 1 20 ? 20.531 -1.653 0.992 1 98.12 20 ILE B O 1
ATOM 3199 N N . ILE B 1 21 ? 20.453 0.521 0.506 1 98.44 21 ILE B N 1
ATOM 3200 C CA . ILE B 1 21 ? 20.719 0.917 1.884 1 98.44 21 ILE B CA 1
ATOM 3201 C C . ILE B 1 21 ? 19.547 0.533 2.773 1 98.44 21 ILE B C 1
ATOM 3203 O O . ILE B 1 21 ? 18.391 0.823 2.445 1 98.44 21 ILE B O 1
ATOM 3207 N N . GLU B 1 22 ? 19.844 -0.081 3.854 1 96.56 22 GLU B N 1
ATOM 3208 C CA . GLU B 1 22 ? 18.844 -0.449 4.848 1 96.56 22 GLU B CA 1
ATOM 3209 C C . GLU B 1 22 ? 18.812 0.555 5.996 1 96.56 22 GLU B C 1
ATOM 3211 O O . GLU B 1 22 ? 19.812 0.752 6.684 1 96.56 22 GLU B O 1
ATOM 3216 N N . SER B 1 23 ? 17.703 1.066 6.258 1 94.19 23 SER B N 1
ATOM 3217 C CA . SER B 1 23 ? 17.578 2.123 7.258 1 94.19 23 SER B CA 1
ATOM 3218 C C . SER B 1 23 ? 17.812 1.586 8.664 1 94.19 23 SER B C 1
ATOM 3220 O O . SER B 1 23 ? 18.141 2.346 9.578 1 94.19 23 SER B O 1
ATOM 3222 N N . ASN B 1 24 ? 17.672 0.333 8.867 1 95 24 ASN B N 1
ATOM 3223 C CA . ASN B 1 24 ? 17.828 -0.262 10.188 1 95 24 ASN B CA 1
ATOM 3224 C C . ASN B 1 24 ? 19.109 -1.07 10.297 1 95 24 ASN B C 1
ATOM 3226 O O . ASN B 1 24 ? 19.234 -1.945 11.156 1 95 24 ASN B O 1
ATOM 3230 N N . ASN B 1 25 ? 20.047 -0.813 9.477 1 96.31 25 ASN B N 1
ATOM 3231 C CA . ASN B 1 25 ? 21.328 -1.501 9.562 1 96.31 25 ASN B CA 1
ATOM 3232 C C . ASN B 1 25 ? 22 -1.28 10.914 1 96.31 25 ASN B C 1
ATOM 3234 O O . ASN B 1 25 ? 22 -0.164 11.438 1 96.31 25 ASN B O 1
ATOM 3238 N N . SER B 1 26 ? 22.562 -2.363 11.516 1 95.88 26 SER B N 1
ATOM 3239 C CA . SER B 1 26 ? 23.203 -2.258 12.812 1 95.88 26 SER B CA 1
ATOM 3240 C C . SER B 1 26 ? 24.453 -1.394 12.734 1 95.88 26 SER B C 1
ATOM 3242 O O . SER B 1 26 ? 24.812 -0.723 13.711 1 95.88 26 SER B O 1
ATOM 3244 N N . ASN B 1 27 ? 25.125 -1.548 11.617 1 96.81 27 ASN B N 1
ATOM 3245 C CA . ASN B 1 27 ? 26.219 -0.628 11.352 1 96.81 27 ASN B CA 1
ATOM 3246 C C . ASN B 1 27 ? 25.719 0.733 10.883 1 96.81 27 ASN B C 1
ATOM 3248 O O . ASN B 1 27 ? 25.297 0.884 9.734 1 96.81 27 ASN B O 1
ATOM 3252 N N . TYR B 1 28 ? 25.797 1.66 11.703 1 96.75 28 TYR B N 1
ATOM 3253 C CA . TYR B 1 28 ? 25.172 2.959 11.484 1 96.75 28 TYR B CA 1
ATOM 3254 C C . TYR B 1 28 ? 25.734 3.641 10.25 1 96.75 28 TYR B C 1
ATOM 3256 O O . TYR B 1 28 ? 25.016 4.309 9.508 1 96.75 28 TYR B O 1
ATOM 3264 N N . GLU B 1 29 ? 27.016 3.539 10.008 1 97.81 29 GLU B N 1
ATOM 3265 C CA . GLU B 1 29 ? 27.672 4.184 8.875 1 97.81 29 GLU B CA 1
ATOM 3266 C C . GLU B 1 29 ? 27.141 3.633 7.551 1 97.81 29 GLU B C 1
ATOM 3268 O O . GLU B 1 29 ? 27.156 4.324 6.531 1 97.81 29 GLU B O 1
ATOM 3273 N N . LEU B 1 30 ? 26.594 2.41 7.633 1 98.44 30 LEU B N 1
ATOM 3274 C CA . LEU B 1 30 ? 26.078 1.79 6.418 1 98.44 30 LEU B CA 1
ATOM 3275 C C . LEU B 1 30 ? 24.672 2.289 6.102 1 98.44 30 LEU B C 1
ATOM 3277 O O . LEU B 1 30 ? 24.125 1.99 5.035 1 98.44 30 LEU B O 1
ATOM 3281 N N . ARG B 1 31 ? 24.156 3.088 6.949 1 98.44 31 ARG B N 1
ATOM 3282 C CA . ARG B 1 31 ? 22.891 3.768 6.688 1 98.44 31 ARG B CA 1
ATOM 3283 C C . ARG B 1 31 ? 23.109 5.031 5.867 1 98.44 31 ARG B C 1
ATOM 3285 O O . ARG B 1 31 ? 22.141 5.664 5.426 1 98.44 31 ARG B O 1
ATOM 3292 N N . GLY B 1 32 ? 24.328 5.316 5.625 1 98.5 32 GLY B N 1
ATOM 3293 C CA . GLY B 1 32 ? 24.672 6.559 4.953 1 98.5 32 GLY B CA 1
ATOM 3294 C C . GLY B 1 32 ? 25.047 6.363 3.494 1 98.5 32 GLY B C 1
ATOM 3295 O O . GLY B 1 32 ? 25.281 5.238 3.055 1 98.5 32 GLY B O 1
ATOM 3296 N N . ALA B 1 33 ? 25.062 7.422 2.787 1 98.75 33 ALA B N 1
ATOM 3297 C CA . ALA B 1 33 ? 25.578 7.555 1.429 1 98.75 33 ALA B CA 1
ATOM 3298 C C . ALA B 1 33 ? 26.953 8.211 1.431 1 98.75 33 ALA B C 1
ATOM 3300 O O . ALA B 1 33 ? 27.125 9.336 1.902 1 98.75 33 ALA B O 1
ATOM 3301 N N . TYR B 1 34 ? 27.938 7.543 0.914 1 98.81 34 TYR B N 1
ATOM 3302 C CA . TYR B 1 34 ? 29.312 8.031 0.94 1 98.81 34 TYR B CA 1
ATOM 3303 C C . TYR B 1 34 ? 29.656 8.758 -0.352 1 98.81 34 TYR B C 1
ATOM 3305 O O . TYR B 1 34 ? 29.75 8.141 -1.416 1 98.81 34 TYR B O 1
ATOM 3313 N N . PHE B 1 35 ? 29.953 10.039 -0.2 1 98.75 35 PHE B N 1
ATOM 3314 C CA . PHE B 1 35 ? 30.25 10.898 -1.336 1 98.75 35 PHE B CA 1
ATOM 3315 C C . PHE B 1 35 ? 31.75 11.164 -1.423 1 98.75 35 PHE B C 1
ATOM 3317 O O . PHE B 1 35 ? 32.406 11.461 -0.413 1 98.75 35 PHE B O 1
ATOM 3324 N N . GLN B 1 36 ? 32.25 11.008 -2.605 1 98.62 36 GLN B N 1
ATOM 3325 C CA . GLN B 1 36 ? 33.562 11.516 -2.98 1 98.62 36 GLN B CA 1
ATOM 3326 C C . GLN B 1 36 ? 33.469 12.508 -4.133 1 98.62 36 GLN B C 1
ATOM 3328 O O . GLN B 1 36 ? 33.312 12.109 -5.289 1 98.62 36 GLN B O 1
ATOM 3333 N N . VAL B 1 37 ? 33.594 13.797 -3.779 1 98.31 37 VAL B N 1
ATOM 3334 C CA . VAL B 1 37 ? 33.438 14.852 -4.773 1 98.31 37 VAL B CA 1
ATOM 3335 C C . VAL B 1 37 ? 34.781 15.203 -5.371 1 98.31 37 VAL B C 1
ATOM 3337 O O . VAL B 1 37 ? 35.719 15.516 -4.645 1 98.31 37 VAL B O 1
ATOM 3340 N N . ARG B 1 38 ? 34.875 15.07 -6.645 1 97.88 38 ARG B N 1
ATOM 3341 C CA . ARG B 1 38 ? 36.031 15.453 -7.418 1 97.88 38 ARG B CA 1
ATOM 3342 C C . ARG B 1 38 ? 35.719 16.578 -8.398 1 97.88 38 ARG B C 1
ATOM 3344 O O . ARG B 1 38 ? 34.562 16.984 -8.523 1 97.88 38 ARG B O 1
ATOM 3351 N N . GLN B 1 39 ? 36.656 17.016 -9.133 1 95.75 39 GLN B N 1
ATOM 3352 C CA . GLN B 1 39 ? 36.531 18.188 -9.992 1 95.75 39 GLN B CA 1
ATOM 3353 C C . GLN B 1 39 ? 35.531 17.906 -11.125 1 95.75 39 GLN B C 1
ATOM 3355 O O . GLN B 1 39 ? 34.75 18.781 -11.484 1 95.75 39 GLN B O 1
ATOM 3360 N N . ASP B 1 40 ? 35.562 16.672 -11.578 1 96.44 40 ASP B N 1
ATOM 3361 C CA . ASP B 1 40 ? 34.781 16.422 -12.797 1 96.44 40 ASP B CA 1
ATOM 3362 C C . ASP B 1 40 ? 33.656 15.445 -12.531 1 96.44 40 ASP B C 1
ATOM 3364 O O . ASP B 1 40 ? 32.844 15.188 -13.414 1 96.44 40 ASP B O 1
ATOM 3368 N N . LYS B 1 41 ? 33.594 14.945 -11.312 1 98.19 41 LYS B N 1
ATOM 3369 C CA . LYS B 1 41 ? 32.562 13.945 -11.07 1 98.19 41 LYS B CA 1
ATOM 3370 C C . LYS B 1 41 ? 32.281 13.797 -9.57 1 98.19 41 LYS B C 1
ATOM 3372 O O . LYS B 1 41 ? 33.062 14.242 -8.742 1 98.19 41 LYS B O 1
ATOM 3377 N N . ILE B 1 42 ? 31.203 13.242 -9.266 1 98.62 42 ILE B N 1
ATOM 3378 C CA . ILE B 1 42 ? 30.859 12.75 -7.934 1 98.62 42 ILE B CA 1
ATOM 3379 C C . ILE B 1 42 ? 30.875 11.227 -7.922 1 98.62 42 ILE B C 1
ATOM 3381 O O . ILE B 1 42 ? 30.281 10.586 -8.789 1 98.62 42 ILE B O 1
ATOM 3385 N N . ILE B 1 43 ? 31.578 10.648 -7.016 1 98.69 43 ILE B N 1
ATOM 3386 C CA . ILE B 1 43 ? 31.531 9.211 -6.766 1 98.69 43 ILE B CA 1
ATOM 3387 C C . ILE B 1 43 ? 30.656 8.93 -5.543 1 98.69 43 ILE B C 1
ATOM 3389 O O . ILE B 1 43 ? 30.891 9.484 -4.465 1 98.69 43 ILE B O 1
ATOM 3393 N N . LEU B 1 44 ? 29.672 8.18 -5.715 1 98.88 44 LEU B N 1
ATOM 3394 C CA . LEU B 1 44 ? 28.766 7.805 -4.637 1 98.88 44 LEU B CA 1
ATOM 3395 C C . LEU B 1 44 ? 28.844 6.305 -4.367 1 98.88 44 LEU B C 1
ATOM 3397 O O . LEU B 1 44 ? 28.797 5.496 -5.297 1 98.88 44 LEU B O 1
ATOM 3401 N N . ILE B 1 45 ? 28.969 5.93 -3.088 1 98.88 45 ILE B N 1
ATOM 3402 C CA . ILE B 1 45 ? 29.109 4.527 -2.709 1 98.88 45 ILE B CA 1
ATOM 3403 C C . ILE B 1 45 ? 28.094 4.188 -1.627 1 98.88 45 ILE B C 1
ATOM 3405 O O . ILE B 1 45 ? 27.875 4.965 -0.692 1 98.88 45 ILE B O 1
ATOM 3409 N N . SER B 1 46 ? 27.422 3.117 -1.747 1 98.75 46 SER B N 1
ATOM 3410 C CA . SER B 1 46 ? 26.516 2.562 -0.747 1 98.75 46 SER B CA 1
ATOM 3411 C C . SER B 1 46 ? 26.766 1.073 -0.54 1 98.75 46 SER B C 1
ATOM 3413 O O . SER B 1 46 ? 27.344 0.41 -1.399 1 98.75 46 SER B O 1
ATOM 3415 N N . SER B 1 47 ? 26.344 0.58 0.636 1 98.44 47 SER B N 1
ATOM 3416 C CA . SER B 1 47 ? 26.562 -0.832 0.938 1 98.44 47 SER B CA 1
ATOM 3417 C C . SER B 1 47 ? 25.609 -1.317 2.025 1 98.44 47 SER B C 1
ATOM 3419 O O . SER B 1 47 ? 25.172 -0.534 2.871 1 98.44 47 SER B O 1
ATOM 3421 N N . ASN B 1 48 ? 25.234 -2.562 1.957 1 97.38 48 ASN B N 1
ATOM 3422 C CA . ASN B 1 48 ? 24.547 -3.207 3.074 1 97.38 48 ASN B CA 1
ATOM 3423 C C . ASN B 1 48 ? 25.297 -4.449 3.545 1 97.38 48 ASN B C 1
ATOM 3425 O O . ASN B 1 48 ? 24.703 -5.34 4.16 1 97.38 48 ASN B O 1
ATOM 3429 N N . GLU B 1 49 ? 26.578 -4.48 3.174 1 95.12 49 GLU B N 1
ATOM 3430 C CA . GLU B 1 49 ? 27.5 -5.559 3.525 1 95.12 49 GLU B CA 1
ATOM 3431 C C . GLU B 1 49 ? 27.422 -6.707 2.523 1 95.12 49 GLU B C 1
ATOM 3433 O O . GLU B 1 49 ? 28.438 -7.242 2.1 1 95.12 49 GLU B O 1
ATOM 3438 N N . ASP B 1 50 ? 26.266 -7.094 2.061 1 95.88 50 ASP B N 1
ATOM 3439 C CA . ASP B 1 50 ? 26.094 -8.172 1.096 1 95.88 50 ASP B CA 1
ATOM 3440 C C . ASP B 1 50 ? 26.312 -7.676 -0.331 1 95.88 50 ASP B C 1
ATOM 3442 O O . ASP B 1 50 ? 26.828 -8.406 -1.178 1 95.88 50 ASP B O 1
ATOM 3446 N N . ILE B 1 51 ? 25.891 -6.504 -0.571 1 98.19 51 ILE B N 1
ATOM 3447 C CA . ILE B 1 51 ? 26.047 -5.871 -1.877 1 98.19 51 ILE B CA 1
ATOM 3448 C C . ILE B 1 51 ? 26.516 -4.43 -1.7 1 98.19 51 ILE B C 1
ATOM 3450 O O . ILE B 1 51 ? 26.078 -3.734 -0.782 1 98.19 51 ILE B O 1
ATOM 3454 N N . SER B 1 52 ? 27.406 -3.982 -2.539 1 98.69 52 SER B N 1
ATOM 3455 C CA . SER B 1 52 ? 27.938 -2.619 -2.566 1 98.69 52 SER B CA 1
ATOM 3456 C C . SER B 1 52 ? 27.844 -2.021 -3.965 1 98.69 52 SER B C 1
ATOM 3458 O O . SER B 1 52 ? 28.078 -2.713 -4.957 1 98.69 52 SER B O 1
ATOM 3460 N N . ILE B 1 53 ? 27.531 -0.784 -4.035 1 98.81 53 ILE B N 1
ATOM 3461 C CA . ILE B 1 53 ? 27.359 -0.105 -5.316 1 98.81 53 ILE B CA 1
ATOM 3462 C C . ILE B 1 53 ? 28.203 1.163 -5.352 1 98.81 53 ILE B C 1
ATOM 3464 O O . ILE B 1 53 ? 28.25 1.916 -4.375 1 98.81 53 ILE B O 1
ATOM 3468 N N . LYS B 1 54 ? 28.906 1.344 -6.348 1 98.81 54 LYS B N 1
ATOM 3469 C CA . LYS B 1 54 ? 29.609 2.58 -6.672 1 98.81 54 LYS B CA 1
ATOM 3470 C C . LYS B 1 54 ? 29.109 3.164 -7.996 1 98.81 54 LYS B C 1
ATOM 3472 O O . LYS B 1 54 ? 29.047 2.459 -9.008 1 98.81 54 LYS B O 1
ATOM 3477 N N . ASN B 1 55 ? 28.75 4.332 -8.016 1 98.62 55 ASN B N 1
ATOM 3478 C CA . ASN B 1 55 ? 28.281 5.023 -9.219 1 98.62 55 ASN B CA 1
ATOM 3479 C C . ASN B 1 55 ? 28.953 6.387 -9.375 1 98.62 55 ASN B C 1
ATOM 3481 O O . ASN B 1 55 ? 29.438 6.961 -8.398 1 98.62 55 ASN B O 1
ATOM 3485 N N . GLU B 1 56 ? 28.969 6.844 -10.586 1 98.44 56 GLU B N 1
ATOM 3486 C CA . GLU B 1 56 ? 29.625 8.125 -10.867 1 98.44 56 GLU B CA 1
ATOM 3487 C C . GLU B 1 56 ? 28.656 9.086 -11.547 1 98.44 56 GLU B C 1
ATOM 3489 O O . GLU B 1 56 ? 27.938 8.703 -12.469 1 98.44 56 GLU B O 1
ATOM 3494 N N . TYR B 1 57 ? 28.609 10.258 -11.047 1 98.12 57 TYR B N 1
ATOM 3495 C CA . TYR B 1 57 ? 27.844 11.367 -11.594 1 98.12 57 TYR B CA 1
ATOM 3496 C C . TYR B 1 57 ? 28.766 12.406 -12.219 1 98.12 57 TYR B C 1
ATOM 3498 O O . TYR B 1 57 ? 29.469 13.133 -11.5 1 98.12 57 TYR B O 1
ATOM 3506 N N . LEU B 1 58 ? 28.719 12.484 -13.547 1 97.44 58 LEU B N 1
ATOM 3507 C CA . LEU B 1 58 ? 29.625 13.406 -14.242 1 97.44 58 LEU B CA 1
ATOM 3508 C C . LEU B 1 58 ? 29.109 14.836 -14.133 1 97.44 58 LEU B C 1
ATOM 3510 O O . LEU B 1 58 ? 27.922 15.094 -14.289 1 97.44 58 LEU B O 1
ATOM 3514 N N . LEU B 1 59 ? 30.016 15.75 -13.883 1 97.62 59 LEU B N 1
ATOM 3515 C CA . LEU B 1 59 ? 29.703 17.172 -13.781 1 97.62 59 LEU B CA 1
ATOM 3516 C C . LEU B 1 59 ? 29.969 17.875 -15.109 1 97.62 59 LEU B C 1
ATOM 3518 O O . LEU B 1 59 ? 31.062 17.797 -15.656 1 97.62 59 LEU B O 1
ATOM 3522 N N . ASP B 1 60 ? 28.969 18.594 -15.656 1 94.5 60 ASP B N 1
ATOM 3523 C CA . ASP B 1 60 ? 29.078 19.219 -16.969 1 94.5 60 ASP B CA 1
ATOM 3524 C C . ASP B 1 60 ? 29.719 20.609 -16.844 1 94.5 60 ASP B C 1
ATOM 3526 O O . ASP B 1 60 ? 30 21.266 -17.859 1 94.5 60 ASP B O 1
ATOM 3530 N N . GLY B 1 61 ? 29.875 21.125 -15.664 1 93.56 61 GLY B N 1
ATOM 3531 C CA . GLY B 1 61 ? 30.484 22.422 -15.438 1 93.56 61 GLY B CA 1
ATOM 3532 C C . GLY B 1 61 ? 29.531 23.578 -15.625 1 93.56 61 GLY B C 1
ATOM 3533 O O . GLY B 1 61 ? 29.938 24.75 -15.547 1 93.56 61 GLY B O 1
ATOM 3534 N N . ILE B 1 62 ? 28.297 23.328 -15.891 1 93.56 62 ILE B N 1
ATOM 3535 C CA . ILE B 1 62 ? 27.297 24.359 -16.141 1 93.56 62 ILE B CA 1
ATOM 3536 C C . ILE B 1 62 ? 26.203 24.266 -15.07 1 93.56 62 ILE B C 1
ATOM 3538 O O . ILE B 1 62 ? 26.188 25.062 -14.125 1 93.56 62 ILE B O 1
ATOM 3542 N N . LYS B 1 63 ? 25.422 23.281 -15.203 1 93.12 63 LYS B N 1
ATOM 3543 C CA . LYS B 1 63 ? 24.344 23.094 -14.234 1 93.12 63 LYS B CA 1
ATOM 3544 C C . LYS B 1 63 ? 24.797 22.25 -13.047 1 93.12 63 LYS B C 1
ATOM 3546 O O . LYS B 1 63 ? 24.266 22.391 -11.945 1 93.12 63 LYS B O 1
ATOM 3551 N N . ASN B 1 64 ? 25.688 21.422 -13.359 1 97 64 ASN B N 1
ATOM 3552 C CA . ASN B 1 64 ? 26.312 20.562 -12.367 1 97 64 ASN B CA 1
ATOM 3553 C C . ASN B 1 64 ? 27.812 20.844 -12.242 1 97 64 ASN B C 1
ATOM 3555 O O . ASN B 1 64 ? 28.578 20.531 -13.156 1 97 64 ASN B O 1
ATOM 3559 N N . LYS B 1 65 ? 28.172 21.406 -11.188 1 97.31 65 LYS B N 1
ATOM 3560 C CA . LYS B 1 65 ? 29.562 21.812 -11.023 1 97.31 65 LYS B CA 1
ATOM 3561 C C . LYS B 1 65 ? 29.953 21.859 -9.547 1 97.31 65 LYS B C 1
ATOM 356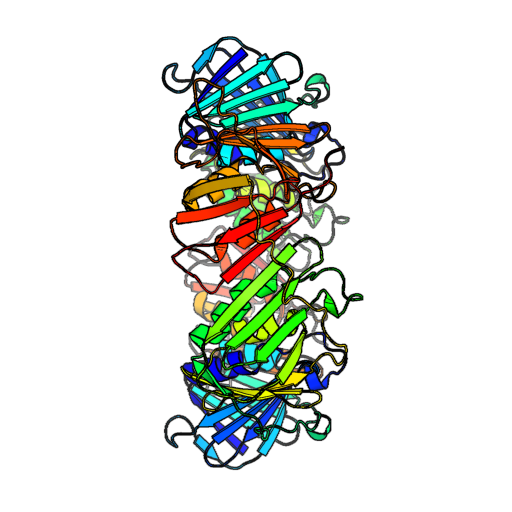3 O O . LYS B 1 65 ? 29.078 21.812 -8.672 1 97.31 65 LYS B O 1
ATOM 3568 N N . THR B 1 66 ? 31.25 21.891 -9.273 1 97.5 66 THR B N 1
ATOM 3569 C CA . THR B 1 66 ? 31.734 21.938 -7.891 1 97.5 66 THR B CA 1
ATOM 3570 C C . THR B 1 66 ? 32.812 23 -7.715 1 97.5 66 THR B C 1
ATOM 3572 O O . THR B 1 66 ? 33.531 23.328 -8.664 1 97.5 66 THR B O 1
ATOM 3575 N N . GLU B 1 67 ? 32.719 23.594 -6.59 1 97.25 67 GLU B N 1
ATOM 3576 C CA . GLU B 1 67 ? 33.844 24.422 -6.105 1 97.25 67 GLU B CA 1
ATOM 3577 C C . GLU B 1 67 ? 34.594 23.734 -4.98 1 97.25 67 GLU B C 1
ATOM 3579 O O . GLU B 1 67 ? 34.219 23.812 -3.814 1 97.25 67 GLU B O 1
ATOM 3584 N N . GLY B 1 68 ? 35.625 23 -5.363 1 96.06 68 GLY B N 1
ATOM 3585 C CA . GLY B 1 68 ? 36.406 22.266 -4.398 1 96.06 68 GLY B CA 1
ATOM 3586 C C . GLY B 1 68 ? 36.062 20.781 -4.336 1 96.06 68 GLY B C 1
ATOM 3587 O O . GLY B 1 68 ? 35.031 20.375 -4.836 1 96.06 68 GLY B O 1
ATOM 3588 N N . GLU B 1 69 ? 36.938 20 -3.729 1 97.12 69 GLU B N 1
ATOM 3589 C CA . GLU B 1 69 ? 36.75 18.562 -3.549 1 97.12 69 GLU B CA 1
ATOM 3590 C C . GLU B 1 69 ? 36.562 18.203 -2.078 1 97.12 69 GLU B C 1
ATOM 3592 O O . GLU B 1 69 ? 36.969 18.953 -1.191 1 97.12 69 GLU B O 1
ATOM 3597 N N . SER B 1 70 ? 35.844 17.109 -1.822 1 97.12 70 SER B N 1
ATOM 3598 C CA . SER B 1 70 ? 35.656 16.656 -0.448 1 97.12 70 SER B CA 1
ATOM 3599 C C . SER B 1 70 ? 35 15.281 -0.405 1 97.12 70 SER B C 1
ATOM 3601 O O . SER B 1 70 ? 34.344 14.875 -1.355 1 97.12 70 SER B O 1
ATOM 3603 N N . ASP B 1 71 ? 35.312 14.562 0.673 1 97.69 71 ASP B N 1
ATOM 3604 C CA . ASP B 1 71 ? 34.594 13.328 0.997 1 97.69 71 ASP B CA 1
ATOM 3605 C C . ASP B 1 71 ? 33.688 13.516 2.201 1 97.69 71 ASP B C 1
ATOM 3607 O O . ASP B 1 71 ? 34.062 14.18 3.17 1 97.69 71 ASP B O 1
ATOM 3611 N N . PHE B 1 72 ? 32.531 12.961 2.127 1 98.31 72 PHE B N 1
ATOM 3612 C CA . PHE B 1 72 ? 31.672 13.023 3.303 1 98.31 72 PHE B CA 1
ATOM 3613 C C . PHE B 1 72 ? 30.641 11.898 3.281 1 98.31 72 PHE B C 1
ATOM 3615 O O . PHE B 1 72 ? 30.406 11.281 2.238 1 98.31 72 PHE B O 1
ATOM 3622 N N . LEU B 1 73 ? 30.141 11.547 4.441 1 98.56 73 LEU B N 1
ATOM 3623 C CA . LEU B 1 73 ? 29.125 10.523 4.676 1 98.56 73 LEU B CA 1
ATOM 3624 C C . LEU B 1 73 ? 27.891 11.133 5.328 1 98.56 73 LEU B C 1
ATOM 3626 O O . LEU B 1 73 ? 27.984 11.812 6.348 1 98.56 73 LEU B O 1
ATOM 3630 N N . VAL B 1 74 ? 26.766 10.875 4.641 1 98.38 74 VAL B N 1
ATOM 3631 C CA . VAL B 1 74 ? 25.562 11.508 5.152 1 98.38 74 VAL B CA 1
ATOM 3632 C C . VAL B 1 74 ? 24.438 10.484 5.23 1 98.38 74 VAL B C 1
ATOM 3634 O O . VAL B 1 74 ? 24.328 9.594 4.383 1 98.38 74 VAL B O 1
ATOM 3637 N N . LEU B 1 75 ? 23.594 10.617 6.219 1 98 75 LEU B N 1
ATOM 3638 C CA . LEU B 1 75 ? 22.453 9.727 6.352 1 98 75 LEU B CA 1
ATOM 3639 C C . LEU B 1 75 ? 21.578 9.773 5.102 1 98 75 LEU B C 1
ATOM 3641 O O . LEU B 1 75 ? 21.078 10.844 4.73 1 98 75 LEU B O 1
ATOM 3645 N N . ASN B 1 76 ? 21.359 8.609 4.52 1 98.19 76 ASN B N 1
ATOM 3646 C CA . ASN B 1 76 ? 20.688 8.547 3.223 1 98.19 76 ASN B CA 1
ATOM 3647 C C . ASN B 1 76 ? 19.219 8.969 3.326 1 98.19 76 ASN B C 1
ATOM 3649 O O . ASN B 1 76 ? 18.734 9.711 2.48 1 98.19 76 ASN B O 1
ATOM 3653 N N . SER B 1 77 ? 18.516 8.406 4.297 1 96.62 77 SER B N 1
ATOM 3654 C CA . SER B 1 77 ? 17.094 8.695 4.453 1 96.62 77 SER B CA 1
ATOM 3655 C C . SER B 1 77 ? 16.844 10.195 4.535 1 96.62 77 SER B C 1
ATOM 3657 O O . SER B 1 77 ? 15.93 10.719 3.893 1 96.62 77 SER B O 1
ATOM 3659 N N . LEU B 1 78 ? 17.672 10.875 5.234 1 96.81 78 LEU B N 1
ATOM 3660 C CA . LEU B 1 78 ? 17.531 12.312 5.41 1 96.81 78 LEU B CA 1
ATOM 3661 C C . LEU B 1 78 ? 17.812 13.055 4.105 1 96.81 78 LEU B C 1
ATOM 3663 O O . LEU B 1 78 ? 17.016 13.891 3.678 1 96.81 78 LEU B O 1
ATOM 3667 N N . LEU B 1 79 ? 18.891 12.727 3.523 1 98.25 79 LEU B N 1
ATOM 3668 C CA . LEU B 1 79 ? 19.297 13.391 2.289 1 98.25 79 LEU B CA 1
ATOM 3669 C C . LEU B 1 79 ? 18.25 13.195 1.199 1 98.25 79 LEU B C 1
ATOM 3671 O O . LEU B 1 79 ? 17.844 14.156 0.535 1 98.25 79 LEU B O 1
ATOM 3675 N N . LYS B 1 80 ? 17.891 12.016 1.048 1 97.75 80 LYS B N 1
ATOM 3676 C CA . LYS B 1 80 ? 16.906 11.695 0.015 1 97.75 80 LYS B CA 1
ATOM 3677 C C . LYS B 1 80 ? 15.617 12.484 0.215 1 97.75 80 LYS B C 1
ATOM 3679 O O . LYS B 1 80 ? 15.078 13.047 -0.737 1 97.75 80 LYS B O 1
ATOM 3684 N N . ASN B 1 81 ? 15.117 12.492 1.39 1 97 81 ASN B N 1
ATOM 3685 C CA . ASN B 1 81 ? 13.891 13.219 1.691 1 97 81 ASN B CA 1
ATOM 3686 C C . ASN B 1 81 ? 14.023 14.711 1.398 1 97 81 ASN B C 1
ATOM 3688 O O . ASN B 1 81 ? 13.086 15.336 0.91 1 97 81 ASN B O 1
ATOM 3692 N N . ILE B 1 82 ? 15.156 15.242 1.729 1 98.12 82 ILE B N 1
ATOM 3693 C CA . ILE B 1 82 ? 15.398 16.656 1.507 1 98.12 82 ILE B CA 1
ATOM 3694 C C . ILE B 1 82 ? 15.438 16.953 0.008 1 98.12 82 ILE B C 1
ATOM 3696 O O . ILE B 1 82 ? 14.766 17.875 -0.469 1 98.12 82 ILE B O 1
ATOM 3700 N N . ILE B 1 83 ? 16.203 16.156 -0.687 1 98.31 83 ILE B N 1
ATOM 3701 C CA . ILE B 1 83 ? 16.375 16.391 -2.119 1 98.31 83 ILE B CA 1
ATOM 3702 C C . ILE B 1 83 ? 15.016 16.297 -2.816 1 98.31 83 ILE B C 1
ATOM 3704 O O . ILE B 1 83 ? 14.719 17.062 -3.73 1 98.31 83 ILE B O 1
ATOM 3708 N N . LYS B 1 84 ? 14.195 15.391 -2.443 1 97.56 84 LYS B N 1
ATOM 3709 C CA . LYS B 1 84 ? 12.867 15.219 -3.025 1 97.56 84 LYS B CA 1
ATOM 3710 C C . LYS B 1 84 ? 12.039 16.484 -2.873 1 97.56 84 LYS B C 1
ATOM 3712 O O . LYS B 1 84 ? 11.18 16.781 -3.711 1 97.56 84 LYS B O 1
ATOM 3717 N N . LYS B 1 85 ? 12.258 17.234 -1.856 1 96.25 85 LYS B N 1
ATOM 3718 C CA . LYS B 1 85 ? 11.453 18.422 -1.549 1 96.25 85 LYS B CA 1
ATOM 3719 C C . LYS B 1 85 ? 12.055 19.672 -2.166 1 96.25 85 LYS B C 1
ATOM 3721 O O . LYS B 1 85 ? 11.43 20.734 -2.158 1 96.25 85 LYS B O 1
ATOM 3726 N N . CYS B 1 86 ? 13.188 19.562 -2.666 1 96.62 86 CYS B N 1
ATOM 3727 C CA . CYS B 1 86 ? 13.891 20.719 -3.23 1 96.62 86 CYS B CA 1
ATOM 3728 C C . CYS B 1 86 ? 13.312 21.094 -4.586 1 96.62 86 CYS B C 1
ATOM 3730 O O . CYS B 1 86 ? 12.562 20.328 -5.188 1 96.62 86 CYS B O 1
ATOM 3732 N N . SER B 1 87 ? 13.633 22.312 -4.914 1 9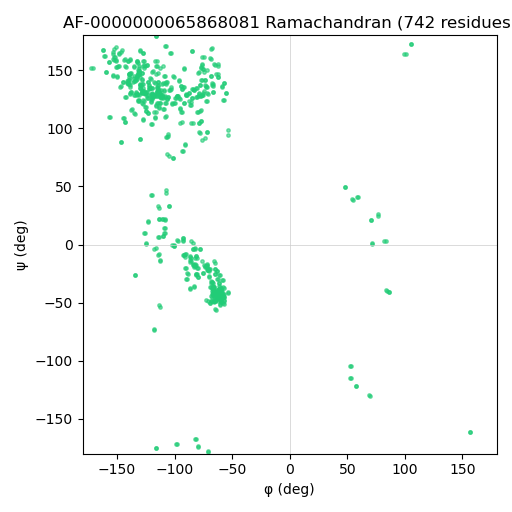4.75 87 SER B N 1
ATOM 3733 C CA . SER B 1 87 ? 13.305 22.797 -6.254 1 94.75 87 SER B CA 1
ATOM 3734 C C . SER B 1 87 ? 14.344 22.328 -7.27 1 94.75 87 SER B C 1
ATOM 3736 O O . SER B 1 87 ? 15.195 21.5 -6.961 1 94.75 87 SER B O 1
ATOM 3738 N N . ASP B 1 88 ? 14.328 22.859 -8.398 1 95.62 88 ASP B N 1
ATOM 3739 C CA . ASP B 1 88 ? 15.094 22.359 -9.539 1 95.62 88 ASP B CA 1
ATOM 3740 C C . ASP B 1 88 ? 16.594 22.547 -9.32 1 95.62 88 ASP B C 1
ATOM 3742 O O . ASP B 1 88 ? 17.391 21.734 -9.789 1 95.62 88 ASP B O 1
ATOM 3746 N N . SER B 1 89 ? 16.969 23.578 -8.609 1 97 89 SER B N 1
ATOM 3747 C CA . SER B 1 89 ? 18.375 23.859 -8.367 1 97 89 SER B CA 1
ATOM 3748 C C . SER B 1 89 ? 18.75 23.594 -6.91 1 97 89 SER B C 1
ATOM 3750 O O . SER B 1 89 ? 18.078 24.094 -5.996 1 97 89 SER B O 1
ATOM 3752 N N . ILE B 1 90 ? 19.859 22.859 -6.711 1 98.31 90 ILE B N 1
ATOM 3753 C CA . ILE B 1 90 ? 20.297 22.469 -5.371 1 98.31 90 ILE B CA 1
ATOM 3754 C C . ILE B 1 90 ? 21.75 22.859 -5.164 1 98.31 90 ILE B C 1
ATOM 3756 O O . ILE B 1 90 ? 22.578 22.672 -6.059 1 98.31 90 ILE B O 1
ATOM 3760 N N . ILE B 1 91 ? 22.031 23.359 -4.035 1 98.25 91 ILE B N 1
ATOM 3761 C CA . ILE B 1 91 ? 23.422 23.641 -3.648 1 98.25 91 ILE B CA 1
ATOM 3762 C C . ILE B 1 91 ? 23.766 22.859 -2.383 1 98.25 91 ILE B C 1
ATOM 3764 O O . ILE B 1 91 ? 23.062 22.953 -1.371 1 98.25 91 ILE B O 1
ATOM 3768 N N . LEU B 1 92 ? 24.797 22.047 -2.428 1 98.5 92 LEU B N 1
ATOM 3769 C CA . LEU B 1 92 ? 25.328 21.359 -1.264 1 98.5 92 LEU B CA 1
ATOM 3770 C C . LEU B 1 92 ? 26.656 21.984 -0.828 1 98.5 92 LEU B C 1
ATOM 3772 O O . LEU B 1 92 ? 27.594 22.078 -1.624 1 98.5 92 LEU B O 1
ATOM 3776 N N . GLU B 1 93 ? 26.656 22.359 0.411 1 98.25 93 GLU B N 1
ATOM 3777 C CA . GLU B 1 93 ? 27.859 22.953 0.956 1 98.25 93 GLU B CA 1
ATOM 3778 C C . GLU B 1 93 ? 28.344 22.219 2.201 1 98.25 93 GLU B C 1
ATOM 3780 O O . GLU B 1 93 ? 27.641 22.172 3.211 1 98.25 93 GLU B O 1
ATOM 3785 N N . LYS B 1 94 ? 29.469 21.625 2.102 1 97.5 94 LYS B N 1
ATOM 3786 C CA . LYS B 1 94 ? 30.062 20.938 3.254 1 97.5 94 LYS B CA 1
ATOM 3787 C C . LYS B 1 94 ? 30.875 21.906 4.113 1 97.5 94 LYS B C 1
ATOM 3789 O O . LYS B 1 94 ? 31.766 22.578 3.613 1 97.5 94 LYS B O 1
ATOM 3794 N N . GLU B 1 95 ? 30.5 21.984 5.379 1 91.69 95 GLU B N 1
ATOM 3795 C CA . GLU B 1 95 ? 31.219 22.766 6.367 1 91.69 95 GLU B CA 1
ATOM 3796 C C . GLU B 1 95 ? 31.562 21.922 7.594 1 91.69 95 GLU B C 1
ATOM 3798 O O . GLU B 1 95 ? 30.703 21.641 8.422 1 91.69 95 GLU B O 1
ATOM 3803 N N . LYS B 1 96 ? 32.844 21.594 7.727 1 90.69 96 LYS B N 1
ATOM 3804 C CA . LYS B 1 96 ? 33.344 20.797 8.852 1 90.69 96 LYS B CA 1
ATOM 3805 C C . LYS B 1 96 ? 32.531 19.5 8.984 1 90.69 96 LYS B C 1
ATOM 3807 O O . LYS B 1 96 ? 32.656 18.594 8.148 1 90.69 96 LYS B O 1
ATOM 3812 N N . ASN B 1 97 ? 31.656 19.469 9.977 1 94.75 97 ASN B N 1
ATOM 3813 C CA . ASN B 1 97 ? 30.953 18.219 10.242 1 94.75 97 ASN B CA 1
ATOM 3814 C C . ASN B 1 97 ? 29.469 18.328 9.867 1 94.75 97 ASN B C 1
ATOM 3816 O O . ASN B 1 97 ? 28.656 17.531 10.336 1 94.75 97 ASN B O 1
ATOM 3820 N N . THR B 1 98 ? 29.156 19.312 8.969 1 97.62 98 THR B N 1
ATOM 3821 C CA . THR B 1 98 ? 27.781 19.484 8.555 1 97.62 98 THR B CA 1
ATOM 3822 C C . THR B 1 98 ? 27.672 19.672 7.047 1 97.62 98 THR B C 1
ATOM 3824 O O . THR B 1 98 ? 28.656 20.031 6.395 1 97.62 98 THR B O 1
ATOM 3827 N N . LEU B 1 99 ? 26.578 19.312 6.527 1 98.31 99 LEU B N 1
ATOM 3828 C CA . LEU B 1 99 ? 26.219 19.578 5.141 1 98.31 99 LEU B CA 1
ATOM 3829 C C . LEU B 1 99 ? 25.031 20.547 5.059 1 98.31 99 LEU B C 1
ATOM 3831 O O . LEU B 1 99 ? 23.969 20.266 5.602 1 98.31 99 LEU B O 1
ATOM 3835 N N . LYS B 1 100 ? 25.266 21.625 4.488 1 98.44 100 LYS B N 1
ATOM 3836 C CA . LYS B 1 100 ? 24.203 22.578 4.246 1 98.44 100 LYS B CA 1
ATOM 3837 C C . LYS B 1 100 ? 23.609 22.406 2.852 1 98.44 100 LYS B C 1
ATOM 3839 O O . LYS B 1 100 ? 24.344 22.203 1.881 1 98.44 100 LYS B O 1
ATOM 3844 N N . ILE B 1 101 ? 22.359 22.453 2.77 1 98.5 101 ILE B N 1
ATOM 3845 C CA . ILE B 1 101 ? 21.656 22.281 1.506 1 98.5 101 ILE B CA 1
ATOM 3846 C C . ILE B 1 101 ? 20.766 23.5 1.257 1 98.5 101 ILE B C 1
ATOM 3848 O O . ILE B 1 101 ? 19.984 23.891 2.125 1 98.5 101 ILE B O 1
ATOM 3852 N N . PHE B 1 102 ? 20.906 24.078 0.108 1 98.12 102 PHE B N 1
ATOM 3853 C CA . PHE B 1 102 ? 20.109 25.25 -0.261 1 98.12 102 PHE B CA 1
ATOM 3854 C C . PHE B 1 102 ? 19.328 25 -1.545 1 98.12 102 PHE B C 1
ATOM 3856 O O . PHE B 1 102 ? 19.859 24.391 -2.484 1 98.12 102 PHE B O 1
ATOM 3863 N N . SER B 1 103 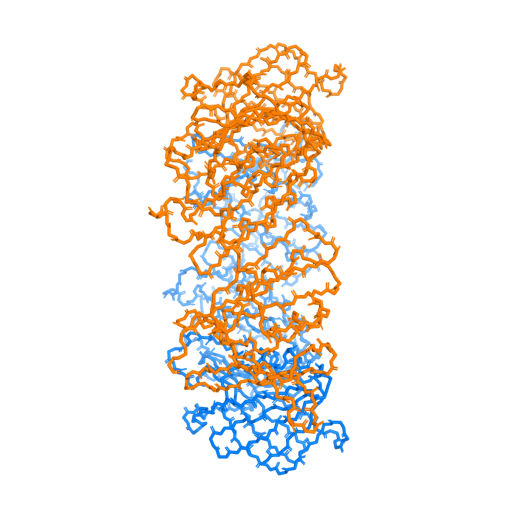? 18.125 25.453 -1.605 1 97.31 103 SER B N 1
ATOM 3864 C CA . SER B 1 103 ? 17.266 25.422 -2.791 1 97.31 103 SER B CA 1
ATOM 3865 C C . SER B 1 103 ? 16.188 26.5 -2.729 1 97.31 103 SER B C 1
ATOM 3867 O O . SER B 1 103 ? 15.219 26.359 -1.979 1 97.31 103 SER B O 1
ATOM 3869 N N . ASP B 1 104 ? 16.281 27.5 -3.531 1 93.94 104 ASP B N 1
ATOM 3870 C CA . ASP B 1 104 ? 15.328 28.609 -3.518 1 93.94 104 ASP B CA 1
ATOM 3871 C C . ASP B 1 104 ? 15.18 29.203 -2.113 1 93.94 104 ASP B C 1
ATOM 3873 O O . ASP B 1 104 ? 16.141 29.719 -1.549 1 93.94 104 ASP B O 1
ATOM 3877 N N . LEU B 1 105 ? 13.984 29.078 -1.5 1 95.25 105 LEU B N 1
ATOM 3878 C CA . LEU B 1 105 ? 13.711 29.688 -0.2 1 95.25 105 LEU B CA 1
ATOM 3879 C C . LEU B 1 105 ? 13.703 28.625 0.898 1 95.25 105 LEU B C 1
ATOM 3881 O O . LEU B 1 105 ? 12.875 28.688 1.814 1 95.25 105 LEU B O 1
ATOM 3885 N N . GLN B 1 106 ? 14.57 27.609 0.69 1 97.06 106 GLN B N 1
ATOM 3886 C CA . GLN B 1 106 ? 14.711 26.547 1.681 1 97.06 106 GLN B CA 1
ATOM 3887 C C . GLN B 1 106 ? 16.172 26.297 1.997 1 97.06 106 GLN B C 1
ATOM 3889 O O . GLN B 1 106 ? 17.031 26.359 1.109 1 97.06 106 GLN B O 1
ATOM 3894 N N . SER B 1 107 ? 16.406 25.969 3.207 1 97.88 107 SER B N 1
ATOM 3895 C CA . SER B 1 107 ? 17.75 25.641 3.664 1 97.88 107 SER B CA 1
ATOM 3896 C C . SER B 1 107 ? 17.719 24.547 4.715 1 97.88 107 SER B C 1
ATOM 3898 O O . SER B 1 107 ? 16.844 24.516 5.574 1 97.88 107 SER B O 1
ATOM 3900 N N . TYR B 1 108 ? 18.656 23.672 4.613 1 98.12 108 TYR B N 1
ATOM 3901 C CA . TYR B 1 108 ? 18.812 22.562 5.543 1 98.12 108 TYR B CA 1
ATOM 3902 C C . TYR B 1 108 ? 20.25 22.438 6.016 1 98.12 108 TYR B C 1
ATOM 3904 O O . TYR B 1 108 ? 21.188 22.781 5.285 1 98.12 108 TYR B O 1
ATOM 3912 N N . GLU B 1 109 ? 20.422 22.031 7.168 1 97.94 109 GLU B N 1
ATOM 3913 C CA . GLU B 1 109 ? 21.719 21.656 7.707 1 97.94 109 GLU B CA 1
ATOM 3914 C C . GLU B 1 109 ? 21.672 20.297 8.406 1 97.94 109 GLU B C 1
ATOM 3916 O O . GLU B 1 109 ? 20.891 20.109 9.344 1 97.94 109 GLU B O 1
ATOM 3921 N N . ILE B 1 110 ? 22.5 19.422 7.969 1 97.69 110 ILE B N 1
ATOM 3922 C CA . ILE B 1 110 ? 22.453 18.078 8.547 1 97.69 110 ILE B CA 1
ATOM 3923 C C . ILE B 1 110 ? 23.844 17.656 9.008 1 97.69 110 ILE B C 1
ATOM 3925 O O . ILE B 1 110 ? 24.844 18.031 8.398 1 97.69 110 ILE B O 1
ATOM 3929 N N . ASN B 1 111 ? 23.891 16.891 10.047 1 97.94 111 ASN B N 1
ATOM 3930 C CA . ASN B 1 111 ? 25.156 16.375 10.57 1 97.94 111 ASN B CA 1
ATOM 3931 C C . ASN B 1 111 ? 25.688 15.227 9.727 1 97.94 111 ASN B C 1
ATOM 3933 O O . ASN B 1 111 ? 24.922 14.375 9.281 1 97.94 111 ASN B O 1
ATOM 3937 N N . LEU B 1 112 ? 26.953 15.242 9.594 1 98.19 112 LEU B N 1
ATOM 3938 C CA . LEU B 1 112 ? 27.594 14.195 8.797 1 98.19 112 LEU B CA 1
ATOM 3939 C C . LEU B 1 112 ? 28 13.023 9.68 1 98.19 112 LEU B C 1
ATOM 3941 O O . LEU B 1 112 ? 28.234 13.195 10.875 1 98.19 112 LEU B O 1
ATOM 3945 N N . LEU B 1 113 ? 28.016 11.922 9.094 1 97.69 113 LEU B N 1
ATOM 3946 C CA . LEU B 1 113 ? 28.594 10.742 9.719 1 97.69 113 LEU B CA 1
ATOM 3947 C C . LEU B 1 113 ? 30.109 10.68 9.484 1 97.69 113 LEU B C 1
ATOM 3949 O O . LEU B 1 113 ? 30.641 11.445 8.68 1 97.69 113 LEU B O 1
ATOM 3953 N N . ASP B 1 114 ? 30.75 9.812 10.234 1 96.94 114 ASP B N 1
ATOM 3954 C CA . ASP B 1 114 ? 32.188 9.641 10.07 1 96.94 114 ASP B CA 1
ATOM 3955 C C . ASP B 1 114 ? 32.5 8.773 8.859 1 96.94 114 ASP B C 1
ATOM 3957 O O . ASP B 1 114 ? 32.438 7.547 8.93 1 96.94 114 ASP B O 1
ATOM 3961 N N . HIS B 1 115 ? 32.938 9.414 7.824 1 96.5 115 HIS B N 1
ATOM 3962 C CA . HIS B 1 115 ? 33.156 8.68 6.59 1 96.5 115 HIS B CA 1
ATOM 3963 C C . HIS B 1 115 ? 34.375 7.766 6.703 1 96.5 115 HIS B C 1
ATOM 3965 O O . HIS B 1 115 ? 34.531 6.832 5.914 1 96.5 115 HIS B O 1
ATOM 3971 N N . GLU B 1 116 ? 35.219 7.969 7.629 1 96.69 116 GLU B N 1
ATOM 3972 C CA . GLU B 1 116 ? 36.406 7.129 7.828 1 96.69 116 GLU B CA 1
ATOM 3973 C C . GLU B 1 116 ? 36.031 5.75 8.352 1 96.69 116 GLU B C 1
ATOM 3975 O O . GLU B 1 116 ? 36.812 4.801 8.25 1 96.69 116 GLU B O 1
ATOM 3980 N N . ARG B 1 117 ? 34.875 5.742 8.898 1 97.12 117 ARG B N 1
ATOM 3981 C CA . ARG B 1 117 ? 34.406 4.48 9.445 1 97.12 117 ARG B CA 1
ATOM 3982 C C . ARG B 1 117 ? 33.625 3.68 8.406 1 97.12 117 ARG B C 1
ATOM 3984 O O . ARG B 1 117 ? 33.219 2.545 8.656 1 97.12 117 ARG B O 1
ATOM 3991 N N . PHE B 1 118 ? 33.375 4.246 7.352 1 98.12 118 PHE B N 1
ATOM 3992 C CA . PHE B 1 118 ? 32.75 3.506 6.254 1 98.12 118 PHE B CA 1
ATOM 3993 C C . PHE B 1 118 ? 33.719 2.457 5.711 1 98.12 118 PHE B C 1
ATOM 3995 O O . PHE B 1 118 ? 34.906 2.725 5.547 1 98.12 118 PHE B O 1
ATOM 4002 N N . PRO B 1 119 ? 33.25 1.312 5.453 1 97.12 119 PRO B N 1
ATOM 4003 C CA . PRO B 1 119 ? 34.156 0.251 5.016 1 97.12 119 PRO B CA 1
ATOM 4004 C C . PRO B 1 119 ? 34.844 0.58 3.699 1 97.12 119 PRO B C 1
ATOM 4006 O O . PRO B 1 119 ? 34.25 1.209 2.82 1 97.12 119 PRO B O 1
ATOM 4009 N N . ASP B 1 120 ? 36.062 0.142 3.662 1 96.44 120 ASP B N 1
ATOM 4010 C CA . ASP B 1 120 ? 36.781 0.25 2.404 1 96.44 120 ASP B CA 1
ATOM 4011 C C . ASP B 1 120 ? 36.375 -0.872 1.444 1 96.44 120 ASP B C 1
ATOM 4013 O O . ASP B 1 120 ? 36.719 -2.037 1.68 1 96.44 120 ASP B O 1
ATOM 4017 N N . ILE B 1 121 ? 35.781 -0.531 0.421 1 97.12 121 ILE B N 1
ATOM 4018 C CA . ILE B 1 121 ? 35.281 -1.514 -0.533 1 97.12 121 ILE B CA 1
ATOM 4019 C C . ILE B 1 121 ? 36.094 -1.438 -1.826 1 97.12 121 ILE B C 1
ATOM 4021 O O . ILE B 1 121 ? 36.25 -0.363 -2.414 1 97.12 121 ILE B O 1
ATOM 4025 N N . LYS B 1 122 ? 36.562 -2.508 -2.246 1 95.75 122 LYS B N 1
ATOM 4026 C CA . LYS B 1 122 ? 37.344 -2.57 -3.469 1 95.75 122 LYS B CA 1
ATOM 4027 C C . LYS B 1 122 ? 36.5 -2.91 -4.676 1 95.75 122 LYS B C 1
ATOM 4029 O O . LYS B 1 122 ? 35.969 -4.02 -4.77 1 95.75 122 LYS B O 1
ATOM 4034 N N . PHE B 1 123 ? 36.438 -1.943 -5.516 1 96.81 123 PHE B N 1
ATOM 4035 C CA . PHE B 1 123 ? 35.688 -2.158 -6.762 1 96.81 123 PHE B CA 1
ATOM 4036 C C . PHE B 1 123 ? 36.656 -2.504 -7.895 1 96.81 123 PHE B C 1
ATOM 4038 O O . PHE B 1 123 ? 37.844 -2.744 -7.652 1 96.81 123 PHE B O 1
ATOM 4045 N N . GLY B 1 124 ? 36.094 -2.543 -9.141 1 93 124 GLY B N 1
ATOM 4046 C CA . GLY B 1 124 ? 36.906 -2.945 -10.281 1 93 124 GLY B CA 1
ATOM 4047 C C . GLY B 1 124 ? 36.594 -4.34 -10.773 1 93 124 GLY B C 1
ATOM 4048 O O . GLY B 1 124 ? 35.812 -5.066 -10.148 1 93 124 GLY B O 1
ATOM 4049 N N . LEU B 1 125 ? 37.188 -4.664 -11.867 1 92.44 125 LEU B N 1
ATOM 4050 C CA . LEU B 1 125 ? 36.906 -5.953 -12.484 1 92.44 125 LEU B CA 1
ATOM 4051 C C . LEU B 1 125 ? 38 -6.957 -12.18 1 92.44 125 LEU B C 1
ATOM 4053 O O . LEU B 1 125 ? 39.188 -6.582 -12.07 1 92.44 125 LEU B O 1
ATOM 4057 N N . ASN B 1 126 ? 37.594 -8.094 -12.031 1 90.38 126 ASN B N 1
ATOM 4058 C CA . ASN B 1 126 ? 38.531 -9.195 -11.922 1 90.38 126 ASN B CA 1
ATOM 4059 C C . ASN B 1 126 ? 39.062 -9.625 -13.297 1 90.38 126 ASN B C 1
ATOM 4061 O O . ASN B 1 126 ? 38.781 -8.961 -14.297 1 90.38 126 ASN B O 1
ATOM 4065 N N . ASN B 1 127 ? 39.812 -10.688 -13.242 1 87.5 127 ASN B N 1
ATOM 4066 C CA . ASN B 1 127 ? 40.406 -11.164 -14.484 1 87.5 127 ASN B CA 1
ATOM 4067 C C . ASN B 1 127 ? 39.344 -11.781 -15.406 1 87.5 127 ASN B C 1
ATOM 4069 O O . ASN B 1 127 ? 39.344 -11.484 -16.609 1 87.5 127 ASN B O 1
ATOM 4073 N N . SER B 1 128 ? 38.594 -12.586 -14.875 1 89.62 128 SER B N 1
ATOM 4074 C CA . SER B 1 128 ? 37.531 -13.227 -15.641 1 89.62 128 SER B CA 1
ATOM 4075 C C . SER B 1 128 ? 36.375 -12.266 -15.891 1 89.62 128 SER B C 1
ATOM 4077 O O . SER B 1 128 ? 35.875 -11.625 -14.953 1 89.62 128 SER B O 1
ATOM 4079 N N . GLN B 1 129 ? 36 -12.203 -17.219 1 93.88 129 GLN B N 1
ATOM 4080 C CA . GLN B 1 129 ? 34.969 -11.258 -17.547 1 93.88 129 GLN B CA 1
ATOM 4081 C C . GLN B 1 129 ? 34 -11.844 -18.578 1 93.88 129 GLN B C 1
ATOM 4083 O O . GLN B 1 129 ? 34.438 -12.523 -19.516 1 93.88 129 GLN B O 1
ATOM 4088 N N . LEU B 1 130 ? 32.781 -11.609 -18.359 1 95.69 130 LEU B N 1
ATOM 4089 C CA . LEU B 1 130 ? 31.734 -12.008 -19.281 1 95.69 130 LEU B CA 1
ATOM 4090 C C . LEU B 1 130 ? 30.828 -10.828 -19.625 1 95.69 130 LEU B C 1
ATOM 4092 O O . LEU B 1 130 ? 30.234 -10.211 -18.734 1 95.69 130 LEU B O 1
ATOM 4096 N N . GLN B 1 131 ? 30.719 -10.508 -20.859 1 95.69 131 GLN B N 1
ATOM 4097 C CA . GLN B 1 131 ? 29.844 -9.414 -21.297 1 95.69 131 GLN B CA 1
ATOM 4098 C C . GLN B 1 131 ? 28.453 -9.93 -21.656 1 95.69 131 GLN B C 1
ATOM 4100 O O . GLN B 1 131 ? 28.328 -10.938 -22.359 1 95.69 131 GLN B O 1
ATOM 4105 N N . LEU B 1 132 ? 27.5 -9.242 -21.219 1 96.62 132 LEU B N 1
ATOM 4106 C CA . LEU B 1 132 ? 26.109 -9.609 -21.484 1 96.62 132 LEU B CA 1
ATOM 4107 C C . LEU B 1 132 ? 25.266 -8.367 -21.766 1 96.62 132 LEU B C 1
ATOM 4109 O O . LEU B 1 132 ? 25.656 -7.254 -21.391 1 96.62 132 LEU B O 1
ATOM 4113 N N . LYS B 1 133 ? 24.156 -8.594 -22.453 1 97.62 133 LYS B N 1
ATOM 4114 C CA . LYS B 1 133 ? 23.125 -7.574 -22.469 1 97.62 133 LYS B CA 1
ATOM 4115 C C . LYS B 1 133 ? 22.406 -7.508 -21.109 1 97.62 133 LYS B C 1
ATOM 4117 O O . LYS B 1 133 ? 22 -8.539 -20.578 1 97.62 133 LYS B O 1
ATOM 4122 N N . THR B 1 134 ? 22.172 -6.32 -20.578 1 98.25 134 THR B N 1
ATOM 4123 C CA . THR B 1 134 ? 21.625 -6.121 -19.25 1 98.25 134 THR B CA 1
ATOM 4124 C C . THR B 1 134 ? 20.203 -6.703 -19.156 1 98.25 134 THR B C 1
ATOM 4126 O O . THR B 1 134 ? 19.891 -7.406 -18.203 1 98.25 134 THR B O 1
ATOM 4129 N N . GLU B 1 135 ? 19.422 -6.402 -20.109 1 97.75 135 GLU B N 1
ATOM 4130 C CA . GLU B 1 135 ? 18.031 -6.867 -20.109 1 97.75 135 GLU B CA 1
ATOM 4131 C C . GLU B 1 135 ? 17.953 -8.391 -20.062 1 97.75 135 GLU B C 1
ATOM 4133 O O . GLU B 1 135 ? 17.125 -8.961 -19.344 1 97.75 135 GLU B O 1
ATOM 4138 N N . GLN B 1 136 ? 18.828 -9.008 -20.797 1 97.06 136 GLN B N 1
ATOM 4139 C CA . GLN B 1 136 ? 18.859 -10.469 -20.844 1 97.06 136 GLN B CA 1
ATOM 4140 C C . GLN B 1 136 ? 19.25 -11.047 -19.484 1 97.06 136 GLN B C 1
ATOM 4142 O O . GLN B 1 136 ? 18.641 -12 -19.016 1 97.06 136 GLN B O 1
ATOM 4147 N N . PHE B 1 137 ? 20.219 -10.469 -18.953 1 98.06 137 PHE B N 1
ATOM 4148 C CA . PHE B 1 137 ? 20.703 -10.938 -17.656 1 98.06 137 PHE B CA 1
ATOM 4149 C C . PHE B 1 137 ? 19.641 -10.727 -16.578 1 98.06 137 PHE B C 1
ATOM 4151 O O . PHE B 1 137 ? 19.328 -11.656 -15.82 1 98.06 137 PHE B O 1
ATOM 4158 N N . LYS B 1 138 ? 19.078 -9.602 -16.484 1 98.25 138 LYS B N 1
ATOM 4159 C CA . LYS B 1 138 ? 18.062 -9.289 -15.492 1 98.25 138 LYS B CA 1
ATOM 4160 C C . LYS B 1 138 ? 16.828 -10.188 -15.664 1 98.25 138 LYS B C 1
ATOM 4162 O O . LYS B 1 138 ? 16.266 -10.672 -14.68 1 98.25 138 LYS B O 1
ATOM 4167 N N . GLN B 1 139 ? 16.438 -10.312 -16.875 1 97.69 139 GLN B N 1
ATOM 4168 C CA . GLN B 1 139 ? 15.297 -11.188 -17.141 1 97.69 139 GLN B CA 1
ATOM 4169 C C . GLN B 1 139 ? 15.578 -12.609 -16.688 1 97.69 139 GLN B C 1
ATOM 4171 O O . GLN B 1 139 ? 14.695 -13.281 -16.141 1 97.69 139 GLN B O 1
ATOM 4176 N N . ALA B 1 140 ? 16.766 -13.062 -16.969 1 98.38 140 ALA B N 1
ATOM 4177 C CA . ALA B 1 140 ? 17.141 -14.406 -16.547 1 98.38 140 ALA B CA 1
ATOM 4178 C C . ALA B 1 140 ? 17.047 -14.539 -15.023 1 98.38 140 ALA B C 1
ATOM 4180 O O . ALA B 1 140 ? 16.547 -15.547 -14.516 1 98.38 140 ALA B O 1
ATOM 4181 N N . LEU B 1 141 ? 17.547 -13.539 -14.336 1 98.62 141 LEU B N 1
ATOM 4182 C CA . LEU B 1 141 ? 17.438 -13.539 -12.883 1 98.62 141 LEU B CA 1
ATOM 4183 C C . LEU B 1 141 ? 15.984 -13.586 -12.43 1 98.62 141 LEU B C 1
ATOM 4185 O O . LEU B 1 141 ? 15.625 -14.367 -11.547 1 98.62 141 LEU B O 1
ATOM 4189 N N . LYS B 1 142 ? 15.172 -12.789 -13.047 1 98 142 LYS B N 1
ATOM 4190 C CA . LYS B 1 142 ? 13.75 -12.719 -12.719 1 98 142 LYS B CA 1
ATOM 4191 C C . LYS B 1 142 ? 13.062 -14.055 -12.961 1 98 142 LYS B C 1
ATOM 4193 O O . LYS B 1 142 ? 12.141 -14.422 -12.234 1 98 142 LYS B O 1
ATOM 4198 N N . ASN B 1 143 ? 13.531 -14.727 -13.93 1 98.06 143 ASN B N 1
ATOM 4199 C CA . ASN B 1 143 ? 12.883 -15.953 -14.375 1 98.06 143 ASN B CA 1
ATOM 4200 C C . ASN B 1 143 ? 13.203 -17.125 -13.453 1 98.06 143 ASN B C 1
ATOM 4202 O O . ASN B 1 143 ? 12.656 -18.219 -13.617 1 98.06 143 ASN B O 1
ATOM 4206 N N . VAL B 1 144 ? 14.078 -16.891 -12.43 1 97.81 144 VAL B N 1
ATOM 4207 C CA . VAL B 1 144 ? 14.43 -18.078 -11.648 1 97.81 144 VAL B CA 1
ATOM 4208 C C . VAL B 1 144 ? 14.359 -17.75 -10.156 1 97.81 144 VAL B C 1
ATOM 4210 O O . VAL B 1 144 ? 14.117 -18.625 -9.328 1 97.81 144 VAL B O 1
ATOM 4213 N N . VAL B 1 145 ? 14.539 -16.5 -9.773 1 97.56 145 VAL B N 1
ATOM 4214 C CA . VAL B 1 145 ? 14.773 -16.141 -8.383 1 97.56 145 VAL B CA 1
ATOM 4215 C C . VAL B 1 145 ? 13.562 -16.516 -7.535 1 97.56 145 VAL B C 1
ATOM 4217 O O . VAL B 1 145 ? 13.695 -16.828 -6.348 1 97.56 145 VAL B O 1
ATOM 4220 N N . PHE B 1 146 ? 12.398 -16.531 -8.031 1 96.62 146 PHE B N 1
ATOM 4221 C CA . PHE B 1 146 ? 11.18 -16.812 -7.277 1 96.62 146 PHE B CA 1
ATOM 4222 C C . PHE B 1 146 ? 11.188 -18.234 -6.766 1 96.62 146 PHE B C 1
ATOM 4224 O O . PHE B 1 146 ? 10.422 -18.578 -5.859 1 96.62 146 PHE B O 1
ATOM 4231 N N . ALA B 1 147 ? 11.953 -19.125 -7.328 1 96.38 147 ALA B N 1
ATOM 4232 C CA . ALA B 1 147 ? 11.961 -20.531 -6.957 1 96.38 147 ALA B CA 1
ATOM 4233 C C . ALA B 1 147 ? 12.812 -20.766 -5.711 1 96.38 147 ALA B C 1
ATOM 4235 O O . ALA B 1 147 ? 12.789 -21.859 -5.133 1 96.38 147 ALA B O 1
ATOM 4236 N N . ALA B 1 148 ? 13.531 -19.734 -5.34 1 94.62 148 ALA B N 1
ATOM 4237 C CA . ALA B 1 148 ? 14.328 -19.828 -4.121 1 94.62 148 ALA B CA 1
ATOM 4238 C C . ALA B 1 148 ? 13.453 -19.719 -2.879 1 94.62 148 ALA B C 1
ATOM 4240 O O . ALA B 1 148 ? 12.383 -19.109 -2.92 1 94.62 148 ALA B O 1
ATOM 4241 N N . ASP B 1 149 ? 13.852 -20.328 -1.795 1 86.38 149 ASP B N 1
ATOM 4242 C CA . ASP B 1 149 ? 13.117 -20.281 -0.531 1 86.38 149 ASP B CA 1
ATOM 4243 C C . ASP B 1 149 ? 13.461 -19.031 0.267 1 86.38 149 ASP B C 1
ATOM 4245 O O . ASP B 1 149 ? 14.484 -18.984 0.958 1 86.38 149 ASP B O 1
ATOM 4249 N N . LEU B 1 150 ? 12.609 -18.094 0.297 1 76.25 150 LEU B N 1
ATOM 4250 C CA . LEU B 1 150 ? 12.914 -16.828 0.94 1 76.25 150 LEU B CA 1
ATOM 4251 C C . LEU B 1 150 ? 12.703 -16.906 2.447 1 76.25 150 LEU B C 1
ATOM 4253 O O . LEU B 1 150 ? 13.242 -16.094 3.203 1 76.25 150 LEU B O 1
ATOM 4257 N N . SER B 1 151 ? 12.008 -17.891 2.838 1 72.31 151 SER B N 1
ATOM 4258 C CA . SER B 1 151 ? 11.555 -17.938 4.223 1 72.31 151 SER B CA 1
ATOM 4259 C C . SER B 1 151 ? 12.578 -18.625 5.117 1 72.31 151 SER B C 1
ATOM 4261 O O . SER B 1 151 ? 12.602 -18.406 6.332 1 72.31 151 SER B O 1
ATOM 4263 N N . ASN B 1 152 ? 13.391 -19.469 4.543 1 69.75 152 ASN B N 1
ATOM 4264 C CA . ASN B 1 152 ? 14.328 -20.203 5.375 1 69.75 152 ASN B CA 1
ATOM 4265 C C . ASN B 1 152 ? 15.75 -19.672 5.223 1 69.75 152 ASN B C 1
ATOM 4267 O O . ASN B 1 152 ? 16.547 -20.234 4.465 1 69.75 152 ASN B O 1
ATOM 4271 N N . ALA B 1 153 ? 16.141 -18.844 6.031 1 64.94 153 ALA B N 1
ATOM 4272 C CA . ALA B 1 153 ? 17.438 -18.172 5.953 1 64.94 153 ALA B CA 1
ATOM 4273 C C . ALA B 1 153 ? 18.562 -19.125 6.316 1 64.94 153 ALA B C 1
ATOM 4275 O O . ALA B 1 153 ? 19.703 -18.938 5.895 1 64.94 153 ALA B O 1
ATOM 4276 N N . GLN B 1 154 ? 18.25 -20.203 6.98 1 71.31 154 GLN B N 1
ATOM 4277 C CA . GLN B 1 154 ? 19.266 -21.125 7.465 1 71.31 154 GLN B CA 1
ATOM 4278 C C . GLN B 1 154 ? 19.75 -22.031 6.352 1 71.31 154 GLN B C 1
ATOM 4280 O O . GLN B 1 154 ? 20.906 -22.5 6.371 1 71.31 154 GLN B O 1
ATOM 4285 N N . GLU B 1 155 ? 18.828 -22.219 5.453 1 79.94 155 GLU B N 1
ATOM 4286 C CA . GLU B 1 155 ? 19.234 -23.031 4.312 1 79.94 155 GLU B CA 1
ATOM 4287 C C . GLU B 1 155 ? 19.797 -22.156 3.189 1 79.94 155 GLU B C 1
ATOM 4289 O O . GLU B 1 155 ? 19.109 -21.906 2.197 1 79.94 155 GLU B O 1
ATOM 4294 N N . LEU B 1 156 ? 21.047 -21.859 3.262 1 79.69 156 LEU B N 1
ATOM 4295 C CA . LEU B 1 156 ? 21.688 -20.859 2.418 1 79.69 156 LEU B CA 1
ATOM 4296 C C . LEU B 1 156 ? 21.562 -21.219 0.943 1 79.69 156 LEU B C 1
ATOM 4298 O O . LEU B 1 156 ? 21.25 -20.359 0.111 1 79.69 156 LEU B O 1
ATOM 4302 N N . LEU B 1 157 ? 21.672 -22.5 0.707 1 84.88 157 LEU B N 1
ATOM 4303 C CA . LEU B 1 157 ? 21.703 -22.922 -0.691 1 84.88 157 LEU B CA 1
ATOM 4304 C C . LEU B 1 157 ? 20.297 -22.859 -1.301 1 84.88 157 LEU B C 1
ATOM 4306 O O . LEU B 1 157 ? 20.156 -22.625 -2.506 1 84.88 157 LEU B O 1
ATOM 4310 N N . LEU B 1 158 ? 19.344 -22.953 -0.439 1 89.88 158 LEU B N 1
ATOM 4311 C CA . LEU B 1 158 ? 17.969 -22.938 -0.938 1 89.88 158 LEU B CA 1
ATOM 4312 C C . LEU B 1 158 ? 17.469 -21.516 -1.078 1 89.88 158 LEU B C 1
ATOM 4314 O O . LEU B 1 158 ? 16.469 -21.266 -1.754 1 89.88 158 LEU B O 1
ATOM 4318 N N . ASN B 1 159 ? 18.078 -20.625 -0.543 1 93.69 159 ASN B N 1
ATOM 4319 C CA . ASN B 1 159 ? 17.734 -19.219 -0.636 1 93.69 159 ASN B CA 1
ATOM 4320 C C . ASN B 1 159 ? 18.719 -18.453 -1.526 1 93.69 159 ASN B C 1
ATOM 4322 O O . ASN B 1 159 ? 19.172 -17.375 -1.171 1 93.69 159 ASN B O 1
ATOM 4326 N N . SER B 1 160 ? 19 -19.031 -2.666 1 95.69 160 SER B N 1
ATOM 4327 C CA . SER B 1 160 ? 20.031 -18.453 -3.525 1 95.69 160 SER B CA 1
ATOM 4328 C C . SER B 1 160 ? 19.781 -18.781 -4.992 1 95.69 160 SER B C 1
ATOM 4330 O O . SER B 1 160 ? 18.906 -19.594 -5.305 1 95.69 160 SER B O 1
ATOM 4332 N N . VAL B 1 161 ? 20.516 -18.109 -5.816 1 96.88 161 VAL B N 1
ATOM 4333 C CA . VAL B 1 161 ? 20.547 -18.391 -7.25 1 96.88 161 VAL B CA 1
ATOM 4334 C C . VAL B 1 161 ? 21.969 -18.781 -7.672 1 96.88 161 VAL B C 1
ATOM 4336 O O . VAL B 1 161 ? 22.922 -18.094 -7.348 1 96.88 161 VAL B O 1
ATOM 4339 N N . ASN B 1 162 ? 22.062 -19.844 -8.344 1 96.88 162 ASN B N 1
ATOM 4340 C CA . ASN B 1 162 ? 23.344 -20.312 -8.859 1 96.88 162 ASN B CA 1
ATOM 4341 C C . ASN B 1 162 ? 23.578 -19.828 -10.289 1 96.88 162 ASN B C 1
ATOM 4343 O O . ASN B 1 162 ? 22.656 -19.875 -11.117 1 96.88 162 ASN B O 1
ATOM 4347 N N . LEU B 1 163 ? 24.734 -19.328 -10.539 1 96.5 163 LEU B N 1
ATOM 4348 C CA . LEU B 1 163 ? 25.203 -18.938 -11.867 1 96.5 163 LEU B CA 1
ATOM 4349 C C . LEU B 1 163 ? 26.391 -19.781 -12.289 1 96.5 163 LEU B C 1
ATOM 4351 O O . LEU B 1 163 ? 27.453 -19.719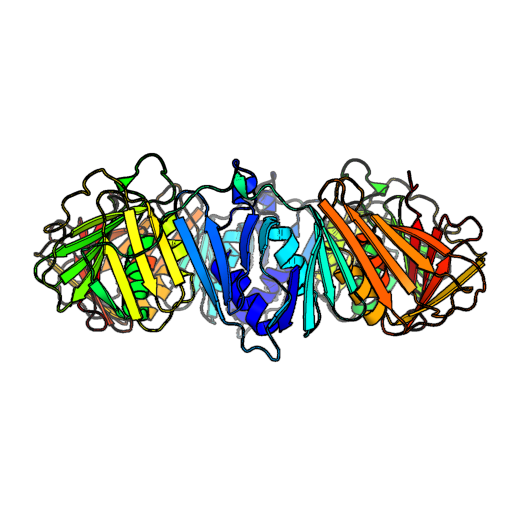 -11.656 1 96.5 163 LEU B O 1
ATOM 4355 N N . SER B 1 164 ? 26.234 -20.484 -13.367 1 95.19 164 SER B N 1
ATOM 4356 C CA . SER B 1 164 ? 27.328 -21.312 -13.852 1 95.19 164 SER B CA 1
ATOM 4357 C C . SER B 1 164 ? 27.562 -21.109 -15.344 1 95.19 164 SER B C 1
ATOM 4359 O O . SER B 1 164 ? 26.609 -21.141 -16.141 1 95.19 164 SER B O 1
ATOM 4361 N N . LEU B 1 165 ? 28.781 -20.859 -15.703 1 95.62 165 LEU B N 1
ATOM 4362 C CA . LEU B 1 165 ? 29.172 -20.734 -17.109 1 95.62 165 LEU B CA 1
ATOM 4363 C C . LEU B 1 165 ? 30.031 -21.906 -17.531 1 95.62 165 LEU B C 1
ATOM 4365 O O . LEU B 1 165 ? 31.125 -22.125 -16.984 1 95.62 165 LEU B O 1
ATOM 4369 N N . LYS B 1 166 ? 29.516 -22.625 -18.438 1 92.88 166 LYS B N 1
ATOM 4370 C CA . LYS B 1 166 ? 30.219 -23.766 -19.016 1 92.88 166 LYS B CA 1
ATOM 4371 C C . LYS B 1 166 ? 29.859 -23.938 -20.5 1 92.88 166 LYS B C 1
ATOM 4373 O O . LYS B 1 166 ? 28.688 -23.828 -20.875 1 92.88 166 LYS B O 1
ATOM 4378 N N . ASN B 1 167 ? 30.828 -24.188 -21.344 1 93.12 167 ASN B N 1
ATOM 4379 C CA . ASN B 1 167 ? 30.609 -24.438 -22.766 1 93.12 167 ASN B CA 1
ATOM 4380 C C . ASN B 1 167 ? 29.812 -23.312 -23.422 1 93.12 167 ASN B C 1
ATOM 4382 O O . ASN B 1 167 ? 28.859 -23.562 -24.156 1 93.12 167 ASN B O 1
ATOM 4386 N N . ASN B 1 168 ? 30.078 -22.125 -23.047 1 94.75 168 ASN B N 1
ATOM 4387 C CA . ASN B 1 168 ? 29.531 -20.906 -23.625 1 94.75 168 ASN B CA 1
ATOM 4388 C C . ASN B 1 168 ? 28.047 -20.75 -23.281 1 94.75 168 ASN B C 1
ATOM 4390 O O . ASN B 1 168 ? 27.312 -20.062 -24 1 94.75 168 ASN B O 1
ATOM 4394 N N . ILE B 1 169 ? 27.672 -21.438 -22.234 1 95.56 169 ILE B N 1
ATOM 4395 C CA . ILE B 1 169 ? 26.297 -21.312 -21.781 1 95.56 169 ILE B CA 1
ATOM 4396 C C . ILE B 1 169 ? 26.266 -20.891 -20.312 1 95.56 169 ILE B C 1
ATOM 4398 O O . ILE B 1 169 ? 26.781 -21.594 -19.453 1 95.56 169 ILE B O 1
ATOM 4402 N N . LEU B 1 170 ? 25.703 -19.75 -20.078 1 96.75 170 LEU B N 1
ATOM 4403 C CA . LEU B 1 170 ? 25.453 -19.328 -18.719 1 96.75 170 LEU B CA 1
ATOM 4404 C C . LEU B 1 170 ? 24.109 -19.875 -18.219 1 96.75 170 LEU B C 1
ATOM 4406 O O . LEU B 1 170 ? 23.062 -19.578 -18.797 1 96.75 170 LEU B O 1
ATOM 4410 N N . THR B 1 171 ? 24.188 -20.656 -17.156 1 96.56 171 THR B N 1
ATOM 4411 C CA . THR B 1 171 ? 22.984 -21.266 -16.609 1 96.56 171 THR B CA 1
ATOM 4412 C C . THR B 1 171 ? 22.656 -20.688 -15.234 1 96.56 171 THR B C 1
ATOM 4414 O O . THR B 1 171 ? 23.516 -20.672 -14.352 1 96.56 171 THR B O 1
ATOM 4417 N N . LEU B 1 172 ? 21.516 -20.141 -15.094 1 97.62 172 LEU B N 1
ATOM 4418 C CA . LEU B 1 172 ? 21.016 -19.703 -13.797 1 97.62 172 LEU B CA 1
ATOM 4419 C C . LEU B 1 172 ? 19.984 -20.672 -13.25 1 97.62 172 LEU B C 1
ATOM 4421 O O . LEU B 1 172 ? 19.078 -21.094 -13.969 1 97.62 172 LEU B O 1
ATOM 4425 N N . VAL B 1 173 ? 20.125 -20.984 -11.969 1 97.06 173 VAL B N 1
ATOM 4426 C CA . VAL B 1 173 ? 19.234 -21.969 -11.375 1 97.06 173 VAL B CA 1
ATOM 4427 C C . VAL B 1 173 ? 18.859 -21.547 -9.953 1 97.06 173 VAL B C 1
ATOM 4429 O O . VAL B 1 173 ? 19.719 -21.047 -9.211 1 97.06 173 VAL B O 1
ATOM 4432 N N . ALA B 1 174 ? 17.641 -21.75 -9.57 1 96.38 174 ALA B N 1
ATOM 4433 C CA . ALA B 1 174 ? 17.172 -21.609 -8.188 1 96.38 174 ALA B CA 1
ATOM 4434 C C . ALA B 1 174 ? 16.203 -22.734 -7.832 1 96.38 174 ALA B C 1
ATOM 4436 O O . ALA B 1 174 ? 15.477 -23.234 -8.695 1 96.38 174 ALA B O 1
ATOM 4437 N N . THR B 1 175 ? 16.203 -23.156 -6.559 1 94.5 175 THR B N 1
ATOM 4438 C CA . THR B 1 175 ? 15.336 -24.25 -6.133 1 94.5 175 THR B CA 1
ATOM 4439 C C . THR B 1 175 ? 15.016 -24.141 -4.645 1 94.5 175 THR B C 1
ATOM 4441 O O . THR B 1 175 ? 15.812 -23.594 -3.873 1 94.5 175 THR B O 1
ATOM 4444 N N . ASN B 1 176 ? 13.852 -24.531 -4.305 1 92.06 176 ASN B N 1
ATOM 4445 C CA . ASN B 1 176 ? 13.508 -24.734 -2.902 1 92.06 176 ASN B CA 1
ATOM 4446 C C . ASN B 1 176 ? 13.234 -26.203 -2.605 1 92.06 176 ASN B C 1
ATOM 4448 O O . ASN B 1 176 ? 12.516 -26.531 -1.658 1 92.06 176 ASN B O 1
ATOM 4452 N N . ARG B 1 177 ? 13.727 -27.078 -3.393 1 89.31 177 ARG B N 1
ATOM 4453 C CA . ARG B 1 177 ? 13.594 -28.531 -3.307 1 89.31 177 ARG B CA 1
ATOM 4454 C C . ARG B 1 177 ? 12.289 -29 -3.947 1 89.31 177 ARG B C 1
ATOM 4456 O O . ARG B 1 177 ? 12.273 -30 -4.676 1 89.31 177 ARG B O 1
ATOM 4463 N N . ALA B 1 178 ? 11.242 -28.281 -3.758 1 92.44 178 ALA B N 1
ATOM 4464 C CA . ALA B 1 178 ? 9.945 -28.672 -4.312 1 92.44 178 ALA B CA 1
ATOM 4465 C C . ALA B 1 178 ? 9.805 -28.203 -5.758 1 92.44 178 ALA B C 1
ATOM 4467 O O . ALA B 1 178 ? 8.938 -28.688 -6.488 1 92.44 178 ALA B O 1
ATOM 4468 N N . ARG B 1 179 ? 10.633 -27.297 -6.109 1 95.81 179 ARG B N 1
ATOM 4469 C CA . ARG B 1 179 ? 10.609 -26.781 -7.477 1 95.81 179 ARG B CA 1
ATOM 4470 C C . ARG B 1 179 ? 11.992 -26.312 -7.906 1 95.81 179 ARG B C 1
ATOM 4472 O O . ARG B 1 179 ? 12.875 -26.094 -7.066 1 95.81 179 ARG B O 1
ATOM 4479 N N . ILE B 1 180 ? 12.148 -26.266 -9.219 1 96.5 180 ILE B N 1
ATOM 4480 C CA . ILE B 1 180 ? 13.398 -25.781 -9.805 1 96.5 180 ILE B CA 1
ATOM 4481 C C . ILE B 1 180 ? 13.094 -24.891 -11 1 96.5 180 ILE B C 1
ATOM 4483 O O . ILE B 1 180 ? 12.227 -25.203 -11.812 1 96.5 180 ILE B O 1
ATOM 4487 N N . ALA B 1 181 ? 13.703 -23.781 -11.016 1 97.5 181 ALA B N 1
ATOM 4488 C CA . ALA B 1 181 ? 13.672 -22.891 -12.18 1 97.5 181 ALA B CA 1
ATOM 4489 C C . ALA B 1 181 ? 15.055 -22.75 -12.805 1 97.5 181 ALA B C 1
ATOM 4491 O O . ALA B 1 181 ? 16.047 -22.609 -12.094 1 97.5 181 ALA B O 1
ATOM 4492 N N . MET B 1 182 ? 15.102 -22.797 -14.141 1 97.38 182 MET B N 1
ATOM 4493 C CA . MET B 1 182 ? 16.375 -22.719 -14.852 1 97.38 182 MET B CA 1
ATOM 4494 C C . MET B 1 182 ? 16.25 -21.828 -16.078 1 97.38 182 MET B C 1
ATOM 4496 O O . MET B 1 182 ? 15.25 -21.906 -16.812 1 97.38 182 MET B O 1
ATOM 4500 N N . GLN B 1 183 ? 17.172 -21 -16.297 1 97.44 183 GLN B N 1
ATOM 4501 C CA . GLN B 1 183 ? 17.297 -20.141 -17.469 1 97.44 183 GLN B CA 1
ATOM 4502 C C . GLN B 1 183 ? 18.703 -20.188 -18.047 1 97.44 183 GLN B C 1
ATOM 4504 O O . GLN B 1 183 ? 19.688 -20.047 -17.312 1 97.44 183 GLN B O 1
ATOM 4509 N N . LYS B 1 184 ? 18.797 -20.422 -19.328 1 96.56 184 LYS B N 1
ATOM 4510 C CA . LYS B 1 184 ? 20.094 -20.438 -20 1 96.56 184 LYS B CA 1
ATOM 4511 C C . LYS B 1 184 ? 20.266 -19.219 -20.891 1 96.56 184 LYS B C 1
ATOM 4513 O O . LYS B 1 184 ? 19.297 -18.719 -21.469 1 96.56 184 LYS B O 1
ATOM 4518 N N . ILE B 1 185 ? 21.484 -18.781 -20.938 1 96.81 185 ILE B N 1
ATOM 4519 C CA . ILE B 1 185 ? 21.891 -17.703 -21.844 1 96.81 185 ILE B CA 1
ATOM 4520 C C . ILE B 1 185 ? 23.094 -18.156 -22.656 1 96.81 185 ILE B C 1
ATOM 4522 O O . ILE B 1 185 ? 24.125 -18.516 -22.094 1 96.81 185 ILE B O 1
ATOM 4526 N N . LYS B 1 186 ? 22.969 -18.094 -23.984 1 95.69 186 LYS B N 1
ATOM 4527 C CA . LYS B 1 186 ? 24.109 -18.375 -24.844 1 95.69 186 LYS B CA 1
ATOM 4528 C C . LYS B 1 186 ? 25.094 -17.219 -24.844 1 95.69 186 LYS B C 1
ATOM 4530 O O . LYS B 1 186 ? 24.688 -16.047 -24.969 1 95.69 186 LYS B O 1
ATOM 4535 N N . THR B 1 187 ? 26.344 -17.594 -24.625 1 94.44 187 THR B N 1
ATOM 4536 C CA . THR B 1 187 ? 27.375 -16.578 -24.609 1 94.44 187 THR B CA 1
ATOM 4537 C C . THR B 1 187 ? 28.516 -16.938 -25.562 1 94.44 187 THR B C 1
ATOM 4539 O O . THR B 1 187 ? 28.531 -18.031 -26.125 1 94.44 187 THR B O 1
ATOM 4542 N N . GLU B 1 188 ? 29.406 -15.969 -25.922 1 87.94 188 GLU B N 1
ATOM 4543 C CA . GLU B 1 188 ? 30.547 -16.219 -26.781 1 87.94 188 GLU B CA 1
ATOM 4544 C C . GLU B 1 188 ? 31.828 -16.422 -25.969 1 87.94 188 GLU B C 1
ATOM 4546 O O . GLU B 1 188 ? 32.875 -16.75 -26.516 1 87.94 188 GLU B O 1
ATOM 4551 N N . ASP B 1 189 ? 31.641 -16.406 -24.781 1 81.94 189 ASP B N 1
ATOM 4552 C CA . ASP B 1 189 ? 32.812 -16.453 -23.906 1 81.94 189 ASP B CA 1
ATOM 4553 C C . ASP B 1 189 ? 33.094 -17.891 -23.453 1 81.94 189 ASP B C 1
ATOM 4555 O O . ASP B 1 189 ? 32.188 -18.625 -23.078 1 81.94 189 ASP B O 1
ATOM 4559 N N . SER B 1 190 ? 34.375 -18.25 -23.391 1 80.5 190 SER B N 1
ATOM 4560 C CA . SER B 1 190 ? 34.75 -19.625 -23.094 1 80.5 190 SER B CA 1
ATOM 4561 C C . SER B 1 190 ? 35.156 -19.781 -21.641 1 80.5 190 SER B C 1
ATOM 4563 O O . SER B 1 190 ? 35.438 -20.891 -21.188 1 80.5 190 SER B O 1
ATOM 4565 N N . GLN B 1 191 ? 35.125 -18.75 -20.922 1 88.19 191 GLN B N 1
ATOM 4566 C CA . GLN B 1 191 ? 35.469 -18.859 -19.516 1 88.19 191 GLN B CA 1
ATOM 4567 C C . GLN B 1 191 ? 34.469 -19.734 -18.75 1 88.19 191 GLN B C 1
ATOM 4569 O O . GLN B 1 191 ? 33.344 -19.953 -19.234 1 88.19 191 GLN B O 1
ATOM 4574 N N . GLU B 1 192 ? 35.031 -20.328 -17.594 1 92.69 192 GLU B N 1
ATOM 4575 C CA . GLU B 1 192 ? 34.156 -21.141 -16.75 1 92.69 192 GLU B CA 1
ATOM 4576 C C . GLU B 1 192 ? 34.125 -20.609 -15.32 1 92.69 192 GLU B C 1
ATOM 4578 O O . GLU B 1 192 ? 35.125 -20.188 -14.789 1 92.69 192 GLU B O 1
ATOM 4583 N N . PHE B 1 193 ? 33 -20.516 -14.805 1 93.12 193 PHE B N 1
ATOM 4584 C CA . PHE B 1 193 ? 32.844 -20.219 -13.391 1 93.12 193 PHE B CA 1
ATOM 4585 C C . PHE B 1 193 ? 31.547 -20.797 -12.844 1 93.12 193 PHE B C 1
ATOM 4587 O O . PHE B 1 193 ? 30.688 -21.25 -13.617 1 93.12 193 PHE B O 1
ATOM 4594 N N . ASN B 1 194 ? 31.438 -20.938 -11.508 1 94.19 194 ASN B N 1
ATOM 4595 C CA . ASN B 1 194 ? 30.281 -21.391 -10.758 1 94.19 194 ASN B CA 1
ATOM 4596 C C . ASN B 1 194 ? 30.156 -20.672 -9.422 1 94.19 194 ASN B C 1
ATOM 4598 O O . ASN B 1 194 ? 30.953 -20.875 -8.516 1 94.19 194 ASN B O 1
ATOM 4602 N N . LEU B 1 195 ? 29.156 -19.828 -9.367 1 95 195 LEU B N 1
ATOM 4603 C CA . LEU B 1 195 ? 29 -19.078 -8.125 1 95 195 LEU B CA 1
ATOM 4604 C C . LEU B 1 195 ? 27.531 -18.984 -7.715 1 95 195 LEU B C 1
ATOM 4606 O O . LEU B 1 195 ? 26.641 -19.203 -8.539 1 95 195 LEU B O 1
ATOM 4610 N N . THR B 1 196 ? 27.344 -18.719 -6.473 1 96.38 196 THR B N 1
ATOM 4611 C CA . THR B 1 196 ? 26 -18.672 -5.895 1 96.38 196 THR B CA 1
ATOM 4612 C C . THR B 1 196 ? 25.797 -17.344 -5.152 1 96.38 196 THR B C 1
ATOM 4614 O O . THR B 1 196 ? 26.656 -16.922 -4.375 1 96.38 196 THR B O 1
ATOM 4617 N N . ILE B 1 197 ? 24.656 -16.75 -5.473 1 96.31 197 ILE B N 1
ATOM 4618 C CA . ILE B 1 197 ? 24.344 -15.453 -4.883 1 96.31 197 ILE B CA 1
ATOM 4619 C C . ILE B 1 197 ? 23.047 -15.539 -4.102 1 96.31 197 ILE B C 1
ATOM 4621 O O . ILE B 1 197 ? 22.078 -16.156 -4.555 1 96.31 197 ILE B O 1
ATOM 4625 N N . ASN B 1 198 ? 23.016 -14.859 -3.02 1 95.19 198 ASN B N 1
ATOM 4626 C CA . ASN B 1 198 ? 21.812 -14.828 -2.193 1 95.19 198 ASN B CA 1
ATOM 4627 C C . ASN B 1 198 ? 20.625 -14.211 -2.941 1 95.19 198 ASN B C 1
ATOM 4629 O O . ASN B 1 198 ? 20.797 -13.227 -3.664 1 95.19 198 ASN B O 1
ATOM 4633 N N . SER B 1 199 ? 19.422 -14.711 -2.654 1 95.56 199 SER B N 1
ATOM 4634 C CA . SER B 1 199 ? 18.234 -14.289 -3.393 1 95.56 199 SER B CA 1
ATOM 4635 C C . SER B 1 199 ? 17.906 -12.82 -3.127 1 95.56 199 SER B C 1
ATOM 4637 O O . SER B 1 199 ? 17.422 -12.117 -4.012 1 95.56 199 SER B O 1
ATOM 4639 N N . LYS B 1 200 ? 18.094 -12.391 -1.963 1 94.25 200 LYS B N 1
ATOM 4640 C CA . LYS B 1 200 ? 17.859 -10.984 -1.645 1 94.25 200 LYS B CA 1
ATOM 4641 C C . LYS B 1 200 ? 18.734 -10.07 -2.496 1 94.25 200 LYS B C 1
ATOM 4643 O O . LYS B 1 200 ? 18.281 -9.039 -2.99 1 94.25 200 LYS B O 1
ATOM 4648 N N . VAL B 1 201 ? 19.938 -10.422 -2.625 1 96.56 201 VAL B N 1
ATOM 4649 C CA . VAL B 1 201 ? 20.891 -9.664 -3.434 1 96.56 201 VAL B CA 1
ATOM 4650 C C . VAL B 1 201 ? 20.438 -9.672 -4.895 1 96.56 201 VAL B C 1
ATOM 4652 O O . VAL B 1 201 ? 20.516 -8.648 -5.578 1 96.56 201 VAL B O 1
ATOM 4655 N N . VAL B 1 202 ? 19.984 -10.789 -5.289 1 97.69 202 VAL B N 1
ATOM 4656 C CA . VAL B 1 202 ? 19.516 -10.93 -6.664 1 97.69 202 VAL B CA 1
ATOM 4657 C C . VAL B 1 202 ? 18.359 -9.961 -6.914 1 97.69 202 VAL B C 1
ATOM 4659 O O . VAL B 1 202 ? 18.312 -9.305 -7.957 1 97.69 202 VAL B O 1
ATOM 4662 N N . LYS B 1 203 ? 17.5 -9.891 -6.027 1 97.25 203 LYS B N 1
ATOM 4663 C CA . LYS B 1 203 ? 16.359 -8.977 -6.168 1 97.25 203 LYS B CA 1
ATOM 4664 C C . LYS B 1 203 ? 16.828 -7.527 -6.246 1 97.25 203 LYS B C 1
ATOM 4666 O O . LYS B 1 203 ? 16.266 -6.73 -6.996 1 97.25 203 LYS B O 1
ATOM 4671 N N . GLU B 1 204 ? 17.781 -7.184 -5.504 1 97.44 204 GLU B N 1
ATOM 4672 C CA . GLU B 1 204 ? 18.375 -5.855 -5.59 1 97.44 204 GLU B CA 1
ATOM 4673 C C . GLU B 1 204 ? 18.953 -5.594 -6.977 1 97.44 204 GLU B C 1
ATOM 4675 O O . GLU B 1 204 ? 18.766 -4.52 -7.547 1 97.44 204 GLU B O 1
ATOM 4680 N N . LEU B 1 205 ? 19.656 -6.57 -7.441 1 98.25 205 LEU B N 1
ATOM 4681 C CA . LEU B 1 205 ? 20.266 -6.441 -8.758 1 98.25 205 LEU B CA 1
ATOM 4682 C C . LEU B 1 205 ? 19.203 -6.18 -9.828 1 98.25 205 LEU B C 1
ATOM 4684 O O . LEU B 1 205 ? 19.406 -5.336 -10.703 1 98.25 205 LEU B O 1
ATOM 4688 N N . ILE B 1 206 ? 18.156 -6.914 -9.727 1 98.06 206 ILE B N 1
ATOM 4689 C CA . ILE B 1 206 ? 17.078 -6.789 -10.695 1 98.06 206 ILE B CA 1
ATOM 4690 C C . ILE B 1 206 ? 16.5 -5.371 -10.648 1 98.06 206 ILE B C 1
ATOM 4692 O O . ILE B 1 206 ? 16.156 -4.805 -11.688 1 98.06 206 ILE B O 1
ATOM 4696 N N . SER B 1 207 ? 16.422 -4.738 -9.531 1 97.31 207 SER B N 1
ATOM 4697 C CA . SER B 1 207 ? 15.75 -3.463 -9.328 1 97.31 207 SER B CA 1
ATOM 4698 C C . SER B 1 207 ? 16.609 -2.297 -9.789 1 97.31 207 SER B C 1
ATOM 4700 O O . SER B 1 207 ? 16.109 -1.197 -10.031 1 97.31 207 SER B O 1
ATOM 4702 N N . LEU B 1 208 ? 17.906 -2.459 -9.914 1 98.12 208 LEU B N 1
ATOM 4703 C CA . LEU B 1 208 ? 18.828 -1.382 -10.234 1 98.12 208 LEU B CA 1
ATOM 4704 C C . LEU B 1 208 ? 18.703 -0.978 -11.695 1 98.12 208 LEU B C 1
ATOM 4706 O O . LEU B 1 208 ? 18.531 -1.832 -12.57 1 98.12 208 LEU B O 1
ATOM 4710 N N . SER B 1 209 ? 18.797 0.287 -11.953 1 97.94 209 SER B N 1
ATOM 4711 C CA . SER B 1 209 ? 18.922 0.774 -13.32 1 97.94 209 SER B CA 1
ATOM 4712 C C . SER B 1 209 ? 20.359 0.665 -13.828 1 97.94 209 SER B C 1
ATOM 4714 O O . SER B 1 209 ? 21.281 1.168 -13.188 1 97.94 209 SER B O 1
ATOM 4716 N N . MET B 1 210 ? 20.484 0.039 -14.938 1 98 210 MET B N 1
ATOM 4717 C CA . MET B 1 210 ? 21.797 -0.186 -15.531 1 98 210 MET B CA 1
ATOM 4718 C C . MET B 1 210 ? 21.812 0.236 -17 1 98 210 MET B C 1
ATOM 4720 O O . MET B 1 210 ? 20.766 0.54 -17.578 1 98 210 MET B O 1
ATOM 4724 N N . SER B 1 211 ? 23.031 0.312 -17.531 1 98.06 211 SER B N 1
ATOM 4725 C CA . SER B 1 211 ? 23.172 0.568 -18.953 1 98.06 211 SER B CA 1
ATOM 4726 C C . SER B 1 211 ? 22.734 -0.641 -19.781 1 98.06 211 SER B C 1
ATOM 4728 O O . SER B 1 211 ? 22.344 -1.67 -19.219 1 98.06 211 SER B O 1
ATOM 4730 N N . ASN B 1 212 ? 22.844 -0.559 -21.031 1 98 212 ASN B N 1
ATOM 4731 C CA . ASN B 1 212 ? 22.328 -1.575 -21.938 1 98 212 ASN B CA 1
ATOM 4732 C C . ASN B 1 212 ? 23.141 -2.867 -21.859 1 98 212 ASN B C 1
ATOM 4734 O O . ASN B 1 212 ? 22.625 -3.945 -22.172 1 98 212 ASN B O 1
ATOM 4738 N N . THR B 1 213 ? 24.422 -2.717 -21.484 1 98.06 213 THR B N 1
ATOM 4739 C CA . THR B 1 213 ? 25.297 -3.883 -21.359 1 98.06 213 THR B CA 1
ATOM 4740 C C . THR B 1 213 ? 25.969 -3.904 -20 1 98.06 213 THR B C 1
ATOM 4742 O O . THR B 1 213 ? 26.031 -2.883 -19.312 1 98.06 213 THR B O 1
ATOM 4745 N N . LEU B 1 214 ? 26.391 -5.098 -19.625 1 97.94 214 LEU B N 1
ATOM 4746 C CA . LEU B 1 214 ? 27.125 -5.223 -18.375 1 97.94 214 LEU B CA 1
ATOM 4747 C C . LEU B 1 214 ? 28.219 -6.277 -18.5 1 97.94 214 LEU B C 1
ATOM 4749 O O . LEU B 1 214 ? 28.203 -7.086 -19.438 1 97.94 214 LEU B O 1
ATOM 4753 N N . ILE B 1 215 ? 29.172 -6.141 -17.609 1 97.44 215 ILE B N 1
ATOM 4754 C CA . ILE B 1 215 ? 30.25 -7.109 -17.5 1 97.44 215 ILE B CA 1
ATOM 4755 C C . ILE B 1 215 ? 30.172 -7.832 -16.156 1 97.44 215 ILE B C 1
ATOM 4757 O O . ILE B 1 215 ? 30.156 -7.195 -15.109 1 97.44 215 ILE B O 1
ATOM 4761 N N . LEU B 1 216 ? 30.062 -9.133 -16.234 1 97.44 216 LEU B N 1
ATOM 4762 C CA . LEU B 1 216 ? 30.188 -9.969 -15.047 1 97.44 216 LEU B CA 1
ATOM 4763 C C . LEU B 1 216 ? 31.641 -10.391 -14.828 1 97.44 216 LEU B C 1
ATOM 4765 O O . LEU B 1 216 ? 32.281 -10.875 -15.758 1 97.44 216 LEU B O 1
ATOM 4769 N N . SER B 1 217 ? 32.062 -10.172 -13.641 1 97.12 217 SER B N 1
ATOM 4770 C CA . SER B 1 217 ? 33.438 -10.516 -13.305 1 97.12 217 SER B CA 1
ATOM 4771 C C . SER B 1 217 ? 33.5 -11.336 -12.016 1 97.12 217 SER B C 1
ATOM 4773 O O . SER B 1 217 ? 33.688 -10.773 -10.93 1 97.12 217 SER B O 1
ATOM 4775 N N . PRO B 1 218 ? 33.438 -12.703 -12.18 1 95.81 218 PRO B N 1
ATOM 4776 C CA . PRO B 1 218 ? 33.438 -13.562 -10.992 1 95.81 218 PRO B CA 1
ATOM 4777 C C . PRO B 1 218 ? 34.812 -13.633 -10.336 1 95.81 218 PRO B C 1
ATOM 4779 O O . PRO B 1 218 ? 35.844 -13.633 -11.023 1 95.81 218 PRO B O 1
ATOM 4782 N N . GLY B 1 219 ? 34.75 -13.547 -9.008 1 91.81 219 GLY B N 1
ATOM 4783 C CA . GLY B 1 219 ? 35.906 -13.812 -8.188 1 91.81 219 GLY B CA 1
ATOM 4784 C C . GLY B 1 219 ? 35.75 -15.016 -7.273 1 91.81 219 GLY B C 1
ATOM 4785 O O . GLY B 1 219 ? 34.75 -15.758 -7.398 1 91.81 219 GLY B O 1
ATOM 4786 N N . THR B 1 220 ? 36.75 -15.258 -6.422 1 88.25 220 THR B N 1
ATOM 4787 C CA . THR B 1 220 ? 36.688 -16.406 -5.516 1 88.25 220 THR B CA 1
ATOM 4788 C C . THR B 1 220 ? 35.594 -16.234 -4.484 1 88.25 220 THR B C 1
ATOM 4790 O O . THR B 1 220 ? 34.844 -17.172 -4.203 1 88.25 220 THR B O 1
ATOM 4793 N N . PHE B 1 221 ? 35.469 -15.031 -4.004 1 91.06 221 PHE B N 1
ATOM 4794 C CA . PHE B 1 221 ? 34.531 -14.82 -2.912 1 91.06 221 PHE B CA 1
ATOM 4795 C C . PHE B 1 221 ? 33.562 -13.703 -3.242 1 91.06 221 PHE B C 1
ATOM 4797 O O . PHE B 1 221 ? 32.812 -13.242 -2.373 1 91.06 221 PHE B O 1
ATOM 4804 N N . GLU B 1 222 ? 33.594 -13.273 -4.461 1 96.12 222 GLU B N 1
ATOM 4805 C CA . GLU B 1 222 ? 32.781 -12.117 -4.824 1 96.12 222 GLU B CA 1
ATOM 4806 C C . GLU B 1 222 ? 32.406 -12.141 -6.305 1 96.12 222 GLU B C 1
ATOM 4808 O O . GLU B 1 222 ? 33 -12.875 -7.09 1 96.12 222 GLU B O 1
ATOM 4813 N N . LEU B 1 223 ? 31.406 -11.453 -6.598 1 97.38 223 LEU B N 1
ATOM 4814 C CA . LEU B 1 223 ? 31.047 -11.148 -7.98 1 97.38 223 LEU B CA 1
ATOM 4815 C C . LEU B 1 223 ? 31.047 -9.641 -8.219 1 97.38 223 LEU B C 1
ATOM 4817 O O . LEU B 1 223 ? 30.438 -8.891 -7.453 1 97.38 223 LEU B O 1
ATOM 4821 N N . LYS B 1 224 ? 31.75 -9.25 -9.211 1 98.19 224 LYS B N 1
ATOM 4822 C CA . LYS B 1 224 ? 31.766 -7.848 -9.617 1 98.19 224 LYS B CA 1
ATOM 4823 C C . LYS B 1 224 ? 31 -7.641 -10.914 1 98.19 224 LYS B C 1
ATOM 4825 O O . LYS B 1 224 ? 31.047 -8.469 -11.82 1 98.19 224 LYS B O 1
ATOM 4830 N N . ILE B 1 225 ? 30.281 -6.59 -10.961 1 98.5 225 ILE B N 1
ATOM 4831 C CA . ILE B 1 225 ? 29.5 -6.227 -12.141 1 98.5 225 ILE B CA 1
ATOM 4832 C C . ILE B 1 225 ? 29.781 -4.773 -12.516 1 98.5 225 ILE B C 1
ATOM 4834 O O . ILE B 1 225 ? 29.812 -3.896 -11.648 1 98.5 225 ILE B O 1
ATOM 4838 N N . LYS B 1 226 ? 29.984 -4.539 -13.734 1 98.5 226 LYS B N 1
ATOM 4839 C CA . LYS B 1 226 ? 30.172 -3.18 -14.234 1 98.5 226 LYS B CA 1
ATOM 4840 C C . LYS B 1 226 ? 29.203 -2.877 -15.375 1 98.5 226 LYS B C 1
ATOM 4842 O O . LYS B 1 226 ? 29.078 -3.668 -16.312 1 98.5 226 LYS B O 1
ATOM 4847 N N . SER B 1 227 ? 28.531 -1.835 -15.352 1 98.25 227 SER B N 1
ATOM 4848 C CA . SER B 1 227 ? 27.625 -1.342 -16.375 1 98.25 227 SER B CA 1
ATOM 4849 C C . SER B 1 227 ? 27.688 0.176 -16.5 1 98.25 227 SER B C 1
ATOM 4851 O O . SER B 1 227 ? 27.078 0.898 -15.719 1 98.25 227 SER B O 1
ATOM 4853 N N . GLY B 1 228 ? 28.312 0.648 -17.547 1 97.12 228 GLY B N 1
ATOM 4854 C CA . GLY B 1 228 ? 28.562 2.078 -17.625 1 97.12 228 GLY B CA 1
ATOM 4855 C C . GLY B 1 228 ? 29.359 2.605 -16.438 1 97.12 228 GLY B C 1
ATOM 4856 O O . GLY B 1 228 ? 30.438 2.1 -16.141 1 97.12 228 GLY B O 1
ATOM 4857 N N . ASN B 1 229 ? 28.781 3.564 -15.711 1 96.69 229 ASN B N 1
ATOM 4858 C CA . ASN B 1 229 ? 29.453 4.18 -14.57 1 96.69 229 ASN B CA 1
ATOM 4859 C C . ASN B 1 229 ? 29.094 3.471 -13.266 1 96.69 229 ASN B C 1
ATOM 4861 O O . ASN B 1 229 ? 29.578 3.854 -12.195 1 96.69 229 ASN B O 1
ATOM 4865 N N . LEU B 1 230 ? 28.359 2.451 -13.383 1 98.19 230 LEU B N 1
ATOM 4866 C CA . LEU B 1 230 ? 27.906 1.705 -12.219 1 98.19 230 LEU B CA 1
ATOM 4867 C C . LEU B 1 230 ? 28.781 0.482 -11.977 1 98.19 230 LEU B C 1
ATOM 4869 O O . LEU B 1 230 ? 29.047 -0.285 -12.898 1 98.19 230 LEU B O 1
ATOM 4873 N N . GLU B 1 231 ? 29.25 0.381 -10.797 1 98.62 231 GLU B N 1
ATOM 4874 C CA . GLU B 1 231 ? 29.984 -0.799 -10.359 1 98.62 231 GLU B CA 1
ATOM 4875 C C . GLU B 1 231 ? 29.328 -1.442 -9.141 1 98.62 231 GLU B C 1
ATOM 4877 O O . GLU B 1 231 ? 28.938 -0.748 -8.203 1 98.62 231 GLU B O 1
ATOM 4882 N N . ILE B 1 232 ? 29.25 -2.756 -9.188 1 98.69 232 ILE B N 1
ATOM 4883 C CA . ILE B 1 232 ? 28.594 -3.498 -8.109 1 98.69 232 ILE B CA 1
ATOM 4884 C C . ILE B 1 232 ? 29.5 -4.621 -7.629 1 98.69 232 ILE B C 1
ATOM 4886 O O . ILE B 1 232 ? 30.172 -5.273 -8.438 1 98.69 232 ILE B O 1
ATOM 4890 N N . LYS B 1 233 ? 29.578 -4.781 -6.387 1 98.31 233 LYS B N 1
ATOM 4891 C CA . LYS B 1 233 ? 30.266 -5.898 -5.754 1 98.31 233 LYS B CA 1
ATOM 4892 C C . LYS B 1 233 ? 29.328 -6.676 -4.832 1 98.31 233 LYS B C 1
ATOM 4894 O O . LYS B 1 233 ? 28.672 -6.086 -3.973 1 98.31 233 LYS B O 1
ATOM 4899 N N . THR B 1 234 ? 29.219 -7.957 -5.004 1 97.75 234 THR B N 1
ATOM 4900 C CA . THR B 1 234 ? 28.359 -8.766 -4.148 1 97.75 234 THR B CA 1
ATOM 4901 C C . THR B 1 234 ? 29.141 -9.93 -3.543 1 97.75 234 THR B C 1
ATOM 4903 O O . THR B 1 234 ? 30.109 -10.406 -4.137 1 97.75 234 THR B O 1
ATOM 4906 N N . LYS B 1 235 ? 28.703 -10.336 -2.426 1 96.19 235 LYS B N 1
ATOM 4907 C CA . LYS B 1 235 ? 29.234 -11.555 -1.829 1 96.19 235 LYS B CA 1
ATOM 4908 C C . LYS B 1 235 ? 28.688 -12.797 -2.523 1 96.19 235 LYS B C 1
ATOM 4910 O O . LYS B 1 235 ? 27.594 -12.766 -3.094 1 96.19 235 LYS B O 1
ATOM 4915 N N . VAL B 1 236 ? 29.5 -13.844 -2.502 1 95.88 236 VAL B N 1
ATOM 4916 C CA . VAL B 1 236 ? 29.047 -15.125 -3.043 1 95.88 236 VAL B CA 1
ATOM 4917 C C . VAL B 1 236 ? 29.062 -16.188 -1.942 1 95.88 236 VAL B C 1
ATOM 4919 O O . VAL B 1 236 ? 29.844 -16.094 -0.998 1 95.88 236 VAL B O 1
ATOM 4922 N N . ILE B 1 237 ? 28.203 -17.078 -2.053 1 92.69 237 ILE B N 1
ATOM 4923 C CA . ILE B 1 237 ? 28.156 -18.203 -1.118 1 92.69 237 ILE B CA 1
ATOM 4924 C C . ILE B 1 237 ? 29.219 -19.234 -1.49 1 92.69 237 ILE B C 1
ATOM 4926 O O . ILE B 1 237 ? 29.266 -19.688 -2.633 1 92.69 237 ILE B O 1
ATOM 4930 N N . GLU B 1 238 ? 29.969 -19.641 -0.554 1 88.81 238 GLU B N 1
ATOM 4931 C CA . GLU B 1 238 ? 31.141 -20.469 -0.823 1 88.81 238 GLU B CA 1
ATOM 4932 C C . GLU B 1 238 ? 30.781 -21.938 -0.884 1 88.81 238 GLU B C 1
ATOM 4934 O O . GLU B 1 238 ? 31.516 -22.75 -1.444 1 88.81 238 GLU B O 1
ATOM 4939 N N . ILE B 1 239 ? 29.672 -22.266 -0.461 1 87.25 239 ILE B N 1
ATOM 4940 C CA . ILE B 1 239 ? 29.234 -23.656 -0.464 1 87.25 239 ILE B CA 1
ATOM 4941 C C . ILE B 1 239 ? 28.812 -24.047 -1.875 1 87.25 239 ILE B C 1
ATOM 4943 O O . ILE B 1 239 ? 28.047 -23.344 -2.525 1 87.25 239 ILE B O 1
ATOM 4947 N N . PRO B 1 240 ? 29.375 -25.109 -2.301 1 87.88 240 PRO B N 1
ATOM 4948 C CA . PRO B 1 240 ? 28.984 -25.562 -3.641 1 87.88 240 PRO B CA 1
ATOM 4949 C C . PRO B 1 240 ? 27.484 -25.797 -3.766 1 87.88 240 PRO B C 1
ATOM 4951 O O . PRO B 1 240 ? 26.859 -26.344 -2.848 1 87.88 240 PRO B O 1
ATOM 4954 N N . TYR B 1 241 ? 27.031 -25.391 -4.844 1 89.69 241 TYR B N 1
ATOM 4955 C CA . TYR B 1 241 ? 25.609 -25.578 -5.121 1 89.69 241 TYR B CA 1
ATOM 4956 C C . TYR B 1 241 ? 25.312 -27.031 -5.496 1 89.69 241 TYR B C 1
ATOM 4958 O O . TYR B 1 241 ? 26.203 -27.75 -5.961 1 89.69 241 TYR B O 1
ATOM 4966 N N . MET B 1 242 ? 24.156 -27.438 -5.297 1 84.75 242 MET B N 1
ATOM 4967 C CA . MET B 1 242 ? 23.766 -28.797 -5.66 1 84.75 242 MET B CA 1
ATOM 4968 C C . MET B 1 242 ? 23.891 -29.016 -7.168 1 84.75 242 MET B C 1
ATOM 4970 O O . MET B 1 242 ? 23.812 -28.047 -7.941 1 84.75 242 MET B O 1
ATOM 4974 N N . ASN B 1 243 ? 24.062 -30.203 -7.508 1 82.5 243 ASN B N 1
ATOM 4975 C CA . ASN B 1 243 ? 24.141 -30.547 -8.93 1 82.5 243 ASN B CA 1
ATOM 4976 C C . ASN B 1 243 ? 22.766 -30.578 -9.57 1 82.5 243 ASN B C 1
ATOM 4978 O O . ASN B 1 243 ? 21.922 -31.406 -9.211 1 82.5 243 ASN B O 1
ATOM 4982 N N . VAL B 1 244 ? 22.578 -29.641 -10.508 1 77.25 244 VAL B N 1
ATOM 4983 C CA . VAL B 1 244 ? 21.25 -29.547 -11.109 1 77.25 244 VAL B CA 1
ATOM 4984 C C . VAL B 1 244 ? 21.312 -29.938 -12.578 1 77.25 244 VAL B C 1
ATOM 4986 O O . VAL B 1 244 ? 20.359 -29.719 -13.328 1 77.25 244 VAL B O 1
ATOM 4989 N N . GLU B 1 245 ? 22.375 -30.422 -13.203 1 72.94 245 GLU B N 1
ATOM 4990 C CA . GLU B 1 245 ? 22.547 -30.75 -14.617 1 72.94 245 GLU B CA 1
ATOM 4991 C C . GLU B 1 245 ? 21.516 -31.766 -15.078 1 72.94 245 GLU B C 1
ATOM 4993 O O . GLU B 1 245 ? 20.969 -31.656 -16.172 1 72.94 245 GLU B O 1
ATOM 4998 N N . ASN B 1 246 ? 21.172 -32.75 -14.195 1 81.25 246 ASN B N 1
ATOM 4999 C CA . ASN B 1 246 ? 20.266 -33.812 -14.609 1 81.25 246 ASN B CA 1
ATOM 5000 C C . ASN B 1 246 ? 19 -33.844 -13.75 1 81.25 246 ASN B C 1
ATOM 5002 O O . ASN B 1 246 ? 18.5 -34.906 -13.422 1 81.25 246 ASN B O 1
ATOM 5006 N N . VAL B 1 247 ? 18.594 -32.625 -13.562 1 87 247 VAL B N 1
ATOM 5007 C CA . VAL B 1 247 ? 17.469 -32.594 -12.633 1 87 247 VAL B CA 1
ATOM 5008 C C . VAL B 1 247 ? 16.156 -32.719 -13.398 1 87 247 VAL B C 1
ATOM 5010 O O . VAL B 1 247 ? 15.141 -33.156 -12.852 1 87 247 VAL B O 1
ATOM 5013 N N . PHE B 1 248 ? 16.188 -32.438 -14.602 1 93.31 248 PHE B N 1
ATOM 5014 C CA . PHE B 1 248 ? 14.961 -32.469 -15.398 1 93.31 248 PHE B CA 1
ATOM 5015 C C . PHE B 1 248 ? 14.75 -33.844 -16.016 1 93.31 248 PHE B C 1
ATOM 5017 O O . PHE B 1 248 ? 15.633 -34.375 -16.688 1 93.31 248 PHE B O 1
ATOM 5024 N N . PRO B 1 249 ? 13.609 -34.344 -15.82 1 93.75 249 PRO B N 1
ATOM 5025 C CA . PRO B 1 249 ? 13.289 -35.625 -16.453 1 93.75 249 PRO B CA 1
ATOM 5026 C C . PRO B 1 249 ? 13.164 -35.531 -17.969 1 93.75 249 PRO B C 1
ATOM 5028 O O . PRO B 1 249 ? 12.984 -34.438 -18.5 1 93.75 249 PRO B O 1
ATOM 5031 N N . ASN B 1 250 ? 13.305 -36.719 -18.609 1 90.88 250 ASN B N 1
ATOM 5032 C CA . ASN B 1 250 ? 13.234 -36.719 -20.062 1 90.88 250 ASN B CA 1
ATOM 5033 C C . ASN B 1 250 ? 12.164 -37.688 -20.578 1 90.88 250 ASN B C 1
ATOM 5035 O O . ASN B 1 250 ? 11.992 -37.844 -21.781 1 90.88 250 ASN B O 1
ATOM 5039 N N . LYS B 1 251 ? 11.492 -38.312 -19.656 1 94.38 251 LYS B N 1
ATOM 5040 C CA . LYS B 1 251 ? 10.398 -39.188 -20.016 1 94.38 251 LYS B CA 1
ATOM 5041 C C . LYS B 1 251 ? 9.07 -38.719 -19.438 1 94.38 251 LYS B C 1
ATOM 5043 O O . LYS B 1 251 ? 8.969 -38.469 -18.234 1 94.38 251 LYS B O 1
ATOM 5048 N N . PHE B 1 252 ? 8.164 -38.656 -20.344 1 95 252 PHE B N 1
ATOM 5049 C CA . PHE B 1 252 ? 6.859 -38.125 -19.953 1 95 252 PHE B CA 1
ATOM 5050 C C . PHE B 1 252 ? 5.738 -39 -20.531 1 95 252 PHE B C 1
ATOM 5052 O O . PHE B 1 252 ? 5.863 -39.531 -21.641 1 95 252 PHE B O 1
ATOM 5059 N N . ASN B 1 253 ? 4.695 -39.125 -19.797 1 92.94 253 ASN B N 1
ATOM 5060 C CA . ASN B 1 253 ? 3.568 -39.906 -20.312 1 92.94 253 ASN B CA 1
ATOM 5061 C C . ASN B 1 253 ? 2.34 -39.031 -20.531 1 92.94 253 ASN B C 1
ATOM 5063 O O . ASN B 1 253 ? 1.327 -39.5 -21.062 1 92.94 253 ASN B O 1
ATOM 5067 N N . PHE B 1 254 ? 2.389 -37.812 -20.078 1 95.56 254 PHE B N 1
ATOM 5068 C CA . PHE B 1 254 ? 1.275 -36.875 -20.266 1 95.56 254 PHE B CA 1
ATOM 5069 C C . PHE B 1 254 ? 1.775 -35.531 -20.719 1 95.56 254 PHE B C 1
ATOM 5071 O O . PHE B 1 254 ? 2.691 -34.969 -20.109 1 95.56 254 PHE B O 1
ATOM 5078 N N . VAL B 1 255 ? 1.18 -35 -21.828 1 96.31 255 VAL B N 1
ATOM 5079 C CA . VAL B 1 255 ? 1.559 -33.688 -22.359 1 96.31 255 VAL B CA 1
ATOM 5080 C C . VAL B 1 255 ? 0.306 -32.875 -22.656 1 96.31 255 VAL B C 1
ATOM 5082 O O . VAL B 1 255 ? -0.621 -33.344 -23.312 1 96.31 255 VAL B O 1
ATOM 5085 N N . ILE B 1 256 ? 0.281 -31.703 -22.188 1 96.38 256 ILE B N 1
ATOM 5086 C CA . ILE B 1 256 ? -0.828 -30.781 -22.453 1 96.38 256 ILE B CA 1
ATOM 5087 C C . ILE B 1 256 ? -0.29 -29.438 -22.922 1 96.38 256 ILE B C 1
ATOM 5089 O O . ILE B 1 256 ? 0.73 -28.969 -22.422 1 96.38 256 ILE B O 1
ATOM 5093 N N . HIS B 1 257 ? -0.908 -28.844 -23.922 1 97.75 257 HIS B N 1
ATOM 5094 C CA . HIS B 1 257 ? -0.631 -27.5 -24.406 1 97.75 257 HIS B CA 1
ATOM 5095 C C . HIS B 1 257 ? -1.774 -26.547 -24.078 1 97.75 257 HIS B C 1
ATOM 5097 O O . HIS B 1 257 ? -2.93 -26.812 -24.422 1 97.75 257 HIS B O 1
ATOM 5103 N N . ILE B 1 258 ? -1.451 -25.453 -23.453 1 98.06 258 ILE B N 1
ATOM 5104 C CA . ILE B 1 258 ? -2.48 -24.531 -23 1 98.06 258 ILE B CA 1
ATOM 5105 C C . ILE B 1 258 ? -1.919 -23.109 -23 1 98.06 258 ILE B C 1
ATOM 5107 O O . ILE B 1 258 ? -0.734 -22.906 -22.719 1 98.06 258 ILE B O 1
ATOM 5111 N N . ASP B 1 259 ? -2.734 -22.141 -23.312 1 98.25 259 ASP B N 1
ATOM 5112 C CA . ASP B 1 259 ? -2.314 -20.734 -23.266 1 98.25 259 ASP B CA 1
ATOM 5113 C C . ASP B 1 259 ? -2.057 -20.312 -21.812 1 98.25 259 ASP B C 1
ATOM 5115 O O . ASP B 1 259 ? -2.83 -20.641 -20.922 1 98.25 259 ASP B O 1
ATOM 5119 N N . LYS B 1 260 ? -1.003 -19.562 -21.609 1 97.31 260 LYS B N 1
ATOM 5120 C CA . LYS B 1 260 ? -0.614 -19.141 -20.266 1 97.31 260 LYS B CA 1
ATOM 5121 C C . LYS B 1 260 ? -1.737 -18.359 -19.594 1 97.31 260 LYS B C 1
ATOM 5123 O O . LYS B 1 260 ? -2.006 -18.547 -18.406 1 97.31 260 LYS B O 1
ATOM 5128 N N . LYS B 1 261 ? -2.381 -17.484 -20.297 1 97.81 261 LYS B N 1
ATOM 5129 C CA . LYS B 1 261 ? -3.441 -16.656 -19.719 1 97.81 261 LYS B CA 1
ATOM 5130 C C . LYS B 1 261 ? -4.617 -17.516 -19.266 1 97.81 261 LYS B C 1
ATOM 5132 O O . LYS B 1 261 ? -5.219 -17.25 -18.219 1 97.81 261 LYS B O 1
ATOM 5137 N N . GLU B 1 262 ? -4.945 -18.5 -20.094 1 97.81 262 GLU B N 1
ATOM 5138 C CA . GLU B 1 262 ? -6.016 -19.422 -19.75 1 97.81 262 GLU B CA 1
ATOM 5139 C C . GLU B 1 262 ? -5.703 -20.172 -18.453 1 97.81 262 GLU B C 1
ATOM 5141 O O . GLU B 1 262 ? -6.543 -20.25 -17.562 1 97.81 262 GLU B O 1
ATOM 5146 N N . LEU B 1 263 ? -4.531 -20.656 -18.406 1 98.38 263 LEU B N 1
ATOM 5147 C CA . LEU B 1 263 ? -4.141 -21.422 -17.234 1 98.38 263 LEU B CA 1
ATOM 5148 C C . LEU B 1 263 ? -4.074 -20.531 -16 1 98.38 263 LEU B C 1
ATOM 5150 O O . LEU B 1 263 ? -4.496 -20.922 -14.914 1 98.38 263 LEU B O 1
ATOM 5154 N N . LEU B 1 264 ? -3.523 -19.375 -16.125 1 98.12 264 LEU B N 1
ATOM 5155 C CA . LEU B 1 264 ? -3.459 -18.422 -15.016 1 98.12 264 LEU B CA 1
ATOM 5156 C C . LEU B 1 264 ? -4.855 -18.109 -14.484 1 98.12 264 LEU B C 1
ATOM 5158 O O . LEU B 1 264 ? -5.062 -18.047 -13.273 1 98.12 264 LEU B O 1
ATOM 5162 N N . SER B 1 265 ? -5.727 -17.891 -15.383 1 97.38 265 SER B N 1
ATOM 5163 C CA . SER B 1 265 ? -7.105 -17.609 -15 1 97.38 265 SER B CA 1
ATOM 5164 C C . SER B 1 265 ? -7.699 -18.766 -14.195 1 97.38 265 SER B C 1
ATOM 5166 O O . SER B 1 265 ? -8.359 -18.547 -13.18 1 97.38 265 SER B O 1
ATOM 5168 N N . LEU B 1 266 ? -7.469 -19.969 -14.641 1 98.12 266 LEU B N 1
ATOM 5169 C CA . LEU B 1 266 ? -7.969 -21.141 -13.938 1 98.12 266 LEU B CA 1
ATOM 5170 C C . LEU B 1 266 ? -7.387 -21.234 -12.531 1 98.12 266 LEU B C 1
ATOM 5172 O O . LEU B 1 266 ? -8.117 -21.5 -11.57 1 98.12 266 LEU B O 1
ATOM 5176 N N . ILE B 1 267 ? -6.117 -20.984 -12.469 1 98.12 267 ILE B N 1
ATOM 5177 C CA . ILE B 1 267 ? -5.434 -21.062 -11.18 1 98.12 267 ILE B CA 1
ATOM 5178 C C . ILE B 1 267 ? -6.008 -20 -10.234 1 98.12 267 ILE B C 1
ATOM 5180 O O . ILE B 1 267 ? -6.27 -20.297 -9.062 1 98.12 267 ILE B O 1
ATOM 5184 N N . ASP B 1 268 ? -6.188 -18.828 -10.688 1 96.56 268 ASP B N 1
ATOM 5185 C CA . ASP B 1 268 ? -6.727 -17.734 -9.883 1 96.56 268 ASP B CA 1
ATOM 5186 C C . ASP B 1 268 ? -8.133 -18.062 -9.375 1 96.56 268 ASP B C 1
ATOM 5188 O O . ASP B 1 268 ? -8.453 -17.797 -8.219 1 96.56 268 ASP B O 1
ATOM 5192 N N . LYS B 1 269 ? -8.93 -18.594 -10.242 1 97.62 269 LYS B N 1
ATOM 5193 C CA . LYS B 1 269 ? -10.32 -18.891 -9.922 1 97.62 269 LYS B CA 1
ATOM 5194 C C . LYS B 1 269 ? -10.422 -20.031 -8.914 1 97.62 269 LYS B C 1
ATOM 5196 O O . LYS B 1 269 ? -11.297 -20.031 -8.047 1 97.62 269 LYS B O 1
ATOM 5201 N N . VAL B 1 270 ? -9.555 -20.953 -9.062 1 97.56 270 VAL B N 1
ATOM 5202 C CA . VAL B 1 270 ? -9.672 -22.125 -8.203 1 97.56 270 VAL B CA 1
ATOM 5203 C C . VAL B 1 270 ? -9.055 -21.812 -6.832 1 97.56 270 VAL B C 1
ATOM 5205 O O . VAL B 1 270 ? -9.43 -22.438 -5.832 1 97.56 270 VAL B O 1
ATOM 5208 N N . SER B 1 271 ? -8.133 -20.875 -6.816 1 95.94 271 SER B N 1
ATOM 5209 C CA . SER B 1 271 ? -7.402 -20.531 -5.602 1 95.94 271 SER B CA 1
ATOM 5210 C C . SER B 1 271 ? -8.07 -19.375 -4.852 1 95.94 271 SER B C 1
ATOM 5212 O O . SER B 1 271 ? -7.527 -18.281 -4.785 1 95.94 271 SER B O 1
ATOM 5214 N N . ILE B 1 272 ? -9.086 -19.672 -4.105 1 94.5 272 ILE B N 1
ATOM 5215 C CA . ILE B 1 272 ? -9.891 -18.656 -3.432 1 94.5 272 ILE B CA 1
ATOM 5216 C C . ILE B 1 272 ? -9.266 -18.312 -2.08 1 94.5 272 ILE B C 1
ATOM 5218 O O . ILE B 1 272 ? -9.328 -17.172 -1.631 1 94.5 272 ILE B O 1
ATOM 5222 N N . VAL B 1 273 ? -8.766 -19.281 -1.473 1 92.56 273 VAL B N 1
ATOM 5223 C CA . VAL B 1 273 ? -8.219 -19.156 -0.127 1 92.56 273 VAL B CA 1
ATOM 5224 C C . VAL B 1 273 ? -6.707 -19.375 -0.161 1 92.56 273 VAL B C 1
ATOM 5226 O O . VAL B 1 273 ? -6.219 -20.266 -0.849 1 92.56 273 VAL B O 1
ATOM 5229 N N . ASN B 1 274 ? -6.094 -18.453 0.488 1 89.12 274 ASN B N 1
ATOM 5230 C CA . ASN B 1 274 ? -4.672 -18.719 0.691 1 89.12 274 ASN B CA 1
ATOM 5231 C C . ASN B 1 274 ? -4.441 -19.719 1.822 1 89.12 274 ASN B C 1
ATOM 5233 O O . ASN B 1 274 ? -4.359 -19.328 2.99 1 89.12 274 ASN B O 1
ATOM 5237 N N . ASP B 1 275 ? -4.289 -20.922 1.497 1 88.5 275 ASP B N 1
ATOM 5238 C CA . ASP B 1 275 ? -4.145 -22.016 2.451 1 88.5 275 ASP B CA 1
ATOM 5239 C C . ASP B 1 275 ? -2.684 -22.438 2.602 1 88.5 275 ASP B C 1
ATOM 5241 O O . ASP B 1 275 ? -2.293 -23.516 2.178 1 88.5 275 ASP B O 1
ATOM 5245 N N . GLU B 1 276 ? -2.002 -21.641 3.266 1 84 276 GLU B N 1
ATOM 5246 C CA . GLU B 1 276 ? -0.579 -21.906 3.43 1 84 276 GLU B CA 1
ATOM 5247 C C . GLU B 1 276 ? -0.355 -23.188 4.238 1 84 276 GLU B C 1
ATOM 5249 O O . GLU B 1 276 ? 0.607 -23.922 3.996 1 84 276 GLU B O 1
ATOM 5254 N N . LYS B 1 277 ? -1.283 -23.594 5.066 1 82.06 277 LYS B N 1
ATOM 5255 C CA . LYS B 1 277 ? -1.177 -24.766 5.922 1 82.06 277 LYS B CA 1
ATOM 5256 C C . LYS B 1 277 ? -1.189 -26.047 5.094 1 82.06 277 LYS B C 1
ATOM 5258 O O . LYS B 1 277 ? -0.433 -26.984 5.371 1 82.06 277 LYS B O 1
ATOM 5263 N N . ASN B 1 278 ? -1.943 -25.953 4.004 1 82.81 278 ASN B N 1
ATOM 5264 C CA . ASN B 1 278 ? -2.045 -27.141 3.17 1 82.81 278 ASN B CA 1
ATOM 5265 C C . ASN B 1 278 ? -1.289 -26.984 1.855 1 82.81 278 ASN B C 1
ATOM 5267 O O . ASN B 1 278 ? -1.621 -27.625 0.856 1 82.81 278 ASN B O 1
ATOM 5271 N N . GLY B 1 279 ? -0.444 -25.969 1.783 1 86.44 279 GLY B N 1
ATOM 5272 C CA . GLY B 1 279 ? 0.451 -25.781 0.653 1 86.44 279 GLY B CA 1
ATOM 5273 C C . GLY B 1 279 ? -0.251 -25.234 -0.578 1 86.44 279 GLY B C 1
ATOM 5274 O O . GLY B 1 279 ? 0.138 -25.547 -1.706 1 86.44 279 GLY B O 1
ATOM 5275 N N . ASN B 1 280 ? -1.338 -24.562 -0.287 1 93.06 280 ASN B N 1
ATOM 5276 C CA . ASN B 1 280 ? -2.096 -24.047 -1.424 1 93.06 280 ASN B CA 1
ATOM 5277 C C . ASN B 1 280 ? -2.316 -25.125 -2.482 1 93.06 280 ASN B C 1
ATOM 5279 O O . ASN B 1 280 ? -2.102 -24.875 -3.672 1 93.06 280 ASN B O 1
ATOM 5283 N N . LYS B 1 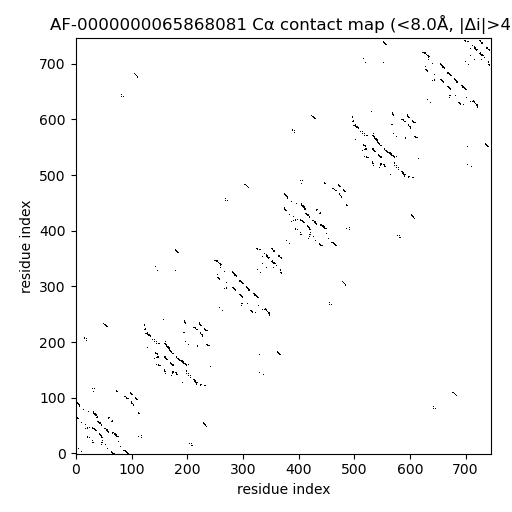281 ? -2.785 -26.281 -2.088 1 95.94 281 LYS B N 1
ATOM 5284 C CA . LYS B 1 281 ? -2.883 -27.5 -2.895 1 95.94 281 LYS B CA 1
ATOM 5285 C C . LYS B 1 281 ? -4.062 -27.422 -3.859 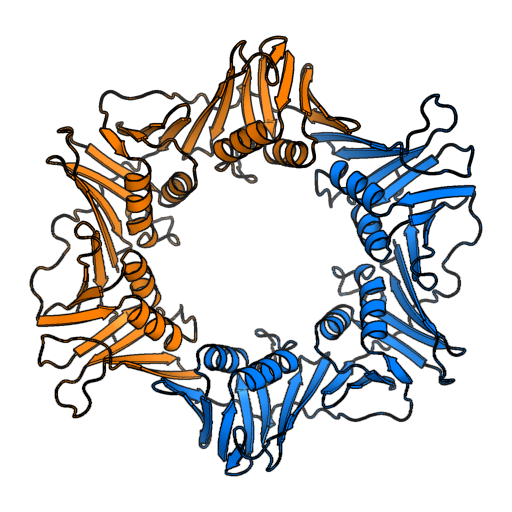1 95.94 281 LYS B C 1
ATOM 5287 O O . LYS B 1 281 ? -5.18 -27.094 -3.457 1 95.94 281 LYS B O 1
ATOM 5292 N N . ILE B 1 282 ? -3.76 -27.688 -5.156 1 97.38 282 ILE B N 1
ATOM 5293 C CA . ILE B 1 282 ? -4.828 -27.859 -6.137 1 97.38 282 ILE B CA 1
ATOM 5294 C C . ILE B 1 282 ? -4.652 -29.188 -6.867 1 97.38 282 ILE B C 1
ATOM 5296 O O . ILE B 1 282 ? -3.549 -29.734 -6.922 1 97.38 282 ILE B O 1
ATOM 5300 N N . LEU B 1 283 ? -5.75 -29.719 -7.359 1 97.56 283 LEU B N 1
ATOM 5301 C CA . LEU B 1 283 ? -5.766 -30.938 -8.148 1 97.56 283 LEU B CA 1
ATOM 5302 C C . LEU B 1 283 ? -6.059 -30.641 -9.617 1 97.56 283 LEU B C 1
ATOM 5304 O O . LEU B 1 283 ? -7.059 -29.984 -9.93 1 97.56 283 LEU B O 1
ATOM 5308 N N . ILE B 1 284 ? -5.121 -31.062 -10.445 1 97.75 284 ILE B N 1
ATOM 5309 C CA . ILE B 1 284 ? -5.332 -30.984 -11.891 1 97.75 284 ILE B CA 1
ATOM 5310 C C . ILE B 1 284 ? -5.793 -32.344 -12.406 1 97.75 284 ILE B C 1
ATOM 5312 O O . ILE B 1 284 ? -5.117 -33.375 -12.211 1 97.75 284 ILE B O 1
ATOM 5316 N N . GLU B 1 285 ? -6.91 -32.25 -13.133 1 96.81 285 GLU B N 1
ATOM 5317 C CA . GLU B 1 285 ? -7.473 -33.5 -13.617 1 96.81 285 GLU B CA 1
ATOM 5318 C C . GLU B 1 285 ? -7.863 -33.406 -15.086 1 96.81 285 GLU B C 1
ATOM 5320 O O . GLU B 1 285 ? -8.367 -32.375 -15.539 1 96.81 285 GLU B O 1
ATOM 5325 N N . TYR B 1 286 ? -7.609 -34.469 -15.766 1 95.94 286 TYR B N 1
ATOM 5326 C CA . TYR B 1 286 ? -8.047 -34.688 -17.141 1 95.94 286 TYR B CA 1
ATOM 5327 C C . TYR B 1 286 ? -8.445 -36.125 -17.375 1 95.94 286 TYR B C 1
ATOM 5329 O O . TYR B 1 286 ? -7.727 -37.062 -16.984 1 95.94 286 TYR B O 1
ATOM 5337 N N . ASN B 1 287 ? -9.617 -36.312 -17.875 1 94.25 287 ASN B N 1
ATOM 5338 C CA . ASN B 1 287 ? -10.148 -37.656 -18.172 1 94.25 287 ASN B CA 1
ATOM 5339 C C . ASN B 1 287 ? -10.539 -37.781 -19.641 1 94.25 287 ASN B C 1
ATOM 5341 O O . ASN B 1 287 ? -11.57 -37.219 -20.062 1 94.25 287 ASN B O 1
ATOM 5345 N N . PRO B 1 288 ? -9.805 -38.625 -20.406 1 90.69 288 PRO B N 1
ATOM 5346 C CA . PRO B 1 288 ? -10.078 -38.719 -21.844 1 90.69 288 PRO B CA 1
ATOM 5347 C C . PRO B 1 288 ? -11.344 -39.531 -22.141 1 90.69 288 PRO B C 1
ATOM 5349 O O . PRO B 1 288 ? -11.867 -39.5 -23.25 1 90.69 288 PRO B O 1
ATOM 5352 N N . SER B 1 289 ? -11.805 -40.219 -21.203 1 89.19 289 SER B N 1
ATOM 5353 C CA . SER B 1 289 ? -12.961 -41.094 -21.422 1 89.19 289 SER B CA 1
ATOM 5354 C C . SER B 1 289 ? -14.266 -40.312 -21.312 1 89.19 289 SER B C 1
ATOM 5356 O O . SER B 1 289 ? -15.328 -40.812 -21.719 1 89.19 289 SER B O 1
ATOM 5358 N N . LYS B 1 290 ? -14.117 -39.281 -20.766 1 87.31 290 LYS B N 1
ATOM 5359 C CA . LYS B 1 290 ? -15.328 -38.5 -20.609 1 87.31 290 LYS B CA 1
ATOM 5360 C C . LYS B 1 290 ? -15.758 -37.875 -21.953 1 87.31 290 LYS B C 1
ATOM 5362 O O . LYS B 1 290 ? -14.922 -37.625 -22.812 1 87.31 290 LYS B O 1
ATOM 5367 N N . LYS B 1 291 ? -16.984 -37.75 -22.062 1 84.5 291 LYS B N 1
ATOM 5368 C CA . LYS B 1 291 ? -17.531 -37.188 -23.281 1 84.5 291 LYS B CA 1
ATOM 5369 C C . LYS B 1 291 ? -17.016 -35.781 -23.531 1 84.5 291 LYS B C 1
ATOM 5371 O O . LYS B 1 291 ? -16.547 -35.469 -24.625 1 84.5 291 LYS B O 1
ATOM 5376 N N . GLU B 1 292 ? -17.125 -35 -22.422 1 79.38 292 GLU B N 1
ATOM 5377 C CA . GLU B 1 292 ? -16.562 -33.656 -22.5 1 79.38 292 GLU B CA 1
ATOM 5378 C C . GLU B 1 292 ? -15.133 -33.625 -21.969 1 79.38 292 GLU B C 1
ATOM 5380 O O . GLU B 1 292 ? -14.898 -33.875 -20.797 1 79.38 292 GLU B O 1
ATOM 5385 N N . LYS B 1 293 ? -14.219 -33.531 -22.984 1 87.94 293 LYS B N 1
ATOM 5386 C CA . LYS B 1 293 ? -12.812 -33.5 -22.609 1 87.94 293 LYS B CA 1
ATOM 5387 C C . LYS B 1 293 ? -12.445 -32.125 -22.062 1 87.94 293 LYS B C 1
ATOM 5389 O O . LYS B 1 293 ? -12.219 -31.172 -22.828 1 87.94 293 LYS B O 1
ATOM 5394 N N . LYS B 1 294 ? -12.594 -31.938 -20.734 1 93.19 294 LYS B N 1
ATOM 5395 C CA . LYS B 1 294 ? -12.266 -30.672 -20.078 1 93.19 294 LYS B CA 1
ATOM 5396 C C . LYS B 1 294 ? -11.086 -30.844 -19.125 1 93.19 294 LYS B C 1
ATOM 5398 O O . LYS B 1 294 ? -10.859 -31.938 -18.594 1 93.19 294 LYS B O 1
ATOM 5403 N N . LEU B 1 295 ? -10.375 -29.828 -19.047 1 96.75 295 LEU B N 1
ATOM 5404 C CA . LEU B 1 295 ? -9.375 -29.734 -18 1 96.75 295 LEU B CA 1
ATOM 5405 C C . LEU B 1 295 ? -10 -29.203 -16.703 1 96.75 295 LEU B C 1
ATOM 5407 O O . LEU B 1 295 ? -10.68 -28.172 -16.719 1 96.75 295 LEU B O 1
ATOM 5411 N N . LYS B 1 296 ? -9.812 -29.938 -15.688 1 97.56 296 LYS B N 1
ATOM 5412 C CA . LYS B 1 296 ? -10.422 -29.562 -14.422 1 97.56 296 LYS B CA 1
ATOM 5413 C C . LYS B 1 296 ? -9.367 -29.234 -13.375 1 97.56 296 LYS B C 1
ATOM 5415 O O . LYS B 1 296 ? -8.414 -29.984 -13.18 1 97.56 296 LYS B O 1
ATOM 5420 N N . LEU B 1 297 ? -9.477 -28.094 -12.766 1 98.31 297 LEU B N 1
ATOM 5421 C CA . LEU B 1 297 ? -8.734 -27.781 -11.547 1 98.31 297 LEU B CA 1
ATOM 5422 C C . LEU B 1 297 ? -9.664 -27.703 -10.344 1 98.31 297 LEU B C 1
ATOM 5424 O O . LEU B 1 297 ? -10.766 -27.156 -10.438 1 98.31 297 LEU B O 1
ATOM 5428 N N . SER B 1 298 ? -9.242 -28.219 -9.25 1 98.06 298 SER B N 1
ATOM 5429 C CA . SER B 1 298 ? -10.07 -28.172 -8.047 1 98.06 298 SER B CA 1
ATOM 5430 C C . SER B 1 298 ? -9.227 -27.953 -6.797 1 98.06 298 SER B C 1
ATOM 5432 O O . SER B 1 298 ? -8.023 -28.219 -6.797 1 98.06 298 SER B O 1
ATOM 5434 N N . SER B 1 299 ? -9.812 -27.406 -5.844 1 96.94 299 SER B N 1
ATOM 5435 C CA . SER B 1 299 ? -9.188 -27.172 -4.543 1 96.94 299 SER B CA 1
ATOM 5436 C C . SER B 1 299 ? -10.172 -27.422 -3.406 1 96.94 299 SER B C 1
ATOM 5438 O O . SER B 1 299 ? -11.359 -27.094 -3.518 1 96.94 299 SER B O 1
ATOM 5440 N N . TYR B 1 300 ? -9.648 -28 -2.352 1 95.25 300 TYR B N 1
ATOM 5441 C CA . TYR B 1 300 ? -10.445 -28.312 -1.171 1 95.25 300 TYR B CA 1
ATOM 5442 C C . TYR B 1 300 ? -9.898 -27.594 0.06 1 95.25 300 TYR B C 1
ATOM 5444 O O . TYR B 1 300 ? -8.695 -27.641 0.321 1 95.25 300 TYR B O 1
ATOM 5452 N N . TRP B 1 301 ? -10.789 -26.938 0.753 1 92.69 301 TRP B N 1
ATOM 5453 C CA . TRP B 1 301 ? -10.43 -26.266 1.994 1 92.69 301 TRP B CA 1
ATOM 5454 C C . TRP B 1 301 ? -11.188 -26.859 3.178 1 92.69 301 TRP B C 1
ATOM 5456 O O . TRP B 1 301 ? -12.398 -26.688 3.299 1 92.69 301 TRP B O 1
ATOM 5466 N N . PRO B 1 302 ? -10.477 -27.453 4.043 1 91.06 302 PRO B N 1
ATOM 5467 C CA . PRO B 1 302 ? -11.148 -28.109 5.168 1 91.06 302 PRO B CA 1
ATOM 5468 C C . PRO B 1 302 ? -12.062 -27.172 5.945 1 91.06 302 PRO B C 1
ATOM 5470 O O . PRO B 1 302 ? -11.68 -26.031 6.25 1 91.06 302 PRO B O 1
ATOM 5473 N N . ASP B 1 303 ? -13.281 -27.594 6.191 1 91.06 303 ASP B N 1
ATOM 5474 C CA . ASP B 1 303 ? -14.297 -26.938 7.012 1 91.06 303 ASP B CA 1
ATOM 5475 C C . ASP B 1 303 ? -14.836 -25.688 6.328 1 91.06 303 ASP B C 1
ATOM 5477 O O . ASP B 1 303 ? -15.656 -24.969 6.898 1 91.06 303 ASP B O 1
ATOM 5481 N N . LEU B 1 304 ? -14.289 -25.453 5.152 1 94.38 304 LEU B N 1
ATOM 5482 C CA . LEU B 1 304 ? -14.75 -24.266 4.453 1 94.38 304 LEU B CA 1
ATOM 5483 C C . LEU B 1 304 ? -15.523 -24.641 3.193 1 94.38 304 LEU B C 1
ATOM 5485 O O . LEU B 1 304 ? -16.625 -24.125 2.959 1 94.38 304 LEU B O 1
ATOM 5489 N N . GLY B 1 305 ? -14.875 -25.469 2.348 1 95.38 305 GLY B N 1
ATOM 5490 C CA . GLY B 1 305 ? -15.547 -25.828 1.104 1 95.38 305 GLY B CA 1
ATOM 5491 C C . GLY B 1 305 ? -14.586 -26.266 0.018 1 95.38 305 GLY B C 1
ATOM 5492 O O . GLY B 1 305 ? -13.523 -26.828 0.31 1 95.38 305 GLY B O 1
ATOM 5493 N N . PHE B 1 306 ? -15.078 -26.234 -1.226 1 95.44 306 PHE B N 1
ATOM 5494 C CA . PHE B 1 306 ? -14.195 -26.609 -2.33 1 95.44 306 PHE B CA 1
ATOM 5495 C C . PHE B 1 306 ? -14.555 -25.828 -3.59 1 95.44 306 PHE B C 1
ATOM 5497 O O . PHE B 1 306 ? -15.602 -25.172 -3.65 1 95.44 306 PHE B O 1
ATOM 5504 N N . SER B 1 307 ? -13.672 -25.828 -4.539 1 97.44 307 SER B N 1
ATOM 5505 C CA . SER B 1 307 ? -13.828 -25.156 -5.82 1 97.44 307 SER B CA 1
ATOM 5506 C C . SER B 1 307 ? -13.484 -26.094 -6.98 1 97.44 307 SER B C 1
ATOM 5508 O O . SER B 1 307 ? -12.633 -26.969 -6.848 1 97.44 307 SER B O 1
ATOM 5510 N N . GLU B 1 308 ? -14.172 -25.891 -8.062 1 98.06 308 GLU B N 1
ATOM 5511 C CA . GLU B 1 308 ? -13.898 -26.562 -9.328 1 98.06 308 GLU B CA 1
ATOM 5512 C C . GLU B 1 308 ? -14.016 -25.609 -10.5 1 98.06 308 GLU B C 1
ATOM 5514 O O . GLU B 1 308 ? -15 -24.875 -10.617 1 98.06 308 GLU B O 1
ATOM 5519 N N . VAL B 1 309 ? -13.047 -25.625 -11.289 1 98.06 309 VAL B N 1
ATOM 5520 C CA . VAL B 1 309 ? -13.07 -24.797 -12.492 1 98.06 309 VAL B CA 1
ATOM 5521 C C . VAL B 1 309 ? -12.664 -25.641 -13.703 1 98.06 309 VAL B C 1
ATOM 5523 O O . VAL B 1 309 ? -11.844 -26.547 -13.586 1 98.06 309 VAL B O 1
ATOM 5526 N N . PHE B 1 310 ? -13.188 -25.297 -14.875 1 97.12 310 PHE B N 1
ATOM 5527 C CA . PHE B 1 310 ? -12.984 -26.109 -16.078 1 97.12 310 PHE B CA 1
ATOM 5528 C C . PHE B 1 310 ? -12.539 -25.234 -17.234 1 97.12 310 PHE B C 1
ATOM 5530 O O . PHE B 1 310 ? -12.789 -24.031 -17.25 1 97.12 310 PHE B O 1
ATOM 5537 N N . SER B 1 311 ? -11.844 -25.844 -18.125 1 97 311 SER B N 1
ATOM 5538 C CA . SER B 1 311 ? -11.516 -25.219 -19.406 1 97 311 SER B CA 1
ATOM 5539 C C . SER B 1 311 ? -11.633 -26.219 -20.547 1 97 311 SER B C 1
ATOM 5541 O O . SER B 1 311 ? -11.273 -27.375 -20.391 1 97 311 SER B O 1
ATOM 5543 N N . ASP B 1 312 ? -12.109 -25.641 -21.672 1 95.44 312 ASP B N 1
ATOM 5544 C CA . ASP B 1 312 ? -12.125 -26.422 -22.906 1 95.44 312 ASP B CA 1
ATOM 5545 C C . ASP B 1 312 ? -11.109 -25.906 -23.906 1 95.44 312 ASP B C 1
ATOM 5547 O O . ASP B 1 312 ? -11.047 -26.375 -25.047 1 95.44 312 ASP B O 1
ATOM 5551 N N . ASN B 1 313 ? -10.344 -25 -23.453 1 96.38 313 ASN B N 1
ATOM 5552 C CA . ASN B 1 313 ? -9.367 -24.375 -24.344 1 96.38 313 ASN B CA 1
ATOM 5553 C C . ASN B 1 313 ? -7.957 -24.875 -24.078 1 96.38 313 ASN B C 1
ATOM 5555 O O . ASN B 1 313 ? -7.133 -24.172 -23.516 1 96.38 313 ASN B O 1
ATOM 5559 N N . PHE B 1 314 ? -7.672 -26.062 -24.531 1 96.75 314 PHE B N 1
ATOM 5560 C CA . PHE B 1 314 ? -6.379 -26.719 -24.391 1 96.75 314 PHE B CA 1
ATOM 5561 C C . PHE B 1 314 ? -6.25 -27.875 -25.391 1 96.75 314 PHE B C 1
ATOM 5563 O O . PHE B 1 314 ? -7.219 -28.234 -26.062 1 96.75 314 PHE B O 1
ATOM 5570 N N . GLU B 1 315 ? -5.016 -28.375 -25.531 1 95.94 315 GLU B N 1
ATOM 5571 C CA . GLU B 1 315 ? -4.742 -29.547 -26.344 1 95.94 315 GLU B CA 1
ATOM 5572 C C . GLU B 1 315 ? -3.963 -30.594 -25.562 1 95.94 315 GLU B C 1
ATOM 5574 O O . GLU B 1 315 ? -3.01 -30.266 -24.859 1 95.94 315 GLU B O 1
ATOM 5579 N N . VAL B 1 316 ? -4.453 -31.828 -25.625 1 94.44 316 VAL B N 1
ATOM 5580 C CA . VAL B 1 316 ? -3.787 -32.938 -24.938 1 94.44 316 VAL B CA 1
ATOM 5581 C C . VAL B 1 316 ? -3.316 -33.969 -25.953 1 94.44 316 VAL B C 1
ATOM 5583 O O . VAL B 1 316 ? -4.039 -34.312 -26.891 1 94.44 316 VAL B O 1
ATOM 5586 N N . GLU B 1 317 ? -2.129 -34.469 -25.703 1 90.38 317 GLU B N 1
ATOM 5587 C CA . GLU B 1 317 ? -1.564 -35.469 -26.594 1 90.38 317 GLU B CA 1
ATOM 5588 C C . GLU B 1 317 ? -1.72 -36.875 -26.016 1 90.38 317 GLU B C 1
ATOM 5590 O O . GLU B 1 317 ? -1.423 -37.875 -26.672 1 90.38 317 GLU B O 1
ATOM 5595 N N . SER B 1 318 ? -2.273 -37 -24.859 1 83.69 318 SER B N 1
ATOM 5596 C CA . SER B 1 318 ? -2.297 -38.281 -24.141 1 83.69 318 SER B CA 1
ATOM 5597 C C . SER B 1 318 ? -3.723 -38.781 -23.969 1 83.69 318 SER B C 1
ATOM 5599 O O . SER B 1 318 ? -4.676 -38 -23.969 1 83.69 318 SER B O 1
ATOM 5601 N N . GLU B 1 319 ? -3.818 -40.094 -23.859 1 85.88 319 GLU B N 1
ATOM 5602 C CA . GLU B 1 319 ? -5.121 -40.719 -23.656 1 85.88 319 GLU B CA 1
ATOM 5603 C C . GLU B 1 319 ? -5.211 -41.375 -22.281 1 85.88 319 GLU B C 1
ATOM 5605 O O . GLU B 1 319 ? -5.844 -42.438 -22.141 1 85.88 319 GLU B O 1
ATOM 5610 N N . ILE B 1 320 ? -4.477 -40.719 -21.375 1 90.25 320 ILE B N 1
ATOM 5611 C CA . ILE B 1 320 ? -4.469 -41.312 -20.031 1 90.25 320 ILE B CA 1
ATOM 5612 C C . ILE B 1 320 ? -5.125 -40.344 -19.047 1 90.25 320 ILE B C 1
ATOM 5614 O O . ILE B 1 320 ? -5.172 -39.156 -19.281 1 90.25 320 ILE B O 1
ATOM 5618 N N . LEU B 1 321 ? -5.562 -41 -17.984 1 92.12 321 LEU B N 1
ATOM 5619 C CA . LEU B 1 321 ? -6.129 -40.25 -16.891 1 92.12 321 LEU B CA 1
ATOM 5620 C C . LEU B 1 321 ? -5.043 -39.469 -16.141 1 92.12 321 LEU B C 1
ATOM 5622 O O . LEU B 1 321 ? -3.975 -40.031 -15.859 1 92.12 321 LEU B O 1
ATOM 5626 N N . LEU B 1 322 ? -5.316 -38.25 -15.984 1 94.31 322 LEU B N 1
ATOM 5627 C CA . LEU B 1 322 ? -4.375 -37.438 -15.211 1 94.31 322 LEU B CA 1
ATOM 5628 C C . LEU B 1 322 ? -4.996 -36.969 -13.891 1 94.31 322 LEU B C 1
ATOM 5630 O O . LEU B 1 322 ? -6.113 -36.469 -13.875 1 94.31 322 LEU B O 1
ATOM 5634 N N . LYS B 1 323 ? -4.305 -37.188 -12.852 1 95.56 323 LYS B N 1
ATOM 5635 C CA . LYS B 1 323 ? -4.52 -36.625 -11.531 1 95.56 323 LYS B CA 1
ATOM 5636 C C . LYS B 1 323 ? -3.205 -36.125 -10.914 1 95.56 323 LYS B C 1
ATOM 5638 O O . LYS B 1 323 ? -2.32 -36.938 -10.625 1 95.56 323 LYS B O 1
ATOM 5643 N N . PHE B 1 324 ? -3.137 -34.875 -10.781 1 96.69 324 PHE B N 1
ATOM 5644 C CA . PHE B 1 324 ? -1.859 -34.312 -10.344 1 96.69 324 PHE B CA 1
ATOM 5645 C C . PHE B 1 324 ? -2.07 -33.219 -9.305 1 96.69 324 PHE B C 1
ATOM 5647 O O . PHE B 1 324 ? -2.648 -32.188 -9.602 1 96.69 324 PHE B O 1
ATOM 5654 N N . PHE B 1 325 ? -1.568 -33.438 -8.031 1 97.12 325 PHE B N 1
ATOM 5655 C CA . PHE B 1 325 ? -1.631 -32.469 -6.969 1 97.12 325 PHE B CA 1
ATOM 5656 C C . PHE B 1 325 ? -0.42 -31.531 -7.02 1 97.12 325 PHE B C 1
ATOM 5658 O O . PHE B 1 325 ? 0.72 -32 -7.07 1 97.12 325 PHE B O 1
ATOM 5665 N N . ILE B 1 326 ? -0.7 -30.234 -6.961 1 97.56 326 ILE B N 1
ATOM 5666 C CA . ILE B 1 326 ? 0.412 -29.297 -7.121 1 97.56 326 ILE B CA 1
ATOM 5667 C C . ILE B 1 326 ? 0.146 -28.031 -6.312 1 97.56 326 ILE B C 1
ATOM 5669 O O . ILE B 1 326 ? -1.002 -27.734 -5.977 1 97.56 326 ILE B O 1
ATOM 5673 N N . ASN B 1 327 ? 1.208 -27.328 -5.902 1 96.81 327 ASN B N 1
ATOM 5674 C CA . ASN B 1 327 ? 1.091 -26.016 -5.266 1 96.81 327 ASN B CA 1
ATOM 5675 C C . ASN B 1 327 ? 0.696 -24.938 -6.266 1 96.81 327 ASN B C 1
ATOM 5677 O O . ASN B 1 327 ? 1.414 -24.688 -7.238 1 96.81 327 ASN B O 1
ATOM 5681 N N . ALA B 1 328 ? -0.356 -24.281 -5.984 1 97.06 328 ALA B N 1
ATOM 5682 C CA . ALA B 1 328 ? -0.917 -23.297 -6.918 1 97.06 328 ALA B CA 1
ATOM 5683 C C . ALA B 1 328 ? 0.045 -22.141 -7.141 1 97.06 328 ALA B C 1
ATOM 5685 O O . ALA B 1 328 ? 0.214 -21.672 -8.266 1 97.06 328 ALA B O 1
ATOM 5686 N N . ASN B 1 329 ? 0.652 -21.688 -6.125 1 96.38 329 ASN B N 1
ATOM 5687 C CA . ASN B 1 329 ? 1.576 -20.562 -6.242 1 96.38 329 ASN B CA 1
ATOM 5688 C C . ASN B 1 329 ? 2.797 -20.922 -7.082 1 96.38 329 ASN B C 1
ATOM 5690 O O . ASN B 1 329 ? 3.244 -20.125 -7.91 1 96.38 329 ASN B O 1
ATOM 5694 N N . TYR B 1 330 ? 3.295 -22.125 -6.852 1 97.19 330 TYR B N 1
ATOM 5695 C CA . TYR B 1 330 ? 4.438 -22.578 -7.645 1 97.19 330 TYR B CA 1
ATOM 5696 C C . TYR B 1 330 ? 4.09 -22.609 -9.125 1 97.19 330 TYR B C 1
ATOM 5698 O O . TYR B 1 330 ? 4.871 -22.172 -9.969 1 97.19 330 TYR B O 1
ATOM 5706 N N . LEU B 1 331 ? 2.951 -23.125 -9.383 1 98.06 331 LEU B N 1
ATOM 5707 C CA . LEU B 1 331 ? 2.514 -23.219 -10.766 1 98.06 331 LEU B CA 1
ATOM 5708 C C . LEU B 1 331 ? 2.357 -21.844 -11.391 1 98.06 331 LEU B C 1
ATOM 5710 O O . LEU B 1 331 ? 2.855 -21.594 -12.492 1 98.06 331 LEU B O 1
ATOM 5714 N N . LYS B 1 332 ? 1.764 -21 -10.695 1 97.88 332 LYS B N 1
ATOM 5715 C CA . LYS B 1 332 ? 1.525 -19.641 -11.18 1 97.88 332 LYS B CA 1
ATOM 5716 C C . LYS B 1 332 ? 2.838 -18.938 -11.484 1 97.88 332 LYS B C 1
ATOM 5718 O O . LYS B 1 332 ? 3.006 -18.375 -12.57 1 97.88 332 LYS B O 1
ATOM 5723 N N . GLU B 1 333 ? 3.693 -18.938 -10.594 1 97.38 333 GLU B N 1
ATOM 5724 C CA . GLU B 1 333 ? 4.984 -18.266 -10.758 1 97.38 333 GLU B CA 1
ATOM 5725 C C . GLU B 1 333 ? 5.773 -18.875 -11.914 1 97.38 333 GLU B C 1
ATOM 5727 O O . GLU B 1 333 ? 6.422 -18.156 -12.68 1 97.38 333 GLU B O 1
ATOM 5732 N N . SER B 1 334 ? 5.715 -20.156 -12.078 1 97.88 334 SER B N 1
ATOM 5733 C CA . SER B 1 334 ? 6.457 -20.875 -13.109 1 97.88 334 SER B CA 1
ATOM 5734 C C . SER B 1 334 ? 5.961 -20.5 -14.5 1 97.88 334 SER B C 1
ATOM 5736 O O . SER B 1 334 ? 6.754 -20.391 -15.438 1 97.88 334 SER B O 1
ATOM 5738 N N . ILE B 1 335 ? 4.703 -20.359 -14.594 1 97.56 335 ILE B N 1
ATOM 5739 C CA . ILE B 1 335 ? 4.18 -20.141 -15.938 1 97.56 335 ILE B CA 1
ATOM 5740 C C . ILE B 1 335 ? 4.309 -18.672 -16.312 1 97.56 335 ILE B C 1
ATOM 5742 O O . ILE B 1 335 ? 4.281 -18.312 -17.5 1 97.56 335 ILE B O 1
ATOM 5746 N N . ASN B 1 336 ? 4.473 -17.812 -15.328 1 96.31 336 ASN B N 1
ATOM 5747 C CA . ASN B 1 336 ? 4.551 -16.375 -15.57 1 96.31 336 ASN B CA 1
ATOM 5748 C C . ASN B 1 336 ? 5.801 -16 -16.359 1 96.31 336 ASN B C 1
ATOM 5750 O O . ASN B 1 336 ? 5.879 -14.914 -16.922 1 96.31 336 ASN B O 1
ATOM 5754 N N . VAL B 1 337 ? 6.75 -16.844 -16.484 1 96.5 337 VAL B N 1
ATOM 5755 C CA . VAL B 1 337 ? 8.008 -16.547 -17.156 1 96.5 337 VAL B CA 1
ATOM 5756 C C . VAL B 1 337 ? 7.82 -16.703 -18.672 1 96.5 337 VAL B C 1
ATOM 5758 O O . VAL B 1 337 ? 8.68 -16.281 -19.453 1 96.5 337 VAL B O 1
ATOM 5761 N N . PHE B 1 338 ? 6.727 -17.266 -19.031 1 97.38 338 PHE B N 1
ATOM 5762 C CA . PHE B 1 338 ? 6.465 -17.531 -20.453 1 97.38 338 PHE B CA 1
ATOM 5763 C C . PHE B 1 338 ? 5.391 -16.594 -20.984 1 97.38 338 PHE B C 1
ATOM 5765 O O . PHE B 1 338 ? 4.812 -15.812 -20.234 1 97.38 338 PHE B O 1
ATOM 5772 N N . ASP B 1 339 ? 5.285 -16.703 -22.328 1 95.5 339 ASP B N 1
ATOM 5773 C CA . ASP B 1 339 ? 4.195 -16 -23 1 95.5 339 ASP B CA 1
ATOM 5774 C C . ASP B 1 339 ? 3.455 -16.938 -23.953 1 95.5 339 ASP B C 1
ATOM 5776 O O . ASP B 1 339 ? 4.035 -17.891 -24.469 1 95.5 339 ASP B O 1
ATOM 5780 N N . GLY B 1 340 ? 2.215 -16.703 -24.125 1 96.12 340 GLY B N 1
ATOM 5781 C CA . GLY B 1 340 ? 1.441 -17.453 -25.109 1 96.12 340 GLY B CA 1
ATOM 5782 C C . GLY B 1 340 ? 1.233 -18.906 -24.719 1 96.12 340 GLY B C 1
ATOM 5783 O O . GLY B 1 340 ? 0.834 -19.203 -23.594 1 96.12 340 GLY B O 1
ATOM 5784 N N . MET B 1 341 ? 1.532 -19.812 -25.656 1 97.38 341 MET B N 1
ATOM 5785 C CA . MET B 1 341 ? 1.295 -21.234 -25.484 1 97.38 341 MET B CA 1
ATOM 5786 C C . MET B 1 341 ? 2.412 -21.875 -24.656 1 97.38 341 MET B C 1
ATOM 5788 O O . MET B 1 341 ? 3.59 -21.594 -24.891 1 97.38 341 MET B O 1
ATOM 5792 N N . ILE B 1 342 ? 1.992 -22.688 -23.719 1 97.88 342 ILE B N 1
ATOM 5793 C CA . ILE B 1 342 ? 2.98 -23.422 -22.938 1 97.88 342 ILE B CA 1
ATOM 5794 C C . ILE B 1 342 ? 2.717 -24.922 -23.031 1 97.88 342 ILE B C 1
ATOM 5796 O O . ILE B 1 342 ? 1.591 -25.344 -23.312 1 97.88 342 ILE B O 1
ATOM 5800 N N . SER B 1 343 ? 3.779 -25.672 -22.844 1 97.62 343 SER B N 1
ATOM 5801 C CA . SER B 1 343 ? 3.709 -27.125 -22.812 1 97.62 343 SER B CA 1
ATOM 5802 C C . SER B 1 343 ? 4.02 -27.656 -21.406 1 97.62 343 SER B C 1
ATOM 5804 O O . SER B 1 343 ? 5.051 -27.328 -20.828 1 97.62 343 SER B O 1
ATOM 5806 N N . ILE B 1 344 ? 3.139 -28.438 -20.953 1 97.94 344 ILE B N 1
ATOM 5807 C CA . ILE B 1 344 ? 3.293 -29.062 -19.641 1 97.94 344 ILE B CA 1
ATOM 5808 C C . ILE B 1 344 ? 3.5 -30.562 -19.797 1 97.94 344 ILE B C 1
ATOM 5810 O O . ILE B 1 344 ? 2.697 -31.25 -20.438 1 97.94 344 ILE B O 1
ATOM 5814 N N . PHE B 1 345 ? 4.578 -31.047 -19.188 1 97.5 345 PHE B N 1
ATOM 5815 C CA . PHE B 1 345 ? 4.945 -32.469 -19.25 1 97.5 345 PHE B CA 1
ATOM 5816 C C . PHE B 1 345 ? 4.871 -33.094 -17.859 1 97.5 345 PHE B C 1
ATOM 5818 O O . PHE B 1 345 ? 5.418 -32.562 -16.891 1 97.5 345 PHE B O 1
ATOM 5825 N N . ILE B 1 346 ? 4.203 -34.219 -17.797 1 97.38 346 ILE B N 1
ATOM 5826 C CA . ILE B 1 346 ? 4.117 -34.938 -16.531 1 97.38 346 ILE B CA 1
ATOM 5827 C C . ILE B 1 346 ? 4.832 -36.281 -16.672 1 97.38 346 ILE B C 1
ATOM 5829 O O . ILE B 1 346 ? 4.652 -37 -17.656 1 97.38 346 ILE B O 1
ATOM 5833 N N . THR B 1 347 ? 5.598 -36.594 -15.695 1 96.25 347 THR B N 1
ATOM 5834 C CA . THR B 1 347 ? 6.367 -37.812 -15.719 1 96.25 347 THR B CA 1
ATOM 5835 C C . THR B 1 347 ? 5.445 -39.031 -15.609 1 96.25 347 THR B C 1
ATOM 5837 O O . THR B 1 347 ? 4.277 -38.906 -15.25 1 96.25 347 THR B O 1
ATOM 5840 N N . GLU B 1 348 ? 5.996 -40.219 -15.867 1 92.62 348 GLU B N 1
ATOM 5841 C CA . GLU B 1 348 ? 5.234 -41.469 -15.867 1 92.62 348 GLU B CA 1
ATOM 5842 C C . GLU B 1 348 ? 4.691 -41.781 -14.477 1 92.62 348 GLU B C 1
ATOM 5844 O O . GLU B 1 348 ? 3.555 -42.219 -14.336 1 92.62 348 GLU B O 1
ATOM 5849 N N . ASN B 1 349 ? 5.508 -41.5 -13.5 1 92.19 349 ASN B N 1
ATOM 5850 C CA . ASN B 1 349 ? 5.109 -41.812 -12.125 1 92.19 349 ASN B CA 1
ATOM 5851 C C . ASN B 1 349 ? 4.277 -40.656 -11.531 1 92.19 349 ASN B C 1
ATOM 5853 O O . ASN B 1 349 ? 3.908 -40.719 -10.359 1 92.19 349 ASN B O 1
ATOM 5857 N N . LYS B 1 350 ? 4.027 -39.688 -12.289 1 93.69 350 LYS B N 1
ATOM 5858 C CA . LYS B 1 350 ? 3.199 -38.531 -11.922 1 93.69 350 LYS B CA 1
ATOM 5859 C C . LYS B 1 350 ? 3.758 -37.812 -10.695 1 93.69 350 LYS B C 1
ATOM 5861 O O . LYS B 1 350 ? 3.006 -37.438 -9.789 1 93.69 350 LYS B O 1
ATOM 5866 N N . ASP B 1 351 ? 5.031 -37.688 -10.656 1 95.12 351 ASP B N 1
ATOM 5867 C CA . ASP B 1 351 ? 5.641 -37.062 -9.477 1 95.12 351 ASP B CA 1
ATOM 5868 C C . ASP B 1 351 ? 6.27 -35.719 -9.812 1 95.12 351 ASP B C 1
ATOM 5870 O O . ASP B 1 351 ? 6.602 -34.938 -8.922 1 95.12 351 ASP B O 1
ATOM 5874 N N . ARG B 1 352 ? 6.41 -35.469 -11.117 1 96.69 352 ARG B N 1
ATOM 5875 C CA . ARG B 1 352 ? 7.027 -34.219 -11.523 1 96.69 352 ARG B CA 1
ATOM 5876 C C . ARG B 1 352 ? 6.301 -33.625 -12.719 1 96.69 352 ARG B C 1
ATOM 5878 O O . ARG B 1 352 ? 5.82 -34.344 -13.594 1 96.69 352 ARG B O 1
ATOM 5885 N N . MET B 1 353 ? 6.297 -32.312 -12.695 1 98 353 MET B N 1
ATOM 5886 C CA . MET B 1 353 ? 5.785 -31.531 -13.82 1 98 353 MET B CA 1
ATOM 5887 C C . MET B 1 353 ? 6.871 -30.625 -14.391 1 98 353 MET B C 1
ATOM 5889 O O . MET B 1 353 ? 7.555 -29.922 -13.648 1 98 353 MET B O 1
ATOM 5893 N N . VAL B 1 354 ? 7.078 -30.672 -15.672 1 98 354 VAL B N 1
ATOM 5894 C CA . VAL B 1 354 ? 8.016 -29.781 -16.344 1 98 354 VAL B CA 1
ATOM 5895 C C . VAL B 1 354 ? 7.25 -28.859 -17.297 1 98 354 VAL B C 1
ATOM 5897 O O . VAL B 1 354 ? 6.352 -29.297 -18.016 1 98 354 VAL B O 1
ATOM 5900 N N . ILE B 1 355 ? 7.559 -27.625 -17.25 1 98.25 355 ILE B N 1
ATOM 5901 C CA . ILE B 1 355 ? 6.891 -26.641 -18.094 1 98.25 355 ILE B CA 1
ATOM 5902 C C . ILE B 1 355 ? 7.91 -25.969 -19 1 98.25 355 ILE B C 1
ATOM 5904 O O . ILE B 1 355 ? 8.992 -25.562 -18.562 1 98.25 355 ILE B O 1
ATOM 5908 N N . SER B 1 356 ? 7.613 -25.828 -20.234 1 96.75 356 SER B N 1
ATOM 5909 C CA . SER B 1 356 ? 8.422 -25.141 -21.234 1 96.75 356 SER B CA 1
ATOM 5910 C C . SER B 1 356 ? 7.543 -24.453 -22.281 1 96.75 356 SER B C 1
ATOM 5912 O O . SER B 1 356 ? 6.328 -24.656 -22.312 1 96.75 356 SER B O 1
ATOM 5914 N N . SER B 1 357 ? 8.109 -23.609 -23.031 1 96.75 357 SER B N 1
ATOM 5915 C CA . SER B 1 357 ? 7.395 -22.875 -24.078 1 96.75 357 SER B CA 1
ATOM 5916 C C . SER B 1 357 ? 8.32 -22.531 -25.234 1 96.75 357 SER B C 1
ATOM 5918 O O . SER B 1 357 ? 9.523 -22.344 -25.047 1 96.75 357 SER B O 1
ATOM 5920 N N . GLU B 1 358 ? 7.711 -22.406 -26.406 1 93.5 358 GLU B N 1
ATOM 5921 C CA . GLU B 1 358 ? 8.477 -21.984 -27.578 1 93.5 358 GLU B CA 1
ATOM 5922 C C . GLU B 1 358 ? 8.859 -20.516 -27.5 1 93.5 358 GLU B C 1
ATOM 5924 O O . GLU B 1 358 ? 9.789 -20.062 -28.188 1 93.5 358 GLU B O 1
ATOM 5929 N N . THR B 1 359 ? 8.125 -19.812 -26.734 1 91.44 359 THR B N 1
ATOM 5930 C CA . THR B 1 359 ? 8.383 -18.391 -26.594 1 91.44 359 THR B CA 1
ATOM 5931 C C . THR B 1 359 ? 9.688 -18.141 -25.828 1 91.44 359 THR B C 1
ATOM 5933 O O . THR B 1 359 ? 10.266 -17.062 -25.906 1 91.44 359 THR B O 1
ATOM 5936 N N . ASN B 1 360 ? 10.133 -19.078 -25.047 1 92.88 360 ASN B N 1
ATOM 5937 C CA . ASN B 1 360 ? 11.391 -19.062 -24.328 1 92.88 360 ASN B CA 1
ATOM 5938 C C . ASN B 1 360 ? 12 -20.453 -24.203 1 92.88 360 ASN B C 1
ATOM 5940 O O . ASN B 1 360 ? 11.906 -21.078 -23.141 1 92.88 360 ASN B O 1
ATOM 5944 N N . LEU B 1 361 ? 12.758 -20.844 -25.125 1 93.06 361 LEU B N 1
ATOM 5945 C CA . LEU B 1 361 ? 13.289 -22.188 -25.234 1 93.06 361 LEU B CA 1
ATOM 5946 C C . LEU B 1 361 ? 14.391 -22.422 -24.203 1 93.06 361 LEU B C 1
ATOM 5948 O O . LEU B 1 361 ? 14.719 -23.578 -23.891 1 93.06 361 LEU B O 1
ATOM 5952 N N . ASN B 1 362 ? 14.883 -21.359 -23.734 1 95.12 362 ASN B N 1
ATOM 5953 C CA . ASN B 1 362 ? 16.031 -21.469 -22.828 1 95.12 362 ASN B CA 1
ATOM 5954 C C . ASN B 1 362 ? 15.586 -21.516 -21.375 1 95.12 362 ASN B C 1
ATOM 5956 O O . ASN B 1 362 ? 16.422 -21.469 -20.469 1 95.12 362 ASN B O 1
ATOM 5960 N N . ASN B 1 363 ? 14.32 -21.562 -21.109 1 96.88 363 ASN B N 1
ATOM 5961 C CA . ASN B 1 363 ? 13.773 -21.641 -19.766 1 96.88 363 ASN B CA 1
ATOM 5962 C C . ASN B 1 363 ? 13.047 -22.969 -19.531 1 96.88 363 ASN B C 1
ATOM 5964 O O . ASN B 1 363 ? 12.328 -23.438 -20.406 1 96.88 363 ASN B O 1
ATOM 5968 N N . LYS B 1 364 ? 13.234 -23.484 -18.375 1 96.62 364 LYS B N 1
ATOM 5969 C CA . LYS B 1 364 ? 12.531 -24.688 -17.953 1 96.62 364 LYS B CA 1
ATOM 5970 C C . LYS B 1 364 ? 12.133 -24.594 -16.469 1 96.62 364 LYS B C 1
ATOM 5972 O O . LYS B 1 364 ? 12.914 -24.109 -15.648 1 96.62 364 LYS B O 1
ATOM 5977 N N . GLN B 1 365 ? 11 -25.031 -16.219 1 97.88 365 GLN B N 1
ATOM 5978 C CA . GLN B 1 365 ? 10.469 -25.047 -14.859 1 97.88 365 GLN B CA 1
ATOM 5979 C C . GLN B 1 365 ? 10.078 -26.469 -14.445 1 97.88 365 GLN B C 1
ATOM 5981 O O . GLN B 1 365 ? 9.508 -27.219 -15.234 1 97.88 365 GLN B O 1
ATOM 5986 N N . LEU B 1 366 ? 10.461 -26.812 -13.281 1 97.94 366 LEU B N 1
ATOM 5987 C CA . LEU B 1 366 ? 10.109 -28.109 -12.727 1 97.94 366 LEU B CA 1
ATOM 5988 C C . LEU B 1 366 ? 9.43 -27.969 -11.367 1 97.94 366 LEU B C 1
ATOM 5990 O O . LEU B 1 366 ? 9.891 -27.203 -10.516 1 97.94 366 LEU B O 1
ATOM 5994 N N . ILE B 1 367 ? 8.289 -28.625 -11.18 1 97.75 367 ILE B N 1
ATOM 5995 C CA . ILE B 1 367 ? 7.559 -28.625 -9.914 1 97.75 367 ILE B CA 1
ATOM 5996 C C . ILE B 1 367 ? 7.246 -30.047 -9.484 1 97.75 367 ILE B C 1
ATOM 5998 O O . ILE B 1 367 ? 6.762 -30.859 -10.281 1 97.75 367 ILE B O 1
ATOM 6002 N N . ALA B 1 368 ? 7.539 -30.344 -8.289 1 96.5 368 ALA B N 1
ATOM 6003 C CA . ALA B 1 368 ? 7.219 -31.656 -7.746 1 96.5 368 ALA B CA 1
ATOM 6004 C C . ALA B 1 368 ? 5.742 -31.75 -7.359 1 96.5 368 ALA B C 1
ATOM 6006 O O . ALA B 1 368 ? 5.145 -30.766 -6.934 1 96.5 368 ALA B O 1
ATOM 6007 N N . ALA B 1 369 ? 5.18 -32.969 -7.488 1 96.31 369 ALA B N 1
ATOM 6008 C CA . ALA B 1 369 ? 3.812 -33.219 -7.039 1 96.31 369 ALA B CA 1
ATOM 6009 C C . ALA B 1 369 ? 3.719 -33.156 -5.516 1 96.31 369 ALA B C 1
ATOM 6011 O O . ALA B 1 369 ? 4.684 -33.469 -4.812 1 96.31 369 ALA B O 1
ATOM 6012 N N . LEU B 1 370 ? 2.568 -32.656 -5.121 1 94.31 370 LEU B N 1
ATOM 6013 C CA . LEU B 1 370 ? 2.295 -32.719 -3.691 1 94.31 370 LEU B CA 1
ATOM 6014 C C . LEU B 1 370 ? 1.73 -34.094 -3.324 1 94.31 370 LEU B C 1
ATOM 6016 O O . LEU B 1 370 ? 0.999 -34.688 -4.109 1 94.31 370 LEU B O 1
ATOM 6020 N N . ARG B 1 371 ? 2.232 -34.781 -2.232 1 77.44 371 ARG B N 1
ATOM 6021 C CA . ARG B 1 371 ? 1.785 -36.094 -1.83 1 77.44 371 ARG B CA 1
ATOM 6022 C C . ARG B 1 371 ? 0.388 -36.062 -1.221 1 77.44 371 ARG B C 1
ATOM 6024 O O . ARG B 1 371 ? 0.065 -35.125 -0.478 1 77.44 371 ARG B O 1
ATOM 6031 N N . GLY B 1 372 ? -0.631 -36.344 -1.962 1 59.22 372 GLY B N 1
ATOM 6032 C CA . GLY B 1 372 ? -2.051 -36.375 -1.647 1 59.22 372 GLY B CA 1
ATOM 6033 C C . GLY B 1 372 ? -2.379 -37.25 -0.459 1 59.22 372 GLY B C 1
ATOM 6034 O O . GLY B 1 372 ? -1.71 -38.281 -0.226 1 59.22 372 GLY B O 1
ATOM 6035 N N . HIS B 1 373 ? -2.584 -36.812 0.797 1 45.84 373 HIS B N 1
ATOM 6036 C CA . HIS B 1 373 ? -3.402 -37.781 1.554 1 45.84 373 HIS B CA 1
ATOM 6037 C C . HIS B 1 373 ? -4.809 -37.875 0.975 1 45.84 373 HIS B C 1
ATOM 6039 O O . HIS B 1 373 ? -5.297 -36.906 0.361 1 45.84 373 HIS B O 1
#